Protein AF-A0A317JGI7-F1 (afdb_monomer)

Structure (mmCIF, N/CA/C/O backbone):
data_AF-A0A317JGI7-F1
#
_entry.id   AF-A0A317JGI7-F1
#
loop_
_atom_site.group_PDB
_atom_site.id
_atom_site.type_symbol
_atom_site.label_atom_id
_atom_site.label_alt_id
_atom_site.label_comp_id
_atom_site.label_asym_id
_atom_site.label_entity_id
_atom_site.label_seq_id
_atom_site.pdbx_PDB_ins_code
_atom_site.Cartn_x
_atom_site.Cartn_y
_atom_site.Cartn_z
_atom_site.occupancy
_atom_site.B_iso_or_equiv
_atom_site.auth_seq_id
_atom_site.auth_comp_id
_atom_site.auth_asym_id
_atom_site.auth_atom_id
_atom_site.pdbx_PDB_model_num
ATOM 1 N N . MET A 1 1 ? 64.939 -9.911 -53.250 1.00 55.53 1 MET A N 1
ATOM 2 C CA . MET A 1 1 ? 63.792 -9.264 -52.564 1.00 55.53 1 MET A CA 1
ATOM 3 C C . MET A 1 1 ? 62.612 -8.928 -53.492 1.00 55.53 1 MET A C 1
ATOM 5 O O . MET A 1 1 ? 61.478 -9.144 -53.093 1.00 55.53 1 MET A O 1
ATOM 9 N N . GLY A 1 2 ? 62.820 -8.473 -54.739 1.00 71.94 2 GLY A N 1
ATOM 10 C CA . GLY A 1 2 ? 61.721 -7.973 -55.592 1.00 71.94 2 GLY A CA 1
ATOM 11 C C . GLY A 1 2 ? 60.762 -8.994 -56.237 1.00 71.94 2 GLY A C 1
ATOM 12 O O . GLY A 1 2 ? 59.681 -8.591 -56.654 1.00 71.94 2 GLY A O 1
ATOM 13 N N . LYS A 1 3 ? 61.120 -10.284 -56.336 1.00 74.06 3 LYS A N 1
ATOM 14 C CA . LYS A 1 3 ? 60.282 -11.313 -56.996 1.00 74.06 3 LYS A CA 1
ATOM 15 C C . LYS A 1 3 ? 59.243 -11.918 -56.039 1.00 74.06 3 LYS A C 1
ATOM 17 O O . LYS A 1 3 ? 58.053 -11.833 -56.314 1.00 74.06 3 LYS A O 1
ATOM 22 N N . LYS A 1 4 ? 59.679 -12.329 -54.839 1.00 69.31 4 LYS A N 1
ATOM 23 C CA . LYS A 1 4 ? 58.794 -12.788 -53.750 1.00 69.31 4 LYS A CA 1
ATOM 24 C C . LYS A 1 4 ? 57.768 -11.731 -53.321 1.00 69.31 4 LYS A C 1
ATOM 26 O O . LYS A 1 4 ? 56.624 -12.074 -53.074 1.00 69.31 4 LYS A O 1
ATOM 31 N N . TYR A 1 5 ? 58.134 -10.444 -53.286 1.00 73.50 5 TYR A N 1
ATOM 32 C CA . TYR A 1 5 ? 57.179 -9.371 -52.961 1.00 73.50 5 TYR A CA 1
ATOM 33 C C . TYR A 1 5 ? 56.104 -9.188 -54.048 1.00 73.50 5 TYR A C 1
ATOM 35 O O . TYR A 1 5 ? 54.944 -8.932 -53.733 1.00 73.50 5 TYR A O 1
ATOM 43 N N . ARG A 1 6 ? 56.461 -9.357 -55.330 1.00 80.19 6 ARG A N 1
ATOM 44 C CA . ARG A 1 6 ? 55.491 -9.307 -56.438 1.00 80.19 6 ARG A CA 1
ATOM 45 C C . ARG A 1 6 ? 54.561 -10.515 -56.435 1.00 80.19 6 ARG A C 1
ATOM 47 O O . ARG A 1 6 ? 53.369 -10.331 -56.638 1.00 80.19 6 ARG A O 1
ATOM 54 N N . GLU A 1 7 ? 55.083 -11.702 -56.148 1.00 81.25 7 GLU A N 1
ATOM 55 C CA . GLU A 1 7 ? 54.289 -12.929 -56.004 1.00 81.25 7 GLU A CA 1
ATOM 56 C C . GLU A 1 7 ? 53.331 -12.837 -54.809 1.00 81.25 7 GLU A C 1
ATOM 58 O O . GLU A 1 7 ? 52.151 -13.141 -54.953 1.00 81.25 7 GLU A O 1
ATOM 63 N N . LEU A 1 8 ? 53.778 -12.289 -53.671 1.00 74.44 8 LEU A N 1
ATOM 64 C CA . LEU A 1 8 ? 52.917 -12.061 -52.506 1.00 74.44 8 LEU A CA 1
ATOM 65 C C . LEU A 1 8 ? 51.819 -11.023 -52.794 1.00 74.44 8 LEU A C 1
ATOM 67 O O . LEU A 1 8 ? 50.673 -11.207 -52.400 1.00 74.44 8 LEU A O 1
ATOM 71 N N . LYS A 1 9 ? 52.144 -9.943 -53.520 1.00 75.75 9 LYS A N 1
ATOM 72 C CA . LYS A 1 9 ? 51.186 -8.893 -53.910 1.00 75.75 9 LYS A CA 1
ATOM 73 C C . LYS A 1 9 ? 50.193 -9.378 -54.973 1.00 75.75 9 LYS A C 1
ATOM 75 O O . LYS A 1 9 ? 49.048 -8.932 -54.972 1.00 75.75 9 LYS A O 1
ATOM 80 N N . ALA A 1 10 ? 50.612 -10.286 -55.854 1.00 78.06 10 ALA A N 1
ATOM 81 C CA . ALA A 1 10 ? 49.737 -10.959 -56.808 1.00 78.06 10 ALA A CA 1
ATOM 82 C C . ALA A 1 10 ? 48.808 -11.957 -56.098 1.00 78.06 10 ALA A C 1
ATOM 84 O O . ALA A 1 10 ? 47.608 -11.917 -56.338 1.00 78.06 10 ALA A O 1
ATOM 85 N N . ALA A 1 11 ? 49.318 -12.749 -55.149 1.00 71.44 11 ALA A N 1
ATOM 86 C CA . ALA A 1 11 ? 48.515 -13.659 -54.328 1.00 71.44 11 ALA A CA 1
ATOM 87 C C . ALA A 1 11 ? 47.505 -12.915 -53.430 1.00 71.44 11 ALA A C 1
ATOM 89 O O . ALA A 1 11 ? 46.363 -13.340 -53.302 1.00 71.44 11 ALA A O 1
ATOM 90 N N . LEU A 1 12 ? 47.882 -11.756 -52.875 1.00 66.56 12 LEU A N 1
ATOM 91 C CA . LEU A 1 12 ? 46.979 -10.879 -52.112 1.00 66.56 12 LEU A CA 1
ATOM 92 C C . LEU A 1 12 ? 45.875 -10.239 -52.966 1.00 66.56 12 LEU A C 1
ATOM 94 O O . LEU A 1 12 ? 44.817 -9.919 -52.433 1.00 66.56 12 LEU A O 1
ATOM 98 N N . ARG A 1 13 ? 46.118 -10.025 -54.265 1.00 68.00 13 ARG A N 1
ATOM 99 C CA . ARG A 1 13 ? 45.122 -9.502 -55.218 1.00 68.00 13 ARG A CA 1
ATOM 100 C C . ARG A 1 13 ? 44.259 -10.599 -55.836 1.00 68.00 13 ARG A C 1
ATOM 102 O O . ARG A 1 13 ? 43.129 -10.323 -56.205 1.00 68.00 13 ARG A O 1
ATOM 109 N N . ALA A 1 14 ? 44.792 -11.812 -55.948 1.00 65.69 14 ALA A N 1
ATOM 110 C CA . ALA A 1 14 ? 44.109 -12.975 -56.501 1.00 65.69 14 ALA A CA 1
ATOM 111 C C . ALA A 1 14 ? 43.290 -13.749 -55.458 1.00 65.69 14 ALA A C 1
ATOM 113 O O . ALA A 1 14 ? 42.741 -14.789 -55.794 1.00 65.69 14 ALA A O 1
ATOM 114 N N . ASN A 1 15 ? 43.225 -13.280 -54.207 1.00 55.41 15 ASN A N 1
ATOM 115 C CA . ASN A 1 15 ? 42.416 -13.907 -53.172 1.00 55.41 15 ASN A CA 1
ATOM 116 C C . ASN A 1 15 ? 40.951 -13.428 -53.308 1.00 55.41 15 ASN A C 1
ATOM 118 O O . ASN A 1 15 ? 40.670 -12.283 -52.943 1.00 55.41 15 ASN A O 1
ATOM 122 N N . PRO A 1 16 ? 40.019 -14.260 -53.821 1.00 56.84 16 PRO A N 1
ATOM 123 C CA . PRO A 1 16 ? 38.619 -13.885 -54.066 1.00 56.84 16 PRO A CA 1
ATOM 124 C C . PRO A 1 16 ? 37.812 -13.678 -52.772 1.00 56.84 16 PRO A C 1
ATOM 126 O O . PRO A 1 16 ? 36.649 -13.309 -52.817 1.00 56.84 16 PRO A O 1
ATOM 129 N N . VAL A 1 17 ? 38.428 -13.881 -51.604 1.00 55.03 17 VAL A N 1
ATOM 130 C CA . VAL A 1 17 ? 37.807 -13.732 -50.276 1.00 55.03 17 VAL A CA 1
ATOM 131 C C . VAL A 1 17 ? 37.882 -12.277 -49.763 1.00 55.03 17 VAL A C 1
ATOM 133 O O . VAL A 1 17 ? 37.700 -12.008 -48.581 1.00 55.03 17 VAL A O 1
ATOM 136 N N . ARG A 1 18 ? 38.191 -11.309 -50.637 1.00 50.03 18 ARG A N 1
ATOM 137 C CA . ARG A 1 18 ? 38.213 -9.867 -50.322 1.00 50.03 18 ARG A CA 1
ATOM 138 C C . ARG A 1 18 ? 37.090 -9.074 -50.988 1.00 50.03 18 ARG A C 1
ATOM 140 O O . ARG A 1 18 ? 37.199 -7.853 -51.090 1.00 50.03 18 ARG A O 1
ATOM 147 N N . ASP A 1 19 ? 35.996 -9.731 -51.355 1.00 56.81 19 ASP A N 1
ATOM 148 C CA . ASP A 1 19 ? 34.718 -9.029 -51.354 1.00 56.81 19 ASP A CA 1
ATOM 149 C C . ASP A 1 19 ? 34.456 -8.636 -49.898 1.00 56.81 19 ASP A C 1
ATOM 151 O O . ASP A 1 19 ? 34.095 -9.459 -49.058 1.00 56.81 19 ASP A O 1
ATOM 155 N N . LEU A 1 20 ? 34.783 -7.383 -49.566 1.00 59.72 20 LEU A N 1
ATOM 156 C CA . LEU A 1 20 ? 34.410 -6.766 -48.303 1.00 59.72 20 LEU A CA 1
ATOM 157 C C . LEU A 1 20 ? 32.905 -6.974 -48.164 1.00 59.72 20 LEU A C 1
ATOM 159 O O . LEU A 1 20 ? 32.128 -6.361 -48.892 1.00 59.72 20 LEU A O 1
ATOM 163 N N . LEU A 1 21 ? 32.510 -7.868 -47.258 1.00 60.47 21 LEU A N 1
ATOM 164 C CA . LEU A 1 21 ? 31.136 -7.991 -46.799 1.00 60.47 21 LEU A CA 1
ATOM 165 C C . LEU A 1 21 ? 30.762 -6.636 -46.199 1.00 60.47 21 LEU A C 1
ATOM 167 O O . LEU A 1 21 ? 31.058 -6.350 -45.039 1.00 60.47 21 LEU A O 1
ATOM 171 N N . ILE A 1 22 ? 30.165 -5.772 -47.020 1.00 67.50 22 ILE A N 1
ATOM 172 C CA . ILE A 1 22 ? 29.489 -4.565 -46.563 1.00 67.50 22 ILE A CA 1
ATOM 173 C C . ILE A 1 22 ? 28.231 -5.073 -45.871 1.00 67.50 22 ILE A C 1
ATOM 175 O O . ILE A 1 22 ? 27.186 -5.268 -46.488 1.00 67.50 22 ILE A O 1
ATOM 179 N N . VAL A 1 23 ? 28.375 -5.393 -44.590 1.00 74.81 23 VAL A N 1
ATOM 180 C CA . VAL A 1 23 ? 27.236 -5.676 -43.730 1.00 74.81 23 VAL A CA 1
ATOM 181 C C . VAL A 1 23 ? 26.505 -4.353 -43.548 1.00 74.81 23 VAL A C 1
ATOM 183 O O . VAL A 1 23 ? 27.080 -3.395 -43.029 1.00 74.81 23 VAL A O 1
ATOM 186 N N . ASP A 1 24 ? 25.256 -4.291 -44.007 1.00 81.88 24 ASP A N 1
ATOM 187 C CA . ASP A 1 24 ? 24.372 -3.161 -43.739 1.00 81.88 24 ASP A CA 1
ATOM 188 C C . ASP A 1 24 ? 24.001 -3.155 -42.248 1.00 81.88 24 ASP A C 1
ATOM 190 O O . ASP A 1 24 ? 22.992 -3.709 -41.805 1.00 81.88 24 ASP A O 1
ATOM 194 N N . ASP A 1 25 ? 24.882 -2.546 -41.461 1.00 86.88 25 ASP A N 1
ATOM 195 C CA . ASP A 1 25 ? 24.749 -2.379 -40.019 1.00 86.88 25 ASP A CA 1
ATOM 196 C C . ASP A 1 25 ? 23.454 -1.624 -39.657 1.00 86.88 25 ASP A C 1
ATOM 198 O O . ASP A 1 25 ? 22.836 -1.884 -38.623 1.00 86.88 25 ASP A O 1
ATOM 202 N N . GLN A 1 26 ? 22.964 -0.744 -40.538 1.00 89.62 26 GLN A N 1
ATOM 203 C CA . GLN A 1 26 ? 21.727 -0.001 -40.310 1.00 89.62 26 GLN A CA 1
ATOM 204 C C . GLN A 1 26 ? 20.500 -0.917 -40.356 1.00 89.62 26 GLN A C 1
ATOM 206 O O . GLN A 1 26 ? 19.632 -0.814 -39.484 1.00 89.62 26 GLN A O 1
ATOM 211 N N . ALA A 1 27 ? 20.428 -1.834 -41.323 1.00 90.12 27 ALA A N 1
ATOM 212 C CA . ALA A 1 27 ? 19.338 -2.804 -41.406 1.00 90.12 27 ALA A CA 1
ATOM 213 C C . ALA A 1 27 ? 19.284 -3.711 -40.163 1.00 90.12 27 ALA A C 1
ATOM 215 O O . ALA A 1 27 ? 18.204 -3.961 -39.621 1.00 90.12 27 ALA A O 1
ATOM 216 N N . ILE A 1 28 ? 20.447 -4.141 -39.661 1.00 90.00 28 ILE A N 1
ATOM 217 C CA . ILE A 1 28 ? 20.553 -4.971 -38.451 1.00 90.00 28 ILE A CA 1
ATOM 218 C C . ILE A 1 28 ? 20.087 -4.191 -37.214 1.00 90.00 28 ILE A C 1
ATOM 220 O O . ILE A 1 28 ? 19.277 -4.691 -36.429 1.00 90.00 28 ILE A O 1
ATOM 224 N N . ARG A 1 29 ? 20.529 -2.938 -37.059 1.00 92.75 29 ARG A N 1
ATOM 225 C CA . ARG A 1 29 ? 20.085 -2.060 -35.963 1.00 92.75 29 ARG A CA 1
ATOM 226 C C . ARG A 1 29 ? 18.585 -1.803 -35.997 1.00 92.75 29 ARG A C 1
ATOM 228 O O . ARG A 1 29 ? 17.950 -1.826 -34.949 1.00 92.75 29 ARG A O 1
ATOM 235 N N . LEU A 1 30 ? 18.008 -1.583 -37.180 1.00 93.75 30 LEU A N 1
ATOM 236 C CA . LEU A 1 30 ? 16.564 -1.395 -37.344 1.00 93.75 30 LEU A CA 1
ATOM 237 C C . LEU A 1 30 ? 15.776 -2.652 -36.961 1.00 93.75 30 LEU A C 1
ATOM 239 O O . LEU A 1 30 ? 14.722 -2.539 -36.332 1.00 93.75 30 LEU A O 1
ATOM 243 N N . ALA A 1 31 ? 16.287 -3.838 -37.303 1.00 91.12 31 ALA A N 1
ATOM 244 C CA . ALA A 1 31 ? 15.670 -5.103 -36.921 1.00 91.12 31 ALA A CA 1
ATOM 245 C C . ALA A 1 31 ? 15.635 -5.274 -35.393 1.00 91.12 31 ALA A C 1
ATOM 247 O O . ALA A 1 31 ? 14.572 -5.562 -34.847 1.00 91.12 31 ALA A O 1
ATOM 248 N N . HIS A 1 32 ? 16.749 -5.009 -34.702 1.00 89.00 32 HIS A N 1
ATOM 249 C CA . HIS A 1 32 ? 16.803 -5.043 -33.235 1.00 89.00 32 HIS A CA 1
ATOM 250 C C . HIS A 1 32 ? 15.959 -3.935 -32.585 1.00 89.00 32 HIS A C 1
ATOM 252 O O . HIS A 1 32 ? 15.245 -4.176 -31.615 1.00 89.00 32 HIS A O 1
ATOM 258 N N . PHE A 1 33 ? 15.958 -2.729 -33.155 1.00 94.94 33 PHE A N 1
ATOM 259 C CA . PHE A 1 33 ? 15.148 -1.620 -32.656 1.00 94.94 33 PHE A CA 1
ATOM 260 C C . PHE A 1 33 ? 13.639 -1.896 -32.732 1.00 94.94 33 PHE A C 1
ATOM 262 O O . PHE A 1 33 ? 12.879 -1.398 -31.904 1.00 94.94 33 PHE A O 1
ATOM 269 N N . LYS A 1 34 ? 13.177 -2.694 -33.702 1.00 96.06 34 LYS A N 1
ATOM 270 C CA . LYS A 1 34 ? 11.753 -3.034 -33.844 1.00 96.06 34 LYS A CA 1
ATOM 271 C C . LYS A 1 34 ? 11.181 -3.686 -32.581 1.00 96.06 34 LYS A C 1
ATOM 273 O O . LYS A 1 34 ? 10.029 -3.423 -32.237 1.00 96.06 34 LYS A O 1
ATOM 278 N N . GLU A 1 35 ? 11.977 -4.504 -31.900 1.00 94.12 35 GLU A N 1
ATOM 279 C CA . GLU A 1 35 ? 11.611 -5.109 -30.620 1.00 94.12 35 GLU A CA 1
ATOM 280 C C . GLU A 1 35 ? 11.507 -4.048 -29.519 1.00 94.12 35 GLU A C 1
ATOM 282 O O . GLU A 1 35 ? 10.444 -3.910 -28.910 1.00 94.12 35 GLU A O 1
ATOM 287 N N . ALA A 1 36 ? 12.542 -3.213 -29.360 1.00 94.38 36 ALA A N 1
ATOM 288 C CA . ALA A 1 36 ? 12.543 -2.095 -28.411 1.00 94.38 36 ALA A CA 1
ATOM 289 C C . ALA A 1 36 ? 11.318 -1.187 -28.601 1.00 94.38 36 ALA A C 1
ATOM 291 O O . ALA A 1 36 ? 10.627 -0.840 -27.647 1.00 94.38 36 ALA A O 1
ATOM 292 N N . ALA A 1 37 ? 10.999 -0.842 -29.851 1.00 95.38 37 ALA A N 1
ATOM 293 C CA . ALA A 1 37 ? 9.862 0.001 -30.198 1.00 95.38 37 ALA A CA 1
ATOM 294 C C . ALA A 1 37 ? 8.516 -0.632 -29.807 1.00 95.38 37 ALA A C 1
ATOM 296 O O . ALA A 1 37 ? 7.595 0.075 -29.389 1.00 95.38 37 ALA A O 1
ATOM 297 N N . ALA A 1 38 ? 8.384 -1.957 -29.925 1.00 96.62 38 ALA A N 1
ATOM 298 C CA . ALA A 1 38 ? 7.187 -2.671 -29.492 1.00 96.62 38 ALA A CA 1
ATOM 299 C C . ALA A 1 38 ? 7.046 -2.666 -27.962 1.00 96.62 38 ALA A C 1
ATOM 301 O O . ALA A 1 38 ? 5.936 -2.471 -27.461 1.00 96.62 38 ALA A O 1
ATOM 302 N N . VAL A 1 39 ? 8.155 -2.838 -27.236 1.00 96.38 39 VAL A N 1
ATOM 303 C CA . VAL A 1 39 ? 8.202 -2.787 -25.766 1.00 96.38 39 VAL A CA 1
ATOM 304 C C . VAL A 1 39 ? 7.886 -1.381 -25.255 1.00 96.38 39 VAL A C 1
ATOM 306 O O . VAL A 1 39 ? 6.972 -1.231 -24.450 1.00 96.38 39 VAL A O 1
ATOM 309 N N . ILE A 1 40 ? 8.528 -0.342 -25.801 1.00 94.88 40 ILE A N 1
ATOM 310 C CA . ILE A 1 40 ? 8.254 1.072 -25.482 1.00 94.88 40 ILE A CA 1
ATOM 311 C C . ILE A 1 40 ? 6.761 1.381 -25.638 1.00 94.88 40 ILE A C 1
ATOM 313 O O . ILE A 1 40 ? 6.132 1.908 -24.726 1.00 94.88 40 ILE A O 1
ATOM 317 N N . LYS A 1 41 ? 6.149 0.960 -26.753 1.00 95.56 41 LYS A N 1
ATOM 318 C CA . LYS A 1 41 ? 4.715 1.174 -26.989 1.00 95.56 41 LYS A CA 1
ATOM 319 C C . LYS A 1 41 ? 3.826 0.464 -25.961 1.00 95.56 41 LYS A C 1
ATOM 321 O O . LYS A 1 41 ? 2.729 0.942 -25.673 1.00 95.56 41 LYS A O 1
ATOM 326 N N . LYS A 1 42 ? 4.235 -0.703 -25.452 1.00 97.38 42 LYS A N 1
ATOM 327 C CA . LYS A 1 42 ? 3.509 -1.402 -24.378 1.00 97.38 42 LYS A CA 1
ATOM 328 C C . LYS A 1 42 ? 3.657 -0.669 -23.047 1.00 97.38 42 LYS A C 1
ATOM 330 O O . LYS A 1 42 ? 2.639 -0.475 -22.391 1.00 97.38 42 LYS A O 1
ATOM 335 N N . ILE A 1 43 ? 4.868 -0.222 -22.713 1.00 96.25 43 ILE A N 1
ATOM 336 C CA . ILE A 1 43 ? 5.149 0.597 -21.526 1.00 96.25 43 ILE A CA 1
ATOM 337 C C . ILE A 1 43 ? 4.261 1.840 -21.533 1.00 96.25 43 ILE A C 1
ATOM 339 O O . ILE A 1 43 ? 3.453 1.994 -20.625 1.00 96.25 43 ILE A O 1
ATOM 343 N N . ASP A 1 44 ? 4.279 2.628 -22.612 1.00 94.19 44 ASP A N 1
ATOM 344 C CA . ASP A 1 44 ? 3.489 3.864 -22.707 1.00 94.19 44 ASP A CA 1
ATOM 345 C C . ASP A 1 44 ? 1.982 3.602 -22.516 1.00 94.19 44 ASP A C 1
ATOM 347 O O . ASP A 1 44 ? 1.259 4.400 -21.918 1.00 94.19 44 ASP A O 1
ATOM 351 N N . ARG A 1 45 ? 1.476 2.463 -23.015 1.00 95.88 45 ARG A N 1
ATOM 352 C CA . ARG A 1 45 ? 0.070 2.059 -22.843 1.00 95.88 45 ARG A CA 1
ATOM 353 C C . ARG A 1 45 ? -0.263 1.690 -21.402 1.00 95.88 45 ARG A C 1
ATOM 355 O O . ARG A 1 45 ? -1.375 1.982 -20.973 1.00 95.88 45 ARG A O 1
ATOM 362 N N . ILE A 1 46 ? 0.631 0.997 -20.701 1.00 97.00 46 ILE A N 1
ATOM 363 C CA . ILE A 1 46 ? 0.411 0.605 -19.305 1.00 97.00 46 ILE A CA 1
ATOM 364 C C . ILE A 1 46 ? 0.559 1.824 -18.398 1.00 97.00 46 ILE A C 1
ATOM 366 O O . ILE A 1 46 ? -0.343 2.064 -17.605 1.00 97.00 46 ILE A O 1
ATOM 370 N N . GLU A 1 47 ? 1.599 2.639 -18.587 1.00 95.12 47 GLU A N 1
ATOM 371 C CA . GLU A 1 47 ? 1.777 3.899 -17.856 1.00 95.12 47 GLU A CA 1
ATOM 372 C C . GLU A 1 47 ? 0.564 4.815 -18.030 1.00 95.12 47 GLU A C 1
ATOM 374 O O . GLU A 1 47 ? 0.063 5.336 -17.042 1.00 95.12 47 GLU A O 1
ATOM 379 N N . THR A 1 48 ? 0.022 4.939 -19.253 1.00 94.12 48 THR A N 1
ATOM 380 C CA . THR A 1 48 ? -1.218 5.707 -19.475 1.00 94.12 48 THR A CA 1
ATOM 381 C C . THR A 1 48 ? -2.368 5.150 -18.631 1.00 94.12 48 THR A C 1
ATOM 383 O O . THR A 1 48 ? -3.052 5.914 -17.975 1.00 94.12 48 THR A O 1
ATOM 386 N N . LYS A 1 49 ? -2.572 3.826 -18.597 1.00 96.62 49 LYS A N 1
ATOM 387 C CA . LYS A 1 49 ? -3.662 3.224 -17.808 1.00 96.62 49 LYS A CA 1
ATOM 388 C C . LYS A 1 49 ? -3.484 3.416 -16.303 1.00 96.62 49 LYS A C 1
ATOM 390 O O . LYS A 1 49 ? -4.470 3.613 -15.608 1.00 96.62 49 LYS A O 1
ATOM 395 N N . ILE A 1 50 ? -2.251 3.326 -15.807 1.00 96.31 50 ILE A N 1
ATOM 396 C CA . ILE A 1 50 ? -1.939 3.580 -14.395 1.00 96.31 50 ILE A CA 1
ATOM 397 C C . ILE A 1 50 ? -2.175 5.062 -14.069 1.00 96.31 50 ILE A C 1
ATOM 399 O O . ILE A 1 50 ? -2.768 5.379 -13.044 1.00 96.31 50 ILE A O 1
ATOM 403 N N . ALA A 1 51 ? -1.773 5.973 -14.957 1.00 94.00 51 ALA A N 1
ATOM 404 C CA . ALA A 1 51 ? -2.023 7.401 -14.796 1.00 94.00 51 ALA A CA 1
ATOM 405 C C . ALA A 1 51 ? -3.525 7.736 -14.842 1.00 94.00 51 ALA A C 1
ATOM 407 O O . ALA A 1 51 ? -3.999 8.482 -13.991 1.00 94.00 51 ALA A O 1
ATOM 408 N N . ASP A 1 52 ? -4.281 7.153 -15.778 1.00 95.69 52 ASP A N 1
ATOM 409 C CA . ASP A 1 52 ? -5.740 7.308 -15.872 1.00 95.69 52 ASP A CA 1
ATOM 410 C C . ASP A 1 52 ? -6.431 6.788 -14.598 1.00 95.69 52 ASP A C 1
ATOM 412 O O . ASP A 1 52 ? -7.383 7.403 -14.108 1.00 95.69 52 ASP A O 1
ATOM 416 N N . PHE A 1 53 ? -5.918 5.691 -14.026 1.00 97.44 53 PHE A N 1
ATOM 417 C CA . PHE A 1 53 ? -6.413 5.140 -12.769 1.00 97.44 53 PHE A CA 1
ATOM 418 C C . PHE A 1 53 ? -6.296 6.149 -11.618 1.00 97.44 53 PHE A C 1
ATOM 420 O O . PHE A 1 53 ? -7.305 6.498 -11.006 1.00 97.44 53 PHE A O 1
ATOM 427 N N . HIS A 1 54 ? -5.085 6.658 -11.369 1.00 95.12 54 HIS A N 1
ATOM 428 C CA . HIS A 1 54 ? -4.814 7.607 -10.280 1.00 95.12 54 HIS A CA 1
ATOM 429 C C . HIS A 1 54 ? -5.449 8.982 -10.522 1.00 95.12 54 HIS A C 1
ATOM 431 O O . HIS A 1 54 ? -5.937 9.623 -9.598 1.00 95.12 54 HIS A O 1
ATOM 437 N N . GLY A 1 55 ? -5.460 9.452 -11.772 1.00 93.75 55 GLY A N 1
ATOM 438 C CA . GLY A 1 55 ? -5.921 10.798 -12.112 1.00 93.75 55 GLY A CA 1
ATOM 439 C C . GLY A 1 55 ? -7.438 10.936 -12.242 1.00 93.75 55 GLY A C 1
ATOM 440 O O . GLY A 1 55 ? -7.986 11.994 -11.927 1.00 93.75 55 GLY A O 1
ATOM 441 N N . GLN A 1 56 ? -8.126 9.898 -12.723 1.00 96.56 56 GLN A N 1
ATOM 442 C CA . GLN A 1 56 ? -9.550 9.976 -13.046 1.00 96.56 56 GLN A CA 1
ATOM 443 C C . GLN A 1 56 ? -10.366 8.858 -12.401 1.00 96.56 56 GLN A C 1
ATOM 445 O O . GLN A 1 56 ? -11.384 9.152 -11.772 1.00 96.56 56 GLN A O 1
ATOM 450 N N . ASP A 1 57 ? -9.966 7.595 -12.562 1.00 97.75 57 ASP A N 1
ATOM 451 C CA . ASP A 1 57 ? -10.818 6.484 -12.134 1.00 97.75 57 ASP A CA 1
ATOM 452 C C . ASP A 1 57 ? -11.012 6.446 -10.617 1.00 97.75 57 ASP A C 1
ATOM 454 O O . ASP A 1 57 ? -12.146 6.300 -10.167 1.00 97.75 57 ASP A O 1
ATOM 458 N N . GLN A 1 58 ? -9.940 6.608 -9.835 1.00 97.44 58 GLN A N 1
ATOM 459 C CA . GLN A 1 58 ? -10.005 6.589 -8.374 1.00 97.44 58 GLN A CA 1
ATOM 460 C C . GLN A 1 58 ? -10.907 7.705 -7.850 1.00 97.44 58 GLN A C 1
ATOM 462 O O . GLN A 1 58 ? -11.793 7.452 -7.040 1.00 97.44 58 GLN A O 1
ATOM 467 N N . ARG A 1 59 ? -10.756 8.925 -8.377 1.00 98.00 59 ARG A N 1
ATOM 468 C CA . ARG A 1 59 ? -11.577 10.069 -7.970 1.00 98.00 59 ARG A CA 1
ATOM 469 C C . ARG A 1 59 ? -13.059 9.844 -8.267 1.00 98.00 59 ARG A C 1
ATOM 471 O O . ARG A 1 59 ? -13.898 10.025 -7.389 1.00 98.00 59 ARG A O 1
ATOM 478 N N . LEU A 1 60 ? -13.376 9.424 -9.493 1.00 97.94 60 LEU A N 1
ATOM 479 C CA . LEU A 1 60 ? -14.757 9.146 -9.894 1.00 97.94 60 LEU A CA 1
ATOM 480 C C . LEU A 1 60 ? -15.354 7.979 -9.106 1.00 97.94 60 LEU A C 1
ATOM 482 O O . LEU A 1 60 ? -16.535 8.023 -8.770 1.00 97.94 60 LEU A O 1
ATOM 486 N N . PHE A 1 61 ? -14.553 6.955 -8.806 1.00 98.44 61 PHE A N 1
ATOM 487 C CA . PHE A 1 61 ? -14.973 5.843 -7.965 1.00 98.44 61 PHE A CA 1
ATOM 488 C C . PHE A 1 61 ? -15.303 6.316 -6.550 1.00 98.44 61 PHE A C 1
ATOM 490 O O . PHE A 1 61 ? -16.382 5.991 -6.073 1.00 98.44 61 PHE A O 1
ATOM 497 N N . THR A 1 62 ? -14.445 7.111 -5.907 1.00 98.00 62 THR A N 1
ATOM 498 C CA . THR A 1 62 ? -14.691 7.637 -4.555 1.00 98.00 62 THR A CA 1
ATOM 499 C C . THR A 1 62 ? -15.943 8.513 -4.508 1.00 98.00 62 THR A C 1
ATOM 501 O O . THR A 1 62 ? -16.797 8.327 -3.642 1.00 98.00 62 THR A O 1
ATOM 504 N N . GLU A 1 63 ? -16.107 9.430 -5.470 1.00 98.12 63 GLU A N 1
ATOM 505 C CA . GLU A 1 63 ? -17.316 10.260 -5.585 1.00 98.12 63 GLU A CA 1
ATOM 506 C C . GLU A 1 63 ? -18.575 9.388 -5.742 1.00 98.12 63 GLU A C 1
ATOM 508 O O . GLU A 1 63 ? -19.572 9.579 -5.043 1.00 98.12 63 GLU A O 1
ATOM 513 N N . TRP A 1 64 ? -18.527 8.395 -6.632 1.00 98.31 64 TRP A N 1
ATOM 514 C CA . TRP A 1 64 ? -19.633 7.467 -6.855 1.00 98.31 64 TRP A CA 1
ATOM 515 C C . TRP A 1 64 ? -19.923 6.576 -5.643 1.00 98.31 64 TRP A C 1
ATOM 517 O O . TRP A 1 64 ? -21.092 6.356 -5.329 1.00 98.31 64 TRP A O 1
ATOM 527 N N . PHE A 1 65 ? -18.891 6.070 -4.970 1.00 98.44 65 PHE A N 1
ATOM 528 C CA . PHE A 1 65 ? -18.990 5.200 -3.801 1.00 98.44 65 PHE A CA 1
ATOM 529 C C . PHE A 1 65 ? -19.706 5.929 -2.661 1.00 98.44 65 PHE A C 1
ATOM 531 O O . PHE A 1 65 ? -20.739 5.455 -2.190 1.00 98.44 65 PHE A O 1
ATOM 538 N N . ASN A 1 66 ? -19.259 7.146 -2.338 1.00 97.81 66 ASN A N 1
ATOM 539 C CA . ASN A 1 66 ? -19.874 7.993 -1.314 1.00 97.81 66 ASN A CA 1
ATOM 540 C C . ASN A 1 66 ? -21.328 8.363 -1.640 1.00 97.81 66 ASN A C 1
ATOM 542 O O . ASN A 1 66 ? -22.149 8.536 -0.742 1.00 97.81 66 ASN A O 1
ATOM 546 N N . LEU A 1 67 ? -21.672 8.516 -2.923 1.00 98.25 67 LEU A N 1
ATOM 547 C CA . LEU A 1 67 ? -23.046 8.802 -3.344 1.00 98.25 67 LEU A CA 1
ATOM 548 C C . LEU A 1 67 ? -23.943 7.562 -3.302 1.00 98.25 67 LEU A C 1
ATOM 550 O O . LEU A 1 67 ? -25.096 7.656 -2.885 1.00 98.25 67 LEU A O 1
ATOM 554 N N . THR A 1 68 ? -23.428 6.420 -3.752 1.00 98.06 68 THR A N 1
ATOM 555 C CA . THR A 1 68 ? -24.198 5.179 -3.911 1.00 98.06 68 THR A CA 1
ATOM 556 C C . THR A 1 68 ? -24.446 4.506 -2.569 1.00 98.06 68 THR A C 1
ATOM 558 O O . THR A 1 68 ? -25.572 4.096 -2.299 1.00 98.06 68 THR A O 1
ATOM 561 N N . PHE A 1 69 ? -23.423 4.451 -1.716 1.00 98.12 69 PHE A N 1
ATOM 562 C CA . PHE A 1 69 ? -23.454 3.774 -0.420 1.00 98.12 69 PHE A CA 1
ATOM 563 C C . PHE A 1 69 ? -23.618 4.738 0.755 1.00 98.12 69 PHE A C 1
ATOM 565 O O . PHE A 1 69 ? -23.383 4.355 1.893 1.00 98.12 69 PHE A O 1
ATOM 572 N N . ARG A 1 70 ? -24.052 5.983 0.510 1.00 98.25 70 ARG A N 1
ATOM 573 C CA . ARG A 1 70 ? -24.204 7.011 1.554 1.00 98.25 70 ARG A CA 1
ATOM 574 C C . ARG A 1 70 ? -24.926 6.495 2.799 1.00 98.25 70 ARG A C 1
ATOM 576 O O . ARG A 1 70 ? -24.452 6.702 3.901 1.00 98.25 70 ARG A O 1
ATOM 583 N N . LYS A 1 71 ? -26.060 5.817 2.606 1.00 98.31 71 LYS A N 1
ATOM 584 C CA . LYS A 1 71 ? -26.881 5.308 3.713 1.00 98.31 71 LYS A CA 1
ATOM 585 C C . LYS A 1 71 ? -26.187 4.200 4.499 1.00 98.31 71 LYS A C 1
ATOM 587 O O . LYS A 1 71 ? -26.373 4.111 5.705 1.00 98.31 71 LYS A O 1
ATOM 592 N N . ASP A 1 72 ? -25.426 3.352 3.813 1.00 97.94 72 ASP A N 1
ATOM 593 C CA . ASP A 1 72 ? -24.695 2.260 4.454 1.00 97.94 72 ASP A CA 1
ATOM 594 C C . ASP A 1 72 ? -23.502 2.817 5.237 1.00 97.94 72 ASP A C 1
ATOM 596 O O . ASP A 1 72 ? -23.283 2.415 6.373 1.00 97.94 72 ASP A O 1
ATOM 600 N N . LEU A 1 73 ? -22.798 3.808 4.676 1.00 97.75 73 LEU A N 1
ATOM 601 C CA . LEU A 1 73 ? -21.726 4.540 5.354 1.00 97.75 73 LEU A CA 1
ATOM 602 C C . LEU A 1 73 ? -22.244 5.292 6.588 1.00 97.75 73 LEU A C 1
ATOM 604 O O . LEU A 1 73 ? -21.691 5.115 7.667 1.00 97.75 73 LEU A O 1
ATOM 608 N N . GLU A 1 74 ? -23.343 6.045 6.461 1.00 98.12 74 GLU A N 1
ATOM 609 C CA . GLU A 1 74 ? -24.009 6.718 7.590 1.00 98.12 74 GLU A CA 1
ATOM 610 C C . GLU A 1 74 ? -24.392 5.708 8.684 1.00 98.12 74 GLU A C 1
ATOM 612 O O . GLU A 1 74 ? -24.117 5.930 9.859 1.00 98.12 74 GLU A O 1
ATOM 617 N N . ARG A 1 75 ? -24.954 4.550 8.309 1.00 98.19 75 ARG A N 1
ATOM 618 C CA . ARG A 1 75 ? -25.294 3.486 9.265 1.00 98.19 75 ARG A CA 1
ATOM 619 C C . ARG A 1 75 ? -24.056 2.905 9.957 1.00 98.19 75 ARG A C 1
ATOM 621 O O . ARG A 1 75 ? -24.109 2.637 11.155 1.00 98.19 75 ARG A O 1
ATOM 628 N N . ILE A 1 76 ? -22.964 2.681 9.226 1.00 97.69 76 ILE A N 1
ATOM 629 C CA . ILE A 1 76 ? -21.696 2.211 9.803 1.00 97.69 76 ILE A CA 1
ATOM 630 C C . ILE A 1 76 ? -21.156 3.251 10.789 1.00 97.69 76 ILE A C 1
ATOM 632 O O . ILE A 1 76 ? -20.777 2.883 11.896 1.00 97.69 76 ILE A O 1
ATOM 636 N N . GLU A 1 77 ? -21.160 4.536 10.436 1.00 97.62 77 GLU A N 1
ATOM 637 C CA . GLU A 1 77 ? -20.722 5.623 11.320 1.00 97.62 77 GLU A CA 1
ATOM 638 C C . GLU A 1 77 ? -21.585 5.728 12.586 1.00 97.62 77 GLU A C 1
ATOM 640 O O . GLU A 1 77 ? -21.047 5.833 13.689 1.00 97.62 77 GLU A O 1
ATOM 645 N N . GLU A 1 78 ? -22.912 5.630 12.457 1.00 98.25 78 GLU A N 1
ATOM 646 C CA . GLU A 1 78 ? -23.839 5.603 13.594 1.00 98.25 78 GLU A CA 1
ATOM 647 C C . GLU A 1 78 ? -23.537 4.434 14.542 1.00 98.25 78 GLU A C 1
ATOM 649 O O . GLU A 1 78 ? -23.451 4.630 15.756 1.00 98.25 78 GLU A O 1
ATOM 654 N N . ARG A 1 79 ? -23.311 3.230 13.999 1.00 97.94 79 ARG A N 1
ATOM 655 C CA . ARG A 1 79 ? -22.954 2.050 14.799 1.00 97.94 79 ARG A CA 1
ATOM 656 C C . ARG A 1 79 ? -21.567 2.158 15.418 1.00 97.94 79 ARG A C 1
ATOM 658 O O . ARG A 1 79 ? -21.414 1.818 16.584 1.00 97.94 79 ARG A O 1
ATOM 665 N N . LYS A 1 80 ? -20.567 2.678 14.700 1.00 97.25 80 LYS A N 1
ATOM 666 C CA . LYS A 1 80 ? -19.235 2.944 15.273 1.00 97.25 80 LYS A CA 1
ATOM 667 C C . LYS A 1 80 ? -19.333 3.905 16.450 1.00 97.25 80 LYS A C 1
ATOM 669 O O . LYS A 1 80 ? -18.716 3.670 17.483 1.00 97.25 80 LYS A O 1
ATOM 674 N N . LYS A 1 81 ? -20.135 4.963 16.326 1.00 97.69 81 LYS A N 1
ATOM 675 C CA . LYS A 1 81 ? -20.362 5.909 17.420 1.00 97.69 81 LYS A CA 1
ATOM 676 C C . LYS A 1 81 ? -21.018 5.234 18.628 1.00 97.69 81 LYS A C 1
ATOM 678 O O . LYS A 1 81 ? -20.558 5.439 19.746 1.00 97.69 81 LYS A O 1
ATOM 683 N N . GLU A 1 82 ? -22.043 4.414 18.407 1.00 98.00 82 GLU A N 1
ATOM 684 C CA . GLU A 1 82 ? -22.687 3.630 19.469 1.00 98.00 82 GLU A CA 1
ATOM 685 C C . GLU A 1 82 ? -21.691 2.682 20.156 1.00 98.00 82 GLU A C 1
ATOM 687 O O . 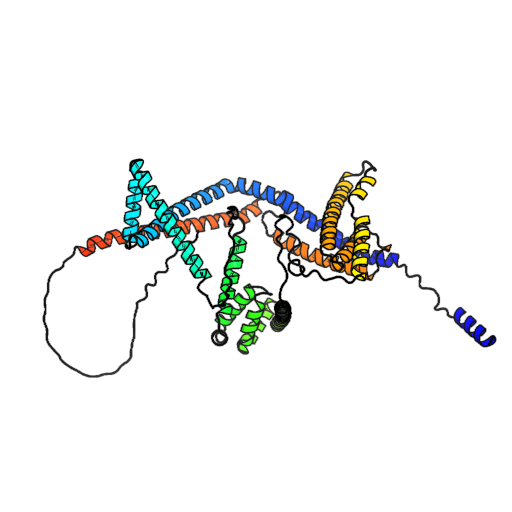GLU A 1 82 ? -21.606 2.661 21.384 1.00 98.00 82 GLU A O 1
ATOM 692 N N . TYR A 1 83 ? -20.887 1.956 19.375 1.00 97.56 83 TYR A N 1
ATOM 693 C CA . TYR A 1 83 ? -19.820 1.102 19.890 1.00 97.56 83 TYR A CA 1
ATOM 694 C C . TYR A 1 83 ? -18.837 1.888 20.765 1.00 97.56 83 TYR A C 1
ATOM 696 O O . TYR A 1 83 ? -18.602 1.505 21.910 1.00 97.56 83 TYR A O 1
ATOM 704 N N . LEU A 1 84 ? -18.325 3.023 20.278 1.00 96.25 84 LEU A N 1
ATOM 705 C CA . LEU A 1 84 ? -17.391 3.872 21.022 1.00 96.25 84 LEU A CA 1
ATOM 706 C C . LEU A 1 84 ? -18.000 4.391 22.332 1.00 96.25 84 LEU A C 1
ATOM 708 O O . LEU A 1 84 ? -17.314 4.429 23.353 1.00 96.25 84 LEU A O 1
ATOM 712 N N . GLU A 1 85 ? -19.283 4.761 22.343 1.00 96.69 85 GLU A N 1
ATOM 713 C CA . GLU A 1 85 ? -19.985 5.190 23.559 1.00 96.69 85 GLU A CA 1
ATOM 714 C C . GLU A 1 85 ? -20.089 4.051 24.593 1.00 96.69 85 GLU A C 1
ATOM 716 O O . GLU A 1 85 ? -19.791 4.257 25.776 1.00 96.69 85 GLU A O 1
ATOM 721 N N . ILE A 1 86 ? -20.445 2.838 24.157 1.00 97.00 86 ILE A N 1
ATOM 722 C CA . ILE A 1 86 ? -20.556 1.653 25.026 1.00 97.00 86 ILE A CA 1
ATOM 723 C C . ILE A 1 86 ? -19.175 1.211 25.530 1.00 97.00 86 ILE A C 1
ATOM 725 O O . ILE A 1 86 ? -19.019 0.919 26.721 1.00 97.00 86 ILE A O 1
ATOM 729 N N . ALA A 1 87 ? -18.165 1.198 24.660 1.00 96.38 87 ALA A N 1
ATOM 730 C CA . ALA A 1 87 ? -16.787 0.857 25.000 1.00 96.38 87 ALA A CA 1
ATOM 731 C C . ALA A 1 87 ? -16.199 1.865 25.996 1.00 96.38 87 ALA A C 1
ATOM 733 O O . ALA A 1 87 ? -15.622 1.477 27.012 1.00 96.38 87 ALA A O 1
ATOM 734 N N . LYS A 1 88 ? -16.431 3.167 25.785 1.00 95.94 88 LYS A N 1
ATOM 735 C CA . LYS A 1 88 ? -16.034 4.218 26.730 1.00 95.94 88 LYS A CA 1
ATOM 736 C C . LYS A 1 88 ? -16.660 4.001 28.107 1.00 95.94 88 LYS A C 1
ATOM 738 O O . LYS A 1 88 ? -15.962 4.076 29.120 1.00 95.94 88 LYS A O 1
ATOM 743 N N . PHE A 1 89 ? -17.953 3.680 28.155 1.00 96.94 89 PHE A N 1
ATOM 744 C CA . PHE A 1 89 ? -18.630 3.349 29.407 1.00 96.94 89 PHE A CA 1
ATOM 745 C C . PHE A 1 89 ? -18.037 2.094 30.068 1.00 96.94 89 PHE A C 1
ATOM 747 O O . PHE A 1 89 ? -17.783 2.098 31.273 1.00 96.94 89 PHE A O 1
ATOM 754 N N . HIS A 1 90 ? -17.736 1.052 29.288 1.00 97.00 90 HIS A N 1
ATOM 755 C CA . HIS A 1 90 ? -17.061 -0.152 29.776 1.00 97.00 90 HIS A CA 1
ATOM 756 C C . HIS A 1 90 ? -15.689 0.161 30.392 1.00 97.00 90 HIS A C 1
ATOM 758 O O . HIS A 1 90 ? -15.393 -0.263 31.510 1.00 97.00 90 HIS A O 1
ATOM 764 N N . ASN A 1 91 ? -14.884 0.982 29.722 1.00 95.56 91 ASN A N 1
ATOM 765 C CA . ASN A 1 91 ? -13.570 1.393 30.210 1.00 95.56 91 ASN A CA 1
ATOM 766 C C . ASN A 1 91 ? -13.667 2.195 31.511 1.00 95.56 91 ASN A C 1
ATOM 768 O O . ASN A 1 91 ? -12.863 1.995 32.424 1.00 95.56 91 ASN A O 1
ATOM 772 N N . TRP A 1 92 ? -14.693 3.037 31.666 1.00 97.00 92 TRP A N 1
ATOM 773 C CA . TRP A 1 92 ? -14.959 3.696 32.946 1.00 97.00 92 TRP A CA 1
ATOM 774 C C . TRP A 1 92 ? -15.297 2.706 34.062 1.00 97.00 92 TRP A C 1
ATOM 776 O O . TRP A 1 92 ? -14.842 2.902 35.186 1.00 97.00 92 TRP A O 1
ATOM 786 N N . ILE A 1 93 ? -16.049 1.640 33.781 1.00 97.31 93 ILE A N 1
ATOM 787 C CA . ILE A 1 93 ? -16.360 0.593 34.768 1.00 97.31 93 ILE A CA 1
ATOM 788 C C . ILE A 1 93 ? -15.076 -0.099 35.235 1.00 97.31 93 ILE A C 1
ATOM 790 O O . ILE A 1 93 ? -14.860 -0.250 36.441 1.00 97.31 93 ILE A O 1
ATOM 794 N N . VAL A 1 94 ? -14.198 -0.464 34.299 1.00 96.56 94 VAL A N 1
ATOM 795 C CA . VAL A 1 94 ? -12.893 -1.066 34.609 1.00 96.56 94 VAL A CA 1
ATOM 796 C C . VAL A 1 94 ? -12.025 -0.097 35.417 1.00 96.56 94 VAL A C 1
ATOM 798 O O . VAL A 1 94 ? -11.468 -0.484 36.446 1.00 96.56 94 VAL A O 1
ATOM 801 N N . ALA A 1 95 ? -11.962 1.178 35.023 1.00 96.88 95 ALA A N 1
ATOM 802 C CA . ALA A 1 95 ? -11.216 2.203 35.749 1.00 96.88 95 ALA A CA 1
ATOM 803 C C . ALA A 1 95 ? -11.753 2.407 37.174 1.00 96.88 95 ALA A C 1
ATOM 805 O O . ALA A 1 95 ? -10.972 2.420 38.119 1.00 96.88 95 ALA A O 1
ATOM 806 N N . ILE A 1 96 ? -13.075 2.490 37.367 1.00 97.25 96 ILE A N 1
ATOM 807 C CA . ILE A 1 96 ? -13.701 2.588 38.698 1.00 97.25 96 ILE A CA 1
ATOM 808 C C . ILE A 1 96 ? -13.346 1.367 39.551 1.00 97.25 96 ILE A C 1
ATOM 810 O O . ILE A 1 96 ? -12.990 1.526 40.720 1.00 97.25 96 ILE A O 1
ATOM 814 N N . SER A 1 97 ? -13.418 0.164 38.972 1.00 97.38 97 SER A N 1
ATOM 815 C CA . SER A 1 97 ? -13.053 -1.082 39.652 1.00 97.38 97 SER A CA 1
ATOM 816 C C . SER A 1 97 ? -11.606 -1.045 40.146 1.00 97.38 97 SER A C 1
ATOM 818 O O . SER A 1 97 ? -11.371 -1.292 41.329 1.00 97.38 97 SER A O 1
ATOM 820 N N . LYS A 1 98 ? -10.658 -0.640 39.289 1.00 96.38 98 LYS A N 1
ATOM 821 C CA . LYS A 1 98 ? -9.235 -0.510 39.638 1.00 96.38 98 LYS A CA 1
ATOM 822 C C . LYS A 1 98 ? -8.977 0.606 40.657 1.00 96.38 98 LYS A C 1
ATOM 824 O O . LYS A 1 98 ? -8.352 0.365 41.685 1.00 96.38 98 LYS A O 1
ATOM 829 N N . MET A 1 99 ? -9.475 1.817 40.403 1.00 95.62 99 MET A N 1
ATOM 830 C CA . MET A 1 99 ? -9.214 3.002 41.231 1.00 95.62 99 MET A CA 1
ATOM 831 C C . MET A 1 99 ? -9.808 2.885 42.639 1.00 95.62 99 MET A C 1
ATOM 833 O O . MET A 1 99 ? -9.196 3.339 43.603 1.00 95.62 99 MET A O 1
ATOM 837 N N . LEU A 1 100 ? -11.005 2.299 42.768 1.00 96.62 100 LEU A N 1
ATOM 838 C CA . LEU A 1 100 ? -11.679 2.122 44.059 1.00 96.62 100 LEU A CA 1
ATOM 839 C C . LEU A 1 100 ? -11.437 0.741 44.679 1.00 96.62 100 LEU A C 1
ATOM 841 O O . LEU A 1 100 ? -11.911 0.497 45.790 1.00 96.62 100 LEU A O 1
ATOM 845 N N . ASN A 1 101 ? -10.724 -0.147 43.979 1.00 96.38 101 ASN A N 1
ATOM 846 C CA . ASN A 1 101 ? -10.505 -1.541 44.360 1.00 96.38 101 ASN A CA 1
ATOM 847 C C . ASN A 1 101 ? -11.821 -2.252 44.736 1.00 96.38 101 ASN A C 1
ATOM 849 O O . ASN A 1 101 ? -11.971 -2.813 45.824 1.00 96.38 101 ASN A O 1
ATOM 853 N N . VAL A 1 102 ? -12.813 -2.149 43.849 1.00 96.81 102 VAL A N 1
ATOM 854 C CA . VAL A 1 102 ? -14.138 -2.769 43.997 1.00 96.81 102 VAL A CA 1
ATOM 855 C C . VAL A 1 102 ? -14.395 -3.757 42.869 1.00 96.81 102 VAL A C 1
ATOM 857 O O . VAL A 1 102 ? -13.920 -3.561 41.753 1.00 96.81 102 VAL A O 1
ATOM 860 N N . ASP A 1 103 ? -15.202 -4.784 43.131 1.00 96.38 103 ASP A N 1
ATOM 861 C CA . ASP A 1 103 ? -15.574 -5.768 42.111 1.00 96.38 103 ASP A CA 1
ATOM 862 C C . ASP A 1 103 ? -16.308 -5.117 40.925 1.00 96.38 103 ASP A C 1
ATOM 864 O O . ASP A 1 103 ? -17.080 -4.165 41.097 1.00 96.38 103 ASP A O 1
ATOM 868 N N . LEU A 1 104 ? -16.124 -5.671 39.722 1.00 96.00 104 LEU A N 1
ATOM 869 C CA . LEU A 1 104 ? -16.718 -5.162 38.478 1.00 96.00 104 LEU A CA 1
ATOM 870 C C . LEU A 1 104 ? -18.248 -4.964 38.544 1.00 96.00 104 LEU A C 1
ATOM 872 O O . LEU A 1 104 ? -18.706 -3.904 38.117 1.00 96.00 104 LEU A O 1
ATOM 876 N N . PRO A 1 105 ? -19.063 -5.875 39.122 1.00 96.88 105 PRO A N 1
ATOM 877 C CA . PRO A 1 105 ? -20.507 -5.648 39.251 1.00 96.88 105 PRO A CA 1
ATOM 878 C C . PRO A 1 105 ? -20.851 -4.420 40.106 1.00 96.88 105 PRO A C 1
ATOM 880 O O . PRO A 1 105 ? -21.812 -3.698 39.835 1.00 96.88 105 PRO A O 1
ATOM 883 N N . LYS A 1 106 ? -20.050 -4.142 41.142 1.00 96.38 106 LYS A N 1
ATOM 884 C CA . LYS A 1 106 ? -20.226 -2.958 41.989 1.00 96.38 106 LYS A CA 1
ATOM 885 C C . LYS A 1 106 ? -19.768 -1.692 41.264 1.00 96.38 106 LYS A C 1
ATOM 887 O O . LYS A 1 106 ? -20.454 -0.676 41.351 1.00 96.38 106 LYS A O 1
ATOM 892 N N . ALA A 1 107 ? -18.659 -1.756 40.527 1.00 97.44 107 ALA A N 1
ATOM 893 C CA . ALA A 1 107 ? -18.204 -0.662 39.670 1.00 97.44 107 ALA A CA 1
ATOM 894 C C . ALA A 1 107 ? -19.244 -0.306 38.594 1.00 97.44 107 ALA A C 1
ATOM 896 O O . ALA A 1 107 ? -19.520 0.873 38.387 1.00 97.44 107 ALA A O 1
ATOM 897 N N . PHE A 1 108 ? -19.883 -1.313 37.986 1.00 97.19 108 PHE A N 1
ATOM 898 C CA . PHE A 1 108 ? -20.962 -1.139 37.011 1.00 97.19 108 PHE A CA 1
ATOM 899 C C . PHE A 1 108 ? -22.132 -0.335 37.585 1.00 97.19 108 PHE A C 1
ATOM 901 O O . PHE A 1 108 ? -22.561 0.654 36.993 1.00 97.19 108 PHE A O 1
ATOM 908 N N . ARG A 1 109 ? -22.607 -0.697 38.784 1.00 96.12 109 ARG A N 1
ATOM 909 C CA . ARG A 1 109 ? -23.671 0.047 39.478 1.00 96.12 109 ARG A CA 1
ATOM 910 C C . ARG A 1 109 ? -23.277 1.492 39.765 1.00 96.12 109 ARG A C 1
ATOM 912 O O . ARG A 1 109 ? -24.064 2.392 39.498 1.00 96.12 109 ARG A O 1
ATOM 919 N N . LEU A 1 110 ? -22.053 1.721 40.247 1.00 96.88 110 LEU A N 1
ATOM 920 C CA . LEU A 1 110 ? -21.549 3.074 40.504 1.00 96.88 110 LEU A CA 1
ATOM 921 C C . LEU A 1 110 ? -21.499 3.915 39.223 1.00 96.88 110 LEU A C 1
ATOM 923 O O . LEU A 1 110 ? -21.925 5.069 39.241 1.00 96.88 110 LEU A O 1
ATOM 927 N N . ALA A 1 111 ? -21.030 3.334 38.115 1.00 96.81 111 ALA A N 1
ATOM 928 C CA . ALA A 1 111 ? -20.999 3.993 36.813 1.00 96.81 111 ALA A CA 1
ATOM 929 C C . ALA A 1 111 ? -22.416 4.312 36.304 1.00 96.81 111 ALA A C 1
ATOM 931 O O . ALA A 1 111 ? -22.671 5.414 35.821 1.00 96.81 111 ALA A O 1
ATOM 932 N N . ARG A 1 112 ? -23.363 3.380 36.469 1.00 97.00 112 ARG A N 1
ATOM 933 C CA . ARG A 1 112 ? -24.771 3.558 36.085 1.00 97.00 112 ARG A CA 1
ATOM 934 C C . ARG A 1 112 ? -25.471 4.626 36.931 1.00 97.00 112 ARG A C 1
ATOM 936 O O . ARG A 1 112 ? -26.188 5.465 36.392 1.00 97.00 112 ARG A O 1
ATOM 943 N N . ASP A 1 113 ? -25.235 4.646 38.240 1.00 96.75 113 ASP A N 1
ATOM 944 C CA . ASP A 1 113 ? -25.766 5.668 39.150 1.00 96.75 113 ASP A CA 1
ATOM 945 C C . ASP A 1 113 ? -25.165 7.047 38.871 1.00 96.75 113 ASP A C 1
ATOM 947 O O . ASP A 1 113 ? -25.853 8.064 38.956 1.00 96.75 113 ASP A O 1
ATOM 951 N N . GLU A 1 114 ? -23.881 7.108 38.517 1.00 96.62 114 GLU A N 1
ATOM 952 C CA . GLU A 1 114 ? -23.254 8.332 38.028 1.00 96.62 114 GLU A CA 1
ATOM 953 C C . GLU A 1 114 ? -23.877 8.811 36.715 1.00 96.62 114 GLU A C 1
ATOM 955 O O . GLU A 1 114 ? -24.205 9.989 36.617 1.00 96.62 114 GLU A O 1
ATOM 960 N N . GLN A 1 115 ? -24.099 7.929 35.737 1.00 95.69 115 GLN A N 1
ATOM 961 C CA . GLN A 1 115 ? -24.756 8.284 34.476 1.00 95.69 115 GLN A CA 1
ATOM 962 C C . GLN A 1 115 ? -26.170 8.839 34.721 1.00 95.69 115 GLN A C 1
ATOM 964 O O . GLN A 1 115 ? -26.515 9.909 34.222 1.00 95.69 115 GLN A O 1
ATOM 969 N N . ASN A 1 116 ? -26.949 8.184 35.587 1.00 95.94 116 ASN A N 1
ATOM 970 C CA . ASN A 1 116 ? -28.273 8.656 35.998 1.00 95.94 116 ASN A CA 1
ATOM 971 C C . ASN A 1 116 ? -28.227 10.043 36.667 1.00 95.94 116 ASN A C 1
ATOM 973 O O . ASN A 1 116 ? -29.118 10.869 36.446 1.00 95.94 116 ASN A O 1
ATOM 977 N N . ARG A 1 117 ? -27.208 10.303 37.500 1.00 96.38 117 ARG A N 1
ATOM 978 C CA . ARG A 1 117 ? -26.981 11.612 38.133 1.00 96.38 117 ARG A CA 1
ATOM 979 C C . ARG A 1 117 ? -26.529 12.665 37.131 1.00 96.38 117 ARG A C 1
ATOM 981 O O . ARG A 1 117 ? -26.985 13.794 37.213 1.00 96.38 117 ARG A O 1
ATOM 988 N N . PHE A 1 118 ? -25.707 12.311 36.152 1.00 95.75 118 PHE A N 1
ATOM 989 C CA . PHE A 1 118 ? -25.299 13.228 35.092 1.00 95.75 118 PHE A CA 1
ATOM 990 C C . PHE A 1 118 ? -26.500 13.686 34.252 1.00 95.75 118 PHE A C 1
ATOM 992 O O . PHE A 1 118 ? -26.669 14.876 33.982 1.00 95.75 118 PHE A O 1
ATOM 999 N N . GLU A 1 119 ? -27.388 12.759 33.893 1.00 95.06 119 GLU A N 1
ATOM 1000 C CA . GLU A 1 119 ? -28.583 13.061 33.102 1.00 95.06 119 GLU A CA 1
ATOM 1001 C C . GLU A 1 119 ? -29.584 13.939 33.867 1.00 95.06 119 GLU A C 1
ATOM 1003 O O . GLU A 1 119 ? -30.087 14.921 33.314 1.00 95.06 119 GLU A O 1
ATOM 1008 N N . LYS A 1 120 ? -29.841 13.629 35.146 1.00 96.12 120 LYS A N 1
ATOM 1009 C CA . LYS A 1 120 ? -30.860 14.304 35.975 1.00 96.12 120 LYS A CA 1
ATOM 1010 C C . LYS A 1 120 ? -30.339 15.485 36.803 1.00 96.12 120 LYS A C 1
ATOM 1012 O O . LYS A 1 120 ? -31.150 16.242 37.333 1.00 96.12 120 LYS A O 1
ATOM 1017 N N . GLY A 1 121 ? -29.026 15.601 36.960 1.00 94.38 121 GLY A N 1
ATOM 1018 C CA . GLY A 1 121 ? -28.372 16.532 37.875 1.00 94.38 121 GLY A CA 1
ATOM 1019 C C . GLY A 1 121 ? -28.349 17.977 37.387 1.00 94.38 121 GLY A C 1
ATOM 1020 O O . GLY A 1 121 ? -28.628 18.280 36.223 1.00 94.38 121 GLY A O 1
ATOM 1021 N N . SER A 1 122 ? -27.997 18.878 38.304 1.00 96.06 122 SER A N 1
ATOM 1022 C CA . SER A 1 122 ? -27.758 20.295 38.008 1.00 96.06 122 SER A CA 1
ATOM 1023 C C . SER A 1 122 ? -26.478 20.492 37.184 1.00 96.06 122 SER A C 1
ATOM 1025 O O . SER A 1 122 ? -25.642 19.594 37.085 1.00 96.06 122 SER A O 1
ATOM 1027 N N . GLU A 1 123 ? -26.283 21.682 36.606 1.00 95.25 123 GLU A N 1
ATOM 1028 C CA . GLU A 1 123 ? -25.043 22.014 35.880 1.00 95.25 123 GLU A CA 1
ATOM 1029 C C . GLU A 1 123 ? -23.786 21.836 36.747 1.00 95.25 123 GLU A C 1
ATOM 1031 O O . GLU A 1 123 ? -22.769 21.346 36.261 1.00 95.25 123 GLU A O 1
ATOM 1036 N N . GLU A 1 124 ? -23.870 22.149 38.044 1.00 95.62 124 GLU A N 1
ATOM 1037 C CA . GLU A 1 124 ? -22.774 21.942 38.999 1.00 95.62 124 GLU A CA 1
ATOM 1038 C C . GLU A 1 124 ? -22.456 20.453 39.203 1.00 95.62 124 GLU A C 1
ATOM 1040 O O . GLU A 1 124 ? -21.288 20.058 39.231 1.00 95.62 124 GLU A O 1
ATOM 1045 N N . GLU A 1 125 ? -23.485 19.607 39.312 1.00 94.19 125 GLU A N 1
ATOM 1046 C CA . GLU A 1 125 ? -23.312 18.158 39.447 1.00 94.19 125 GLU A CA 1
ATOM 1047 C C . GLU A 1 125 ? -22.727 17.550 38.167 1.00 94.19 125 GLU A C 1
ATOM 1049 O O . GLU A 1 125 ? -21.806 16.734 38.239 1.00 94.19 125 GLU A O 1
ATOM 1054 N N . ARG A 1 126 ? -23.181 18.013 36.996 1.00 95.19 126 ARG A N 1
ATOM 1055 C CA . ARG A 1 126 ? -22.613 17.627 35.698 1.00 95.19 126 ARG A CA 1
ATOM 1056 C C . ARG A 1 126 ? -21.143 18.010 35.591 1.00 95.19 126 ARG A C 1
ATOM 1058 O O . ARG A 1 126 ? -20.337 17.157 35.238 1.00 95.19 126 ARG A O 1
ATOM 1065 N N . ALA A 1 127 ? -20.778 19.242 35.951 1.00 95.44 127 ALA A N 1
ATOM 1066 C CA . ALA A 1 127 ? -19.389 19.700 35.915 1.00 95.44 127 ALA A CA 1
ATOM 1067 C C . ALA A 1 127 ? -18.483 18.863 36.830 1.00 95.44 127 ALA A C 1
ATOM 1069 O O . ALA A 1 127 ? -17.378 18.484 36.437 1.00 95.44 127 ALA A O 1
ATOM 1070 N N . ARG A 1 128 ? -18.964 18.512 38.030 1.00 96.44 128 ARG A N 1
ATOM 1071 C CA . ARG A 1 128 ? -18.227 17.636 38.946 1.00 96.44 128 ARG A CA 1
ATOM 1072 C C . ARG A 1 128 ? -18.028 16.233 38.365 1.00 96.44 128 ARG A C 1
ATOM 1074 O O . ARG A 1 128 ? -16.922 15.704 38.439 1.00 96.44 128 ARG A O 1
ATOM 1081 N N . ILE A 1 129 ? -19.074 15.636 37.794 1.00 95.25 129 ILE A N 1
ATOM 1082 C CA . ILE A 1 129 ? -18.988 14.307 37.172 1.00 95.25 129 ILE A CA 1
ATOM 1083 C C . ILE A 1 129 ? -18.031 14.331 35.973 1.00 95.25 129 ILE A C 1
ATOM 1085 O O . ILE A 1 129 ? -17.235 13.408 35.822 1.00 95.25 129 ILE A O 1
ATOM 1089 N N . THR A 1 130 ? -18.035 15.392 35.160 1.00 94.88 130 THR A N 1
ATOM 1090 C CA . THR A 1 130 ? -17.077 15.552 34.054 1.00 94.88 130 THR A CA 1
ATOM 1091 C C . THR A 1 130 ? -15.632 15.545 34.554 1.00 94.88 130 THR A C 1
ATOM 1093 O O . THR A 1 130 ? -14.826 14.783 34.033 1.00 94.88 130 THR A O 1
ATOM 1096 N N . GLN A 1 131 ? -15.314 16.281 35.626 1.00 95.94 131 GLN A N 1
ATOM 1097 C CA . GLN A 1 131 ? -13.970 16.255 36.226 1.00 95.94 131 GLN A CA 1
ATOM 1098 C C . GLN A 1 131 ? -13.584 14.867 36.763 1.00 95.94 131 GLN A C 1
ATOM 1100 O O . GLN A 1 131 ? -12.419 14.472 36.718 1.00 95.94 131 GLN A O 1
ATOM 1105 N N . GLU A 1 132 ? -14.542 14.115 37.316 1.00 95.06 132 GLU A N 1
ATOM 1106 C CA . GLU A 1 132 ? -14.300 12.736 37.758 1.00 95.06 132 GLU A CA 1
ATOM 1107 C C . GLU A 1 132 ? -14.053 11.794 36.563 1.00 95.06 132 GLU A C 1
ATOM 1109 O O . GLU A 1 132 ? -13.196 10.915 36.658 1.00 95.06 132 GLU A O 1
ATOM 1114 N N . ARG A 1 133 ? -14.732 12.004 35.428 1.00 95.44 133 ARG A N 1
ATOM 1115 C CA . ARG A 1 133 ? -14.513 11.254 34.178 1.00 95.44 133 ARG A CA 1
ATOM 1116 C C . ARG A 1 133 ? -13.170 11.571 33.532 1.00 95.44 133 ARG A C 1
ATOM 1118 O O . ARG A 1 133 ? -12.466 10.635 33.175 1.00 95.44 133 ARG A O 1
ATOM 1125 N N . GLU A 1 134 ? -12.771 12.838 33.472 1.00 95.19 134 GLU A N 1
ATOM 1126 C CA . GLU A 1 134 ? -11.451 13.253 32.968 1.00 95.19 134 GLU A CA 1
ATOM 1127 C C . GLU A 1 134 ? -10.315 12.576 33.748 1.00 95.19 134 GLU A C 1
ATOM 1129 O O . GLU A 1 134 ? -9.378 12.043 33.160 1.00 95.19 134 GLU A O 1
ATOM 1134 N N . LYS A 1 135 ? -10.429 12.491 35.081 1.00 95.94 135 LYS A N 1
ATOM 1135 C CA . LYS A 1 135 ? -9.455 11.759 35.913 1.00 95.94 135 LYS A CA 1
ATOM 1136 C C . LYS A 1 135 ? -9.389 10.267 35.583 1.00 95.94 135 LYS A C 1
ATOM 1138 O O . LYS A 1 135 ? -8.322 9.672 35.700 1.00 95.94 135 LYS A O 1
ATOM 1143 N N . ARG A 1 136 ? -10.515 9.650 35.213 1.00 95.19 136 ARG A N 1
ATOM 1144 C CA . ARG A 1 136 ? -10.545 8.241 34.785 1.00 95.19 136 ARG A CA 1
ATOM 1145 C C . ARG A 1 136 ? -9.937 8.071 33.404 1.00 95.19 136 ARG A C 1
ATOM 1147 O O . ARG A 1 136 ? -9.227 7.101 33.200 1.00 95.19 136 ARG A O 1
ATOM 1154 N N . GLU A 1 137 ? -10.198 8.991 32.482 1.00 94.69 137 GLU A N 1
ATOM 1155 C CA . GLU A 1 137 ? -9.591 8.980 31.146 1.00 94.69 137 GLU A CA 1
ATOM 1156 C C . GLU A 1 137 ? -8.069 9.134 31.229 1.00 94.69 137 GLU A C 1
ATOM 1158 O O . GLU A 1 137 ? -7.350 8.382 30.581 1.00 94.69 137 GLU A O 1
ATOM 1163 N N . GLU A 1 138 ? -7.575 10.014 32.101 1.00 95.19 138 GLU A N 1
ATOM 1164 C CA . GLU A 1 138 ? -6.145 10.139 32.399 1.00 95.19 138 GLU A CA 1
ATOM 1165 C C . GLU A 1 138 ? -5.567 8.842 32.986 1.00 95.19 138 GLU A C 1
ATOM 1167 O O . GLU A 1 138 ? -4.518 8.370 32.556 1.00 95.19 138 GLU A O 1
ATOM 1172 N N . PHE A 1 139 ? -6.278 8.223 33.933 1.00 96.00 139 PHE A N 1
ATOM 1173 C CA . PHE A 1 139 ? -5.875 6.935 34.499 1.00 96.00 139 PHE A CA 1
ATOM 1174 C C . PHE A 1 139 ? -5.822 5.828 33.436 1.00 96.00 139 PHE A C 1
ATOM 1176 O O . PHE A 1 139 ? -4.884 5.037 33.433 1.00 96.00 139 PHE A O 1
ATOM 1183 N N . ILE A 1 140 ? -6.803 5.779 32.529 1.00 92.88 140 ILE A N 1
ATOM 1184 C CA . ILE A 1 140 ? -6.832 4.823 31.415 1.00 92.88 140 ILE A CA 1
ATOM 1185 C C . ILE A 1 140 ? -5.650 5.075 30.475 1.00 92.88 140 ILE A C 1
ATOM 1187 O O . ILE A 1 140 ? -4.961 4.124 30.126 1.00 92.88 140 ILE A O 1
ATOM 1191 N N . ARG A 1 141 ? -5.368 6.336 30.117 1.00 93.31 141 ARG A N 1
ATOM 1192 C CA . ARG A 1 141 ? -4.221 6.690 29.265 1.00 93.31 141 ARG A CA 1
ATOM 1193 C C . ARG A 1 141 ? -2.901 6.227 29.879 1.00 93.31 141 ARG A C 1
ATOM 1195 O O . ARG A 1 141 ? -2.121 5.572 29.203 1.00 93.31 141 ARG A O 1
ATOM 1202 N N . GLN A 1 142 ? -2.699 6.470 31.173 1.00 93.44 142 GLN A N 1
ATOM 1203 C CA . GLN A 1 142 ? -1.502 6.018 31.887 1.00 93.44 142 GLN A CA 1
ATOM 1204 C C . GLN A 1 142 ? -1.414 4.487 32.014 1.00 93.44 142 GLN A C 1
ATOM 1206 O O . GLN A 1 142 ? -0.312 3.947 31.984 1.00 93.44 142 GLN A O 1
ATOM 1211 N N . ASP A 1 143 ? -2.537 3.774 32.176 1.00 90.50 143 ASP A N 1
ATOM 1212 C CA . ASP A 1 143 ? -2.566 2.298 32.177 1.00 90.50 143 ASP A CA 1
ATOM 1213 C C . ASP A 1 143 ? -2.165 1.755 30.795 1.00 90.50 143 ASP A C 1
ATOM 1215 O O . ASP A 1 143 ? -1.344 0.849 30.725 1.00 90.50 143 ASP A O 1
ATOM 1219 N N . MET A 1 144 ? -2.657 2.363 29.707 1.00 85.31 144 MET A N 1
ATOM 1220 C CA . MET A 1 144 ? -2.281 1.996 28.333 1.00 85.31 144 MET A CA 1
ATOM 1221 C C . MET A 1 144 ? -0.814 2.308 28.021 1.00 85.31 144 MET A C 1
ATOM 1223 O O . MET A 1 144 ? -0.127 1.486 27.427 1.00 85.31 144 MET A O 1
ATOM 1227 N N . GLU A 1 145 ? -0.301 3.465 28.447 1.00 89.00 145 GLU A N 1
ATOM 1228 C CA . GLU A 1 145 ? 1.117 3.809 28.283 1.00 89.00 145 GLU A CA 1
ATOM 1229 C C . GLU A 1 145 ? 2.029 2.850 29.051 1.00 89.00 145 GLU A C 1
ATOM 1231 O O . GLU A 1 145 ? 3.102 2.508 28.564 1.00 89.00 145 GLU A O 1
ATOM 1236 N N . ARG A 1 146 ? 1.606 2.391 30.236 1.00 86.19 146 ARG A N 1
ATOM 1237 C CA . ARG A 1 146 ? 2.342 1.381 31.008 1.00 86.19 146 ARG A CA 1
ATOM 1238 C C . ARG A 1 146 ? 2.328 0.024 30.333 1.00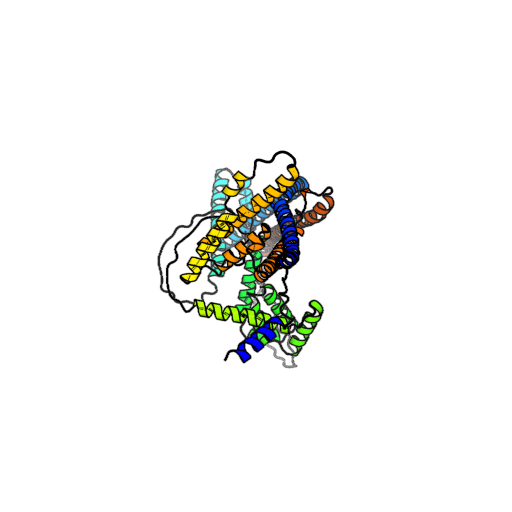 86.19 146 ARG A C 1
ATOM 1240 O O . ARG A 1 146 ? 3.383 -0.582 30.257 1.00 86.19 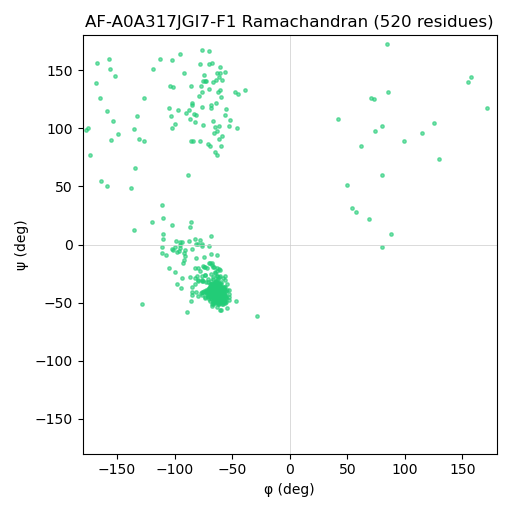146 ARG A O 1
ATOM 1247 N N . ASP A 1 147 ? 1.182 -0.422 29.828 1.00 78.94 147 ASP A N 1
ATOM 1248 C CA . ASP A 1 147 ? 1.098 -1.686 29.091 1.00 78.94 147 ASP A CA 1
ATOM 1249 C C . ASP A 1 147 ? 1.954 -1.623 27.809 1.00 78.94 147 ASP A C 1
ATOM 1251 O O . ASP A 1 147 ? 2.731 -2.531 27.529 1.00 78.94 147 ASP A O 1
ATOM 1255 N N . SER A 1 148 ? 1.899 -0.503 27.078 1.00 80.00 148 SER A N 1
ATOM 1256 C CA . SER A 1 148 ? 2.735 -0.253 25.896 1.00 80.00 148 SER A CA 1
ATOM 1257 C C . SER A 1 148 ? 4.230 -0.190 26.238 1.00 80.00 148 SER A C 1
ATOM 1259 O O . SER A 1 148 ? 5.071 -0.684 25.484 1.00 80.00 148 SER A O 1
ATOM 1261 N N . ALA A 1 149 ? 4.578 0.390 27.391 1.00 76.88 149 ALA A N 1
ATOM 1262 C CA . ALA A 1 149 ? 5.942 0.413 27.899 1.00 76.88 149 ALA A CA 1
ATOM 1263 C C . ALA A 1 149 ? 6.405 -0.978 28.349 1.00 76.88 149 ALA A C 1
ATOM 1265 O O . ALA A 1 149 ? 7.519 -1.357 28.014 1.00 76.88 149 ALA A O 1
ATOM 1266 N N . ASP A 1 150 ? 5.580 -1.767 29.032 1.00 68.31 150 ASP A N 1
ATOM 1267 C CA . ASP A 1 150 ? 5.921 -3.139 29.429 1.00 68.31 150 ASP A CA 1
ATOM 1268 C C . ASP A 1 150 ? 6.105 -4.047 28.197 1.00 68.31 150 ASP A C 1
ATOM 1270 O O . ASP A 1 150 ? 7.001 -4.890 28.186 1.00 68.31 150 ASP A O 1
ATOM 1274 N N . ASP A 1 151 ? 5.370 -3.809 27.106 1.00 64.56 151 ASP A N 1
ATOM 1275 C CA . ASP A 1 151 ? 5.582 -4.490 25.819 1.00 64.56 151 ASP A CA 1
ATOM 1276 C C . ASP A 1 151 ? 6.831 -3.999 25.049 1.00 64.56 151 ASP A C 1
ATOM 1278 O O . ASP A 1 151 ? 7.345 -4.709 24.171 1.00 64.56 151 ASP A O 1
ATOM 1282 N N . MET A 1 152 ? 7.349 -2.808 25.382 1.00 55.06 152 MET A N 1
ATOM 1283 C CA . MET A 1 152 ? 8.607 -2.261 24.850 1.00 55.06 152 MET A CA 1
ATOM 1284 C C . MET A 1 152 ? 9.841 -2.560 25.717 1.00 55.06 152 MET A C 1
ATOM 1286 O O . MET A 1 152 ? 10.934 -2.670 25.165 1.00 55.06 152 MET A O 1
ATOM 1290 N N . TRP A 1 153 ? 9.689 -2.716 27.033 1.00 54.88 153 TRP A N 1
ATOM 1291 C CA . TRP A 1 153 ? 10.780 -2.899 28.002 1.00 54.88 153 TRP A CA 1
ATOM 1292 C C . TRP A 1 153 ? 10.827 -4.309 28.617 1.00 54.88 153 TRP A C 1
ATOM 1294 O O . TRP A 1 153 ? 11.804 -4.662 29.272 1.00 54.88 153 TRP A O 1
ATOM 1304 N N . GLY A 1 154 ? 9.832 -5.162 28.356 1.00 50.06 154 GLY A N 1
ATOM 1305 C CA . GLY A 1 154 ? 9.756 -6.545 28.843 1.00 50.06 154 GLY A CA 1
ATOM 1306 C C . GLY A 1 154 ? 10.781 -7.531 28.262 1.00 50.06 154 GLY A C 1
ATOM 1307 O O . GLY A 1 154 ? 10.691 -8.721 28.554 1.00 50.06 154 GLY A O 1
ATOM 1308 N N . ASP A 1 155 ? 11.754 -7.064 27.476 1.00 46.59 155 ASP A N 1
ATOM 1309 C CA . ASP A 1 155 ? 12.925 -7.853 27.068 1.00 46.59 155 ASP A CA 1
ATOM 1310 C C . ASP A 1 155 ? 14.212 -7.003 27.127 1.00 46.59 155 ASP A C 1
ATOM 1312 O O . ASP A 1 155 ? 15.021 -6.946 26.201 1.00 46.59 155 ASP A O 1
ATOM 1316 N N . GLU A 1 156 ? 14.388 -6.312 28.259 1.00 45.12 156 GLU A N 1
ATOM 1317 C CA . GLU A 1 156 ? 15.651 -5.722 28.709 1.00 45.12 156 GLU A CA 1
ATOM 1318 C C . GLU A 1 156 ? 16.694 -6.831 28.970 1.00 45.12 156 GLU A C 1
ATOM 1320 O O . GLU A 1 156 ? 16.988 -7.220 30.102 1.00 45.12 156 GLU A O 1
ATOM 1325 N N . TRP A 1 157 ? 17.274 -7.365 27.893 1.00 47.84 157 TRP A N 1
ATOM 1326 C CA . TRP A 1 157 ? 18.631 -7.899 27.938 1.00 47.84 157 TRP A CA 1
ATOM 1327 C C . TRP A 1 157 ? 19.598 -6.728 27.796 1.00 47.84 157 TRP A C 1
ATOM 1329 O O . TRP A 1 157 ? 19.680 -6.090 26.748 1.00 47.84 157 TRP A O 1
ATOM 1339 N N . GLY A 1 158 ? 20.299 -6.454 28.897 1.00 45.69 158 GLY A N 1
ATOM 1340 C CA . GLY A 1 158 ? 21.187 -5.317 29.074 1.00 45.69 158 GLY A CA 1
ATOM 1341 C C . GLY A 1 158 ? 22.290 -5.232 28.027 1.00 45.69 158 GLY A C 1
ATOM 1342 O O . GLY A 1 158 ? 23.244 -6.012 28.031 1.00 45.69 158 GLY A O 1
ATOM 1343 N N . TYR A 1 159 ? 22.185 -4.211 27.190 1.00 47.72 159 TYR A N 1
ATOM 1344 C CA . TYR A 1 159 ? 23.370 -3.502 26.754 1.00 47.72 159 TYR A CA 1
ATOM 1345 C C . TYR A 1 159 ? 23.635 -2.425 27.801 1.00 47.72 159 TYR A C 1
ATOM 1347 O O . TYR A 1 159 ? 22.868 -1.474 27.930 1.00 47.72 159 TYR A O 1
ATOM 1355 N N . ASP A 1 160 ? 24.690 -2.640 28.590 1.00 49.72 160 ASP A N 1
ATOM 1356 C CA . ASP A 1 160 ? 25.390 -1.564 29.281 1.00 49.72 160 ASP A CA 1
ATOM 1357 C C . ASP A 1 160 ? 25.753 -0.522 28.215 1.00 49.72 160 ASP A C 1
ATOM 1359 O O . ASP A 1 160 ? 26.676 -0.746 27.430 1.00 49.72 160 ASP A O 1
ATOM 1363 N N . ASP A 1 161 ? 25.004 0.573 28.140 1.00 44.16 161 ASP A N 1
ATOM 1364 C CA . ASP A 1 161 ? 25.427 1.740 27.376 1.00 44.16 161 ASP A CA 1
ATOM 1365 C C . ASP A 1 161 ? 25.274 2.981 28.252 1.00 44.16 161 ASP A C 1
ATOM 1367 O O . ASP A 1 161 ? 24.217 3.606 28.379 1.00 44.16 161 ASP A O 1
ATOM 1371 N N . ASP A 1 162 ? 26.381 3.259 28.935 1.00 48.31 162 ASP A N 1
ATOM 1372 C CA . ASP A 1 162 ? 26.710 4.540 29.528 1.00 48.31 162 ASP A CA 1
ATOM 1373 C C . ASP A 1 162 ? 26.762 5.603 28.419 1.00 48.31 162 ASP A C 1
ATOM 1375 O O . ASP A 1 162 ? 27.841 5.922 27.939 1.00 48.31 162 ASP A O 1
ATOM 1379 N N . GLU A 1 163 ? 25.636 6.196 28.026 1.00 48.03 163 GLU A N 1
ATOM 1380 C CA . GLU A 1 163 ? 25.651 7.517 27.383 1.00 48.03 163 GLU A CA 1
ATOM 1381 C C . GLU A 1 163 ? 24.311 8.242 27.582 1.00 48.03 163 GLU A C 1
ATOM 1383 O O . GLU A 1 163 ? 23.340 8.115 26.837 1.00 48.03 163 GLU A O 1
ATOM 1388 N N . ALA A 1 164 ? 24.267 8.997 28.681 1.00 48.09 164 ALA A N 1
ATOM 1389 C CA . ALA A 1 164 ? 23.223 9.955 29.001 1.00 48.09 164 ALA A CA 1
ATOM 1390 C C . ALA A 1 164 ? 23.392 11.273 28.216 1.00 48.09 164 ALA A C 1
ATOM 1392 O O . ALA A 1 164 ? 24.516 11.673 27.925 1.00 48.09 164 ALA A O 1
ATOM 1393 N N . GLU A 1 165 ? 22.258 11.971 28.038 1.00 48.25 165 GLU A N 1
ATOM 1394 C CA . GLU A 1 165 ? 22.086 13.379 27.604 1.00 48.25 165 GLU A CA 1
ATOM 1395 C C . GLU A 1 165 ? 22.365 13.653 26.106 1.00 48.25 165 GLU A C 1
ATOM 1397 O O . GLU A 1 165 ? 23.409 13.321 25.570 1.00 48.25 165 GLU A O 1
ATOM 1402 N N . ASP A 1 166 ? 21.471 14.240 25.300 1.00 41.84 166 ASP A N 1
ATOM 1403 C CA . ASP A 1 166 ? 20.594 15.390 25.544 1.00 41.84 166 ASP A CA 1
ATOM 1404 C C . ASP A 1 166 ? 19.515 15.529 24.443 1.00 41.84 166 ASP A C 1
ATOM 1406 O O . ASP A 1 166 ? 19.751 15.202 23.278 1.00 41.84 166 ASP A O 1
ATOM 1410 N N . GLY A 1 167 ? 18.398 16.191 24.778 1.00 40.56 167 GLY A N 1
ATOM 1411 C CA . GLY A 1 167 ? 17.774 17.154 23.853 1.00 40.56 167 GLY A CA 1
ATOM 1412 C C . GLY A 1 167 ? 16.387 16.829 23.295 1.00 40.56 167 GLY A C 1
ATOM 1413 O O . GLY A 1 167 ? 16.243 16.191 22.258 1.00 40.56 167 GLY A O 1
ATOM 1414 N N . ALA A 1 168 ? 15.371 17.378 23.957 1.00 48.41 168 ALA A N 1
ATOM 1415 C CA . ALA A 1 168 ? 13.965 17.408 23.573 1.00 48.41 168 ALA A CA 1
ATOM 1416 C C . ALA A 1 168 ? 13.667 18.190 22.273 1.00 48.41 168 ALA A C 1
ATOM 1418 O O . ALA A 1 168 ? 14.321 19.187 21.991 1.00 48.41 168 ALA A O 1
ATOM 1419 N N . ASP A 1 169 ? 12.642 17.743 21.533 1.00 42.88 169 ASP A N 1
ATOM 1420 C CA . ASP A 1 169 ? 11.501 18.562 21.070 1.00 42.88 169 ASP A CA 1
ATOM 1421 C C . ASP A 1 169 ? 10.502 17.664 20.308 1.00 42.88 169 ASP A C 1
ATOM 1423 O O . ASP A 1 169 ? 10.679 17.337 19.131 1.00 42.88 169 ASP A O 1
ATOM 1427 N N . LYS A 1 170 ? 9.443 17.230 21.009 1.00 42.00 170 LYS A N 1
ATOM 1428 C CA . LYS A 1 170 ? 8.280 16.545 20.426 1.00 42.00 170 LYS A CA 1
ATOM 1429 C C . LYS A 1 170 ? 7.319 17.603 19.883 1.00 42.00 170 LYS A C 1
ATOM 1431 O O . LYS A 1 170 ? 6.732 18.352 20.657 1.00 42.00 170 LYS A O 1
ATOM 1436 N N . ALA A 1 171 ? 7.166 17.648 18.563 1.00 40.94 171 ALA A N 1
ATOM 1437 C CA . ALA A 1 171 ? 6.027 18.285 17.917 1.00 40.94 171 ALA A CA 1
ATOM 1438 C C . ALA A 1 171 ? 5.006 17.188 17.598 1.00 40.94 171 ALA A C 1
ATOM 1440 O O . ALA A 1 171 ? 5.312 16.264 16.845 1.00 40.94 171 ALA A O 1
ATOM 1441 N N . GLU A 1 172 ? 3.845 17.287 18.237 1.00 42.91 172 GLU A N 1
ATOM 1442 C CA . GLU A 1 172 ? 2.641 16.501 17.976 1.00 42.91 172 GLU A CA 1
ATOM 1443 C C . GLU A 1 172 ? 2.085 16.919 16.604 1.00 42.91 172 GLU A C 1
ATOM 1445 O O . GLU A 1 172 ? 1.810 18.100 16.383 1.00 42.91 172 GLU A O 1
ATOM 1450 N N . ASP A 1 173 ? 1.989 15.971 15.671 1.00 40.91 173 ASP A N 1
ATOM 1451 C CA . ASP A 1 173 ? 1.323 16.147 14.377 1.00 40.91 173 ASP A CA 1
ATOM 1452 C C . ASP A 1 173 ? 0.307 15.004 14.243 1.00 40.91 173 ASP A C 1
ATOM 1454 O O . ASP A 1 173 ? 0.629 13.896 13.816 1.00 40.91 173 ASP A O 1
ATOM 1458 N N . ASP A 1 174 ? -0.902 15.266 14.738 1.00 45.00 174 ASP A N 1
ATOM 1459 C CA . ASP A 1 174 ? -2.052 14.365 14.710 1.00 45.00 174 ASP A CA 1
ATOM 1460 C C . ASP A 1 174 ? -2.684 14.390 13.314 1.00 45.00 174 ASP A C 1
ATOM 1462 O O . ASP A 1 174 ? -3.580 15.205 13.065 1.00 45.00 174 ASP A O 1
ATOM 1466 N N . ASN A 1 175 ? -2.234 13.537 12.383 1.00 48.06 175 ASN A N 1
ATOM 1467 C CA . ASN A 1 175 ? -3.026 13.263 11.177 1.00 48.06 175 ASN A CA 1
ATOM 1468 C C . ASN A 1 175 ? -2.638 12.005 10.368 1.00 48.06 175 ASN A C 1
ATOM 1470 O O . ASN A 1 175 ? -2.440 12.116 9.164 1.00 48.06 175 ASN A O 1
ATOM 1474 N N . ASP A 1 176 ? -2.586 10.811 10.971 1.00 42.88 176 ASP A N 1
ATOM 1475 C CA . ASP A 1 176 ? -2.304 9.561 10.231 1.00 42.88 176 ASP A CA 1
ATOM 1476 C C . ASP A 1 176 ? -3.264 8.409 10.617 1.00 42.88 176 ASP A C 1
ATOM 1478 O O . ASP A 1 176 ? -2.857 7.393 11.167 1.00 42.88 176 ASP A O 1
ATOM 1482 N N . GLU A 1 177 ? -4.565 8.526 10.315 1.00 46.94 177 GLU A N 1
ATOM 1483 C CA . GLU A 1 177 ? -5.528 7.406 10.468 1.00 46.94 177 GLU A CA 1
ATOM 1484 C C . GLU A 1 177 ? -5.760 6.599 9.169 1.00 46.94 177 GLU A C 1
ATOM 1486 O O . GLU A 1 177 ? -6.547 5.653 9.149 1.00 46.94 177 GLU A O 1
ATOM 1491 N N . ALA A 1 178 ? -5.080 6.930 8.065 1.00 46.22 178 ALA A N 1
ATOM 1492 C CA . ALA A 1 178 ? -5.345 6.317 6.755 1.00 46.22 178 ALA A CA 1
ATOM 1493 C C . ALA A 1 178 ? -4.404 5.155 6.354 1.00 46.22 178 ALA A C 1
ATOM 1495 O O . ALA A 1 178 ? -4.685 4.496 5.354 1.00 46.22 178 ALA A O 1
ATOM 1496 N N . ASP A 1 179 ? -3.351 4.856 7.129 1.00 45.97 179 ASP A N 1
ATOM 1497 C CA . ASP A 1 179 ? -2.309 3.867 6.768 1.00 45.97 179 ASP A CA 1
ATOM 1498 C C . ASP A 1 179 ? -2.326 2.563 7.608 1.00 45.97 179 ASP A C 1
ATOM 1500 O O . ASP A 1 179 ? -1.493 1.671 7.416 1.00 45.97 179 ASP A O 1
ATOM 1504 N N . ASN A 1 180 ? -3.312 2.383 8.497 1.00 45.16 180 ASN A N 1
ATOM 1505 C CA . ASN A 1 180 ? -3.311 1.303 9.499 1.00 45.16 180 ASN A CA 1
ATOM 1506 C C . ASN A 1 180 ? -3.453 -0.135 8.955 1.00 45.16 180 ASN A C 1
ATOM 1508 O O . ASN A 1 180 ? -3.128 -1.092 9.658 1.00 45.16 180 ASN A O 1
ATOM 1512 N N . GLU A 1 181 ? -3.887 -0.338 7.707 1.00 41.66 181 GLU A N 1
ATOM 1513 C CA . GLU A 1 181 ? -4.003 -1.696 7.146 1.00 41.66 181 GLU A CA 1
ATOM 1514 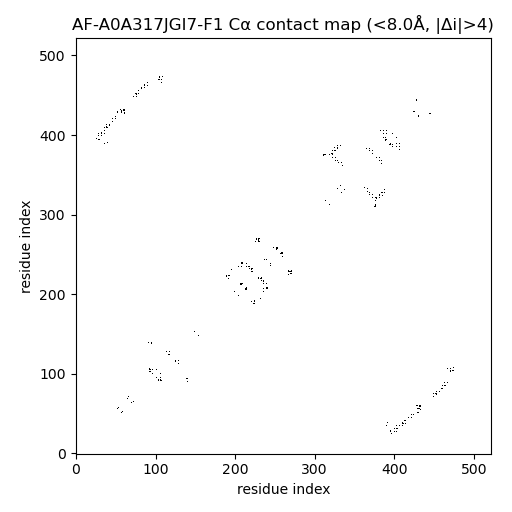C C . GLU A 1 181 ? -2.626 -2.309 6.813 1.00 41.66 181 GLU A C 1
ATOM 1516 O O . GLU A 1 181 ? -2.449 -3.526 6.879 1.00 41.66 181 GLU A O 1
ATOM 1521 N N . PHE A 1 182 ? -1.613 -1.479 6.529 1.00 40.69 182 PHE A N 1
ATOM 1522 C CA . PHE A 1 182 ? -0.242 -1.953 6.301 1.00 40.69 182 PHE A CA 1
ATOM 1523 C C . PHE A 1 182 ? 0.521 -2.179 7.618 1.00 40.69 182 PHE A C 1
ATOM 1525 O O . PHE A 1 182 ? 1.386 -3.056 7.699 1.00 40.69 182 PHE A O 1
ATOM 1532 N N . ASP A 1 183 ? 0.173 -1.432 8.668 1.00 48.03 183 ASP A N 1
ATOM 1533 C CA . ASP A 1 183 ? 0.866 -1.477 9.959 1.00 48.03 183 ASP A CA 1
ATOM 1534 C C . ASP A 1 183 ? 0.494 -2.721 10.788 1.00 48.03 183 ASP A C 1
ATOM 1536 O O . ASP A 1 183 ? 1.340 -3.307 11.475 1.00 48.03 183 ASP A O 1
ATOM 1540 N N . LEU A 1 184 ? -0.734 -3.230 10.622 1.00 42.81 184 LEU A N 1
ATOM 1541 C CA . LEU A 1 184 ? -1.155 -4.520 11.182 1.00 42.81 184 LEU A CA 1
ATOM 1542 C C . LEU A 1 184 ? -0.297 -5.684 10.651 1.00 42.81 184 LEU A C 1
ATOM 1544 O O . LEU A 1 184 ? 0.127 -6.537 11.433 1.00 42.81 184 LEU A O 1
ATOM 1548 N N . SER A 1 185 ? 0.056 -5.679 9.357 1.00 70.50 185 SER A N 1
ATOM 1549 C CA . SER A 1 185 ? 0.929 -6.703 8.761 1.00 70.50 185 SER A CA 1
ATOM 1550 C C . SER A 1 185 ? 2.362 -6.634 9.295 1.00 70.50 185 SER A C 1
ATOM 1552 O O . SER A 1 185 ? 2.994 -7.675 9.481 1.00 70.50 185 SER A O 1
ATOM 1554 N N . LEU A 1 186 ? 2.891 -5.434 9.552 1.00 71.25 186 LEU A N 1
ATOM 1555 C CA . LEU A 1 186 ? 4.235 -5.266 10.108 1.00 71.25 186 LEU A CA 1
ATOM 1556 C C . LEU A 1 186 ? 4.300 -5.702 11.572 1.00 71.25 186 LEU A C 1
ATOM 1558 O O . LEU A 1 186 ? 5.264 -6.356 11.974 1.00 71.25 186 LEU A O 1
ATOM 1562 N N . ASN A 1 187 ? 3.280 -5.383 12.368 1.00 71.94 187 ASN A N 1
ATOM 1563 C CA . ASN A 1 187 ? 3.200 -5.829 13.757 1.00 71.94 187 ASN A CA 1
ATOM 1564 C C . ASN A 1 187 ? 3.038 -7.348 13.859 1.00 71.94 187 ASN A C 1
ATOM 1566 O O . ASN A 1 187 ? 3.694 -7.974 14.694 1.00 71.94 187 ASN A O 1
ATOM 1570 N N . GLU A 1 188 ? 2.253 -7.962 12.974 1.00 76.88 188 GLU A N 1
ATOM 1571 C CA . GLU A 1 188 ? 2.155 -9.418 12.887 1.00 76.88 188 GLU A CA 1
ATOM 1572 C C . GLU A 1 188 ? 3.494 -10.052 12.478 1.00 76.88 188 GLU A C 1
ATOM 1574 O O . GLU A 1 188 ? 3.970 -10.965 13.154 1.00 76.88 188 GLU A O 1
ATOM 1579 N N . MET A 1 189 ? 4.184 -9.502 11.471 1.00 79.88 189 MET A N 1
ATOM 1580 C CA . MET A 1 189 ? 5.534 -9.943 11.093 1.00 79.88 189 MET A CA 1
ATOM 1581 C C . MET A 1 189 ? 6.536 -9.822 12.250 1.00 79.88 189 MET A C 1
ATOM 1583 O O . MET A 1 189 ? 7.316 -10.744 12.490 1.00 79.88 189 MET A O 1
ATOM 1587 N N . ARG A 1 190 ? 6.500 -8.727 13.023 1.00 80.19 190 ARG A N 1
ATOM 1588 C CA . ARG A 1 190 ? 7.342 -8.559 14.222 1.00 80.19 190 ARG A CA 1
ATOM 1589 C C . ARG A 1 190 ? 7.016 -9.595 15.294 1.00 80.19 190 ARG A C 1
ATOM 1591 O O . ARG A 1 190 ? 7.939 -10.155 15.879 1.00 80.19 190 ARG A O 1
ATOM 1598 N N . ARG A 1 191 ? 5.732 -9.873 15.547 1.00 82.06 191 ARG A N 1
ATOM 1599 C CA . ARG A 1 191 ? 5.299 -10.905 16.506 1.00 82.06 191 ARG A CA 1
ATOM 1600 C C . ARG A 1 191 ? 5.803 -12.284 16.084 1.00 82.06 191 ARG A C 1
ATOM 1602 O O . ARG A 1 191 ? 6.405 -12.982 16.894 1.00 82.06 191 ARG A O 1
ATOM 1609 N N . VAL A 1 192 ? 5.638 -12.645 14.811 1.00 82.38 192 VAL A N 1
ATOM 1610 C CA . VAL A 1 192 ? 6.131 -13.917 14.262 1.00 82.38 192 VAL A CA 1
ATOM 1611 C C . VAL A 1 192 ? 7.658 -14.003 14.352 1.00 82.38 192 VAL A C 1
ATOM 1613 O O . VAL A 1 192 ? 8.187 -15.038 14.756 1.00 82.38 192 VAL A O 1
ATOM 1616 N N . ARG A 1 193 ? 8.379 -12.910 14.070 1.00 87.00 193 ARG A N 1
ATOM 1617 C CA . ARG A 1 193 ? 9.837 -12.837 14.241 1.00 87.00 193 ARG A CA 1
ATOM 1618 C C . ARG A 1 193 ? 10.262 -13.092 15.690 1.00 87.00 193 ARG A C 1
ATOM 1620 O O . ARG A 1 193 ? 11.088 -13.968 15.931 1.00 87.00 193 ARG A O 1
ATOM 1627 N N . LYS A 1 194 ? 9.634 -12.401 16.650 1.00 84.62 194 LYS A N 1
ATOM 1628 C CA . LYS A 1 194 ? 9.891 -12.579 18.091 1.00 84.62 194 LYS A CA 1
ATOM 1629 C C . LYS A 1 194 ? 9.706 -14.035 18.527 1.00 84.62 194 LYS A C 1
ATOM 1631 O O . LYS A 1 194 ? 10.518 -14.548 19.293 1.00 84.62 194 LYS A O 1
ATOM 1636 N N . ILE A 1 195 ? 8.684 -14.725 18.007 1.00 88.19 195 ILE A N 1
ATOM 1637 C CA . ILE A 1 195 ? 8.473 -16.156 18.284 1.00 88.19 195 ILE A CA 1
ATOM 1638 C C . ILE A 1 195 ? 9.686 -16.979 17.827 1.00 88.19 195 ILE A C 1
ATOM 1640 O O . ILE A 1 195 ? 10.174 -17.817 18.583 1.00 88.19 195 ILE A O 1
ATOM 1644 N N . PHE A 1 196 ? 10.201 -16.748 16.617 1.00 91.75 196 PHE A N 1
ATOM 1645 C CA . PHE A 1 196 ? 11.351 -17.503 16.115 1.00 91.75 196 PHE A CA 1
ATOM 1646 C C . PHE A 1 196 ? 12.665 -17.191 16.833 1.00 91.75 196 PHE A C 1
ATOM 1648 O O . PHE A 1 196 ? 13.465 -18.109 17.047 1.00 91.75 196 PHE A O 1
ATOM 1655 N N . ASP A 1 197 ? 12.881 -15.932 17.206 1.00 88.75 197 ASP A N 1
ATOM 1656 C CA . ASP A 1 197 ? 14.078 -15.505 17.934 1.00 88.75 197 ASP A CA 1
ATOM 1657 C C . ASP A 1 197 ? 14.089 -16.069 19.366 1.00 88.75 197 ASP A C 1
ATOM 1659 O O . ASP A 1 197 ? 15.134 -16.507 19.849 1.00 88.75 197 ASP A O 1
ATOM 1663 N N . GLY A 1 198 ? 12.917 -16.171 20.007 1.00 87.94 198 GLY A N 1
ATOM 1664 C CA . GLY A 1 198 ? 12.760 -16.767 21.338 1.00 87.94 198 GLY A CA 1
ATOM 1665 C C . GLY A 1 198 ? 12.871 -18.297 21.378 1.00 87.94 198 GLY A C 1
ATOM 1666 O O . GLY A 1 198 ? 13.129 -18.871 22.436 1.00 87.94 198 GLY A O 1
ATOM 1667 N N . LEU A 1 199 ? 12.706 -18.987 20.244 1.00 92.44 199 LEU A N 1
ATOM 1668 C CA . LEU A 1 199 ? 12.817 -20.446 20.189 1.00 92.44 199 LEU A CA 1
ATOM 1669 C C . LEU A 1 199 ? 14.281 -20.887 20.233 1.00 92.44 199 LEU A C 1
ATOM 1671 O O . LEU A 1 199 ? 15.062 -20.638 19.310 1.00 92.44 199 LEU A O 1
ATOM 1675 N N . SER A 1 200 ? 14.656 -21.649 21.261 1.00 95.50 200 SER A N 1
ATOM 1676 C CA . SER A 1 200 ? 15.968 -22.299 21.308 1.00 95.50 200 SER A CA 1
ATOM 1677 C C . SER A 1 200 ? 16.073 -23.442 20.285 1.00 95.50 200 SER A C 1
ATOM 1679 O O . SER A 1 200 ? 15.085 -24.087 19.932 1.00 95.50 200 SER A O 1
ATOM 1681 N N . ASP A 1 201 ? 17.293 -23.788 19.854 1.00 95.81 201 ASP A N 1
ATOM 1682 C CA . ASP A 1 201 ? 17.521 -24.919 18.931 1.00 95.81 201 ASP A CA 1
ATOM 1683 C C . ASP A 1 201 ? 16.954 -26.250 19.465 1.00 95.81 201 ASP A C 1
ATOM 1685 O O . ASP A 1 201 ? 16.527 -27.111 18.694 1.00 95.81 201 ASP A O 1
ATOM 1689 N N . ARG A 1 202 ? 16.920 -26.429 20.795 1.00 95.62 202 ARG A N 1
ATOM 1690 C CA . ARG A 1 202 ? 16.358 -27.627 21.442 1.00 95.62 202 ARG A CA 1
ATOM 1691 C C . ARG A 1 202 ? 14.836 -27.666 21.362 1.00 95.62 202 ARG A C 1
ATOM 1693 O O . ARG A 1 202 ? 14.274 -28.739 21.146 1.00 95.62 202 ARG A O 1
ATOM 1700 N N . GLU A 1 203 ? 14.177 -26.527 21.549 1.00 95.56 203 GLU A N 1
ATOM 1701 C CA . GLU A 1 203 ? 12.723 -26.412 21.408 1.00 95.56 203 GLU A CA 1
ATOM 1702 C C . GLU A 1 203 ? 12.318 -26.588 19.958 1.00 95.56 203 GLU A C 1
ATOM 1704 O O . GLU A 1 203 ? 11.432 -27.392 19.678 1.00 95.56 203 GLU A O 1
ATOM 1709 N N . LEU A 1 204 ? 13.041 -25.950 19.039 1.00 96.06 204 LEU A N 1
ATOM 1710 C CA . LEU A 1 204 ? 12.804 -26.094 17.613 1.00 96.06 204 LEU A CA 1
ATOM 1711 C C . LEU A 1 204 ? 12.973 -27.551 17.165 1.00 96.06 204 LEU A C 1
ATOM 1713 O O . LEU A 1 204 ? 12.117 -28.089 16.467 1.00 96.06 204 LEU A O 1
ATOM 1717 N N . GLN A 1 205 ? 14.017 -28.242 17.638 1.00 97.12 205 GLN A N 1
ATOM 1718 C CA . GLN A 1 205 ? 14.197 -29.672 17.387 1.00 97.12 205 GLN A CA 1
ATOM 1719 C C . GLN A 1 205 ? 13.071 -30.526 17.986 1.00 97.12 205 GLN A C 1
ATOM 1721 O O . GLN A 1 205 ? 12.742 -31.567 17.417 1.00 97.12 205 GLN A O 1
ATOM 1726 N N . ARG A 1 206 ? 12.499 -30.135 19.134 1.00 97.00 206 ARG A N 1
ATOM 1727 C CA . ARG A 1 206 ? 11.362 -30.832 19.753 1.00 97.00 206 ARG A CA 1
ATOM 1728 C C . ARG A 1 206 ? 10.091 -30.645 18.924 1.00 97.00 206 ARG A C 1
ATOM 1730 O O . ARG A 1 206 ? 9.460 -31.654 18.631 1.00 97.00 206 ARG A O 1
ATOM 1737 N N . ILE A 1 207 ? 9.777 -29.410 18.531 1.00 95.38 207 ILE A N 1
ATOM 1738 C CA . ILE A 1 207 ? 8.606 -29.058 17.712 1.00 95.38 207 ILE A CA 1
ATOM 1739 C C . ILE A 1 207 ? 8.692 -29.751 16.347 1.00 95.38 207 ILE A C 1
ATOM 1741 O O . ILE A 1 207 ? 7.761 -30.419 15.922 1.00 95.38 207 ILE A O 1
ATOM 1745 N N . CYS A 1 208 ? 9.871 -29.744 15.712 1.00 97.44 208 CYS A N 1
ATOM 1746 C CA . CYS A 1 208 ? 10.084 -30.390 14.411 1.00 97.44 208 CYS A CA 1
ATOM 1747 C C . CYS A 1 208 ? 9.893 -31.924 14.407 1.00 97.44 208 CYS A C 1
ATOM 1749 O O . CYS A 1 208 ? 9.934 -32.540 13.335 1.00 97.44 208 CYS A O 1
ATOM 1751 N N . ARG A 1 209 ? 9.745 -32.571 15.577 1.00 97.06 209 ARG A N 1
ATOM 1752 C CA . ARG A 1 209 ? 9.399 -34.003 15.667 1.00 97.06 209 ARG A CA 1
ATOM 1753 C C . ARG A 1 209 ? 7.931 -34.262 15.384 1.00 97.06 209 ARG A C 1
ATOM 1755 O O . ARG A 1 209 ? 7.629 -35.371 14.948 1.00 97.06 209 ARG A O 1
ATOM 1762 N N . ASP A 1 210 ? 7.063 -33.292 15.643 1.00 97.56 210 ASP A N 1
ATOM 1763 C CA . ASP A 1 210 ? 5.690 -33.323 15.171 1.00 97.56 210 ASP A CA 1
ATOM 1764 C C . ASP A 1 210 ? 5.651 -32.748 13.751 1.00 97.56 210 ASP A C 1
ATOM 1766 O O . ASP A 1 210 ? 6.352 -31.790 13.423 1.00 97.56 210 ASP A O 1
ATOM 1770 N N . ARG A 1 211 ? 4.914 -33.402 12.856 1.00 96.69 211 ARG A N 1
ATOM 1771 C CA . ARG A 1 211 ? 4.859 -32.983 11.454 1.00 96.69 211 ARG A CA 1
ATOM 1772 C C . ARG A 1 211 ? 3.987 -31.743 11.293 1.00 96.69 211 ARG A C 1
ATOM 1774 O O . ARG A 1 211 ? 4.338 -30.871 10.502 1.00 96.69 211 ARG A O 1
ATOM 1781 N N . ASP A 1 212 ? 2.866 -31.695 11.999 1.00 93.88 212 ASP A N 1
ATOM 1782 C CA . ASP A 1 212 ? 1.851 -30.673 11.791 1.00 93.88 212 ASP A CA 1
ATOM 1783 C C . ASP A 1 212 ? 2.336 -29.352 12.418 1.00 93.88 212 ASP A C 1
ATOM 1785 O O . ASP A 1 212 ? 2.312 -28.320 11.748 1.00 93.88 212 ASP A O 1
ATOM 1789 N N . GLU A 1 213 ? 2.964 -29.404 13.602 1.00 95.31 213 GLU A N 1
ATOM 1790 C CA . GLU A 1 213 ? 3.619 -28.227 14.204 1.00 95.31 213 GLU A CA 1
ATOM 1791 C C . GLU A 1 213 ? 4.795 -27.710 13.346 1.00 95.31 213 GLU A C 1
ATOM 1793 O O . GLU A 1 213 ? 4.993 -26.504 13.190 1.00 95.31 213 GLU A O 1
ATOM 1798 N N . ALA A 1 214 ? 5.580 -28.610 12.736 1.00 96.06 214 ALA A N 1
ATOM 1799 C CA . ALA A 1 214 ? 6.662 -28.210 11.833 1.00 96.06 214 ALA A CA 1
ATOM 1800 C C . ALA A 1 214 ? 6.142 -27.537 10.552 1.00 96.06 214 ALA A C 1
ATOM 1802 O O . ALA A 1 214 ? 6.798 -26.641 10.020 1.00 96.06 214 ALA A O 1
ATOM 1803 N N . SER A 1 215 ? 4.980 -27.974 10.057 1.00 93.50 215 SER A N 1
ATOM 1804 C CA . SER A 1 215 ? 4.311 -27.377 8.899 1.00 93.50 215 SER A CA 1
ATOM 1805 C C . SER A 1 215 ? 3.838 -25.960 9.203 1.00 93.50 215 SER A C 1
ATOM 1807 O O . SER A 1 215 ? 4.014 -25.057 8.384 1.00 93.50 215 SER A O 1
ATOM 1809 N N . GLU A 1 216 ? 3.260 -25.757 10.386 1.00 93.44 216 GLU A N 1
ATOM 1810 C CA . GLU A 1 216 ? 2.799 -24.449 10.848 1.00 93.44 216 GLU A CA 1
ATOM 1811 C C . GLU A 1 216 ? 3.975 -23.480 11.013 1.00 93.44 216 GLU A C 1
ATOM 1813 O O . GLU A 1 216 ? 3.951 -22.387 10.448 1.00 93.44 216 GLU A O 1
ATOM 1818 N N . LEU A 1 217 ? 5.068 -23.918 11.652 1.00 95.50 217 LEU A N 1
ATOM 1819 C CA . LEU A 1 217 ? 6.288 -23.113 11.751 1.00 95.50 217 LEU A CA 1
ATOM 1820 C C . LEU A 1 217 ? 6.887 -22.777 10.380 1.00 95.50 217 LEU A C 1
ATOM 1822 O O . LEU A 1 217 ? 7.289 -21.639 10.154 1.00 95.50 217 LEU A O 1
ATOM 1826 N N . LEU A 1 218 ? 6.953 -23.730 9.444 1.00 94.94 218 LEU A N 1
ATOM 1827 C CA . LEU A 1 218 ? 7.432 -23.433 8.089 1.00 94.94 218 LEU A CA 1
ATOM 1828 C C . LEU A 1 218 ? 6.538 -22.406 7.387 1.00 94.94 218 LEU A C 1
ATOM 1830 O O . LEU A 1 218 ? 7.054 -21.517 6.715 1.00 94.94 218 LEU A O 1
ATOM 1834 N N . SER A 1 219 ? 5.220 -22.503 7.560 1.00 91.69 219 SER A N 1
ATOM 1835 C CA . SER A 1 219 ? 4.258 -21.581 6.949 1.00 91.69 219 SER A CA 1
ATOM 1836 C C . SER A 1 219 ? 4.401 -20.167 7.511 1.00 91.69 219 SER A C 1
ATOM 1838 O O . SER A 1 219 ? 4.467 -19.211 6.740 1.00 91.69 219 SER A O 1
ATOM 1840 N N . LEU A 1 220 ? 4.543 -20.038 8.834 1.00 92.38 220 LEU A N 1
ATOM 1841 C CA . LEU A 1 220 ? 4.813 -18.762 9.502 1.00 92.38 220 LEU A CA 1
ATOM 1842 C C . LEU A 1 220 ? 6.139 -18.148 9.034 1.00 92.38 220 LEU A C 1
ATOM 1844 O O . LEU A 1 220 ? 6.187 -16.967 8.698 1.00 92.38 220 LEU A O 1
ATOM 1848 N N . ALA A 1 221 ? 7.203 -18.952 8.943 1.00 94.00 221 ALA A N 1
ATOM 1849 C CA . ALA A 1 221 ? 8.506 -18.486 8.473 1.00 94.00 221 ALA A CA 1
ATOM 1850 C C . ALA A 1 221 ? 8.466 -18.027 7.006 1.00 94.00 221 ALA A C 1
ATOM 1852 O O . ALA A 1 221 ? 9.071 -17.017 6.664 1.00 94.00 221 ALA A O 1
ATOM 1853 N N . VAL A 1 222 ? 7.731 -18.726 6.134 1.00 90.06 222 VAL A N 1
ATOM 1854 C CA . VAL A 1 222 ? 7.532 -18.306 4.736 1.00 90.06 222 VAL A CA 1
ATOM 1855 C C . VAL A 1 222 ? 6.680 -17.034 4.648 1.00 90.06 222 VAL A C 1
ATOM 1857 O O . VAL A 1 222 ? 6.944 -16.190 3.791 1.00 90.06 222 VAL A O 1
ATOM 1860 N N . GLY A 1 223 ? 5.706 -16.859 5.548 1.00 86.81 223 GLY A N 1
ATOM 1861 C CA . GLY A 1 223 ? 4.865 -15.661 5.645 1.00 86.81 223 GLY A CA 1
ATOM 1862 C C . GLY A 1 223 ? 5.643 -14.368 5.919 1.00 86.81 223 GLY A C 1
ATOM 1863 O O . GLY A 1 223 ? 5.237 -13.307 5.453 1.00 86.81 223 GLY A O 1
ATOM 1864 N N . LEU A 1 224 ? 6.811 -14.457 6.567 1.00 86.12 224 LEU A N 1
ATOM 1865 C CA . LEU A 1 224 ? 7.739 -13.329 6.751 1.00 86.12 224 LEU A CA 1
ATOM 1866 C C . LEU A 1 224 ? 8.401 -12.852 5.441 1.00 86.12 224 LEU A C 1
ATOM 1868 O O . LEU A 1 224 ? 9.086 -11.832 5.407 1.00 86.12 224 LEU A O 1
ATOM 1872 N N . GLY A 1 225 ? 8.213 -13.581 4.341 1.00 86.44 225 GLY A N 1
ATOM 1873 C CA . GLY A 1 225 ? 8.793 -13.268 3.043 1.00 86.44 225 GLY A CA 1
ATOM 1874 C C . GLY A 1 225 ? 10.222 -13.800 2.863 1.00 86.44 225 GLY A C 1
ATOM 1875 O O . GLY A 1 225 ? 10.844 -14.321 3.786 1.00 86.44 225 GLY A O 1
ATOM 1876 N N . PRO A 1 226 ? 10.778 -13.687 1.644 1.00 84.75 226 PRO A N 1
ATOM 1877 C CA . PRO A 1 226 ? 12.015 -14.371 1.261 1.00 84.75 226 PRO A CA 1
ATOM 1878 C C . PRO A 1 226 ? 13.272 -13.799 1.921 1.00 84.75 226 PRO A C 1
ATOM 1880 O O . PRO A 1 226 ? 14.295 -14.467 1.949 1.00 84.75 226 PRO A O 1
ATOM 1883 N N . VAL A 1 227 ? 13.217 -12.560 2.410 1.00 84.75 227 VAL A N 1
ATOM 1884 C CA . VAL A 1 227 ? 14.358 -11.894 3.046 1.00 84.75 227 VAL A CA 1
ATOM 1885 C C . VAL A 1 227 ? 14.377 -12.190 4.540 1.00 84.75 227 VAL A C 1
ATOM 1887 O O . VAL A 1 227 ? 15.337 -12.764 5.039 1.00 84.75 227 VAL A O 1
ATOM 1890 N N . GLU A 1 228 ? 13.302 -11.840 5.245 1.00 88.12 228 GLU A N 1
ATOM 1891 C CA . GLU A 1 228 ? 13.240 -11.970 6.703 1.00 88.12 228 GLU A CA 1
ATOM 1892 C C . GLU A 1 228 ? 12.951 -13.408 7.144 1.00 88.12 228 GLU A C 1
ATOM 1894 O O . GLU A 1 228 ? 13.426 -13.847 8.184 1.00 88.12 228 GLU A O 1
ATOM 1899 N N . GLY A 1 229 ? 12.212 -14.168 6.334 1.00 92.50 229 GLY A N 1
ATOM 1900 C CA . GLY A 1 229 ? 11.875 -15.564 6.597 1.00 92.50 229 GLY A CA 1
ATOM 1901 C C . GLY A 1 229 ? 12.998 -16.559 6.311 1.00 92.50 229 GLY A C 1
ATOM 1902 O O . GLY A 1 229 ? 13.004 -17.651 6.882 1.00 92.50 229 GLY A O 1
ATOM 1903 N N . ALA A 1 230 ? 13.963 -16.211 5.447 1.00 94.56 230 ALA A N 1
ATOM 1904 C CA . ALA A 1 230 ? 15.006 -17.138 4.997 1.00 94.56 230 ALA A CA 1
ATOM 1905 C C . ALA A 1 230 ? 15.797 -17.784 6.150 1.00 94.56 230 ALA A C 1
ATOM 1907 O O . ALA A 1 230 ? 15.880 -19.017 6.169 1.00 94.56 230 ALA A O 1
ATOM 1908 N N . PRO A 1 231 ? 16.323 -17.034 7.140 1.00 94.62 231 PRO A N 1
ATOM 1909 C CA . PRO A 1 231 ? 17.075 -17.628 8.245 1.00 94.62 231 PRO A CA 1
ATOM 1910 C C . PRO A 1 231 ? 16.242 -18.647 9.031 1.00 94.62 231 PRO A C 1
ATOM 1912 O O . PRO A 1 231 ? 16.727 -19.730 9.366 1.00 94.62 231 PRO A O 1
ATOM 1915 N N . TYR A 1 232 ? 14.962 -18.343 9.262 1.00 95.88 232 TYR A N 1
ATOM 1916 C CA . TYR A 1 232 ? 14.046 -19.198 10.011 1.00 95.88 232 TYR A CA 1
ATOM 1917 C C . TYR A 1 232 ? 13.675 -20.460 9.235 1.00 95.88 232 TYR A C 1
ATOM 1919 O O . TYR A 1 232 ? 13.776 -21.559 9.785 1.00 95.88 232 TYR A O 1
ATOM 1927 N N . VAL A 1 233 ? 13.351 -20.344 7.941 1.00 96.75 233 VAL A N 1
ATOM 1928 C CA . VAL A 1 233 ? 13.090 -21.505 7.071 1.00 96.75 233 VAL A CA 1
ATOM 1929 C C . VAL A 1 233 ? 14.302 -22.435 7.046 1.00 96.75 233 VAL A C 1
ATOM 1931 O O . VAL A 1 233 ? 14.154 -23.643 7.237 1.00 96.75 233 VAL A O 1
ATOM 1934 N N . LEU A 1 234 ? 15.513 -21.895 6.882 1.00 97.06 234 LEU A N 1
ATOM 1935 C CA . LEU A 1 234 ? 16.746 -22.686 6.872 1.00 97.06 234 LEU A CA 1
ATOM 1936 C C . LEU A 1 234 ? 17.008 -23.368 8.222 1.00 97.06 234 LEU A C 1
ATOM 1938 O O . LEU A 1 234 ? 17.401 -24.541 8.260 1.00 97.06 234 LEU A O 1
ATOM 1942 N N . ARG A 1 235 ? 16.751 -22.668 9.333 1.00 96.75 235 ARG A N 1
ATOM 1943 C CA . ARG A 1 235 ? 16.897 -23.199 10.695 1.00 96.75 235 ARG A CA 1
ATOM 1944 C C . ARG A 1 235 ? 15.904 -24.333 10.966 1.00 96.75 235 ARG A C 1
ATOM 1946 O O . ARG A 1 235 ? 16.323 -25.396 11.423 1.00 96.75 235 ARG A O 1
ATOM 1953 N N . ILE A 1 236 ? 14.627 -24.172 10.611 1.00 97.50 236 ILE A N 1
ATOM 1954 C CA . ILE A 1 236 ? 13.601 -25.225 10.719 1.00 97.50 236 ILE A CA 1
ATOM 1955 C C . ILE A 1 236 ? 13.972 -26.419 9.826 1.00 97.50 236 ILE A C 1
ATOM 1957 O O . ILE A 1 236 ? 14.003 -27.567 10.282 1.00 97.50 236 ILE A O 1
ATOM 1961 N N . TRP A 1 237 ? 14.351 -26.158 8.568 1.00 97.44 237 TRP A N 1
ATOM 1962 C CA . TRP A 1 237 ? 14.755 -27.186 7.604 1.00 97.44 237 TRP A CA 1
ATOM 1963 C C . TRP A 1 237 ? 15.926 -28.030 8.105 1.00 97.44 237 TRP A C 1
ATOM 1965 O O . TRP A 1 237 ? 15.936 -29.251 7.928 1.00 97.44 237 TRP A O 1
ATOM 1975 N N . LYS A 1 238 ? 16.891 -27.414 8.797 1.00 97.19 238 LYS A N 1
ATOM 1976 C CA . LYS A 1 238 ? 18.027 -28.104 9.421 1.00 97.19 238 LYS A CA 1
ATOM 1977 C C . LYS A 1 238 ? 17.590 -29.131 10.471 1.00 97.19 238 LYS A C 1
ATOM 1979 O O . LYS A 1 238 ? 18.189 -30.208 10.518 1.00 97.19 238 LYS A O 1
ATOM 1984 N N . PHE A 1 239 ? 16.557 -28.848 11.266 1.00 97.56 239 PHE A N 1
ATOM 1985 C CA . PHE A 1 239 ? 16.090 -29.734 12.344 1.00 97.56 239 PHE A CA 1
ATOM 1986 C C . PHE A 1 239 ? 14.999 -30.726 11.931 1.00 97.56 239 PHE A C 1
ATOM 1988 O O . PHE A 1 239 ? 14.772 -31.710 12.638 1.00 97.56 239 PHE A O 1
ATOM 1995 N N . LEU A 1 240 ? 14.382 -30.531 10.766 1.00 97.44 240 LEU A N 1
ATOM 1996 C CA . LEU A 1 240 ? 13.357 -31.423 10.233 1.00 97.44 240 LEU A CA 1
ATOM 1997 C C . LEU A 1 240 ? 13.871 -32.862 10.015 1.00 97.44 240 LEU A C 1
ATOM 1999 O O . LEU A 1 240 ? 14.869 -33.054 9.302 1.00 97.44 240 LEU A O 1
ATOM 2003 N N . PRO A 1 241 ? 13.184 -33.888 10.559 1.00 97.62 241 PRO A N 1
ATOM 2004 C CA . PRO A 1 241 ? 13.443 -35.295 10.265 1.00 97.62 241 PRO A CA 1
ATOM 2005 C C . PRO A 1 241 ? 13.356 -35.614 8.766 1.00 97.62 241 PRO A C 1
ATOM 2007 O O . PRO A 1 241 ? 12.562 -35.026 8.032 1.00 97.62 241 PRO A O 1
ATOM 2010 N N . LYS A 1 242 ? 14.141 -36.593 8.290 1.00 97.38 242 LYS A N 1
ATOM 2011 C CA . LYS A 1 242 ? 14.199 -36.949 6.855 1.00 97.38 242 LYS A CA 1
ATOM 2012 C C . LYS A 1 242 ? 12.831 -37.311 6.265 1.00 97.38 242 LYS A C 1
ATOM 2014 O O . LYS A 1 242 ? 12.533 -36.906 5.150 1.00 97.38 242 LYS A O 1
ATOM 2019 N N . ASN A 1 243 ? 12.004 -38.042 7.013 1.00 97.00 243 ASN A N 1
ATOM 2020 C CA . ASN A 1 243 ? 10.643 -38.400 6.607 1.00 97.00 243 ASN A CA 1
ATOM 2021 C C . ASN A 1 243 ? 9.747 -37.163 6.428 1.00 97.00 243 ASN A C 1
ATOM 2023 O O . ASN A 1 243 ? 8.958 -37.134 5.489 1.00 97.00 243 ASN A O 1
ATOM 2027 N N . HIS A 1 244 ? 9.898 -36.137 7.271 1.00 97.38 244 HIS A N 1
ATOM 2028 C CA . HIS A 1 244 ? 9.142 -34.887 7.143 1.00 97.38 244 HIS A CA 1
ATOM 2029 C C . HIS A 1 244 ? 9.647 -34.061 5.956 1.00 97.38 244 HIS A C 1
ATOM 2031 O O . HIS A 1 244 ? 8.840 -33.584 5.170 1.00 97.38 244 HIS A O 1
ATOM 2037 N N . ARG A 1 245 ? 10.970 -33.978 5.737 1.00 97.44 245 ARG A N 1
ATOM 2038 C CA . ARG A 1 245 ? 11.527 -33.302 4.547 1.00 97.44 245 ARG A CA 1
ATOM 2039 C C . ARG A 1 245 ? 11.023 -33.913 3.243 1.00 97.44 245 ARG A C 1
ATOM 2041 O O . ARG A 1 245 ? 10.664 -33.177 2.336 1.00 97.44 245 ARG A O 1
ATOM 2048 N N . SER A 1 246 ? 10.974 -35.244 3.148 1.00 96.50 246 SER A N 1
ATOM 2049 C CA . SER A 1 246 ? 10.428 -35.926 1.965 1.00 96.50 246 SER A CA 1
ATOM 2050 C C . SER A 1 246 ? 8.932 -35.673 1.773 1.00 96.50 246 SER A C 1
ATOM 2052 O O . SER A 1 246 ? 8.474 -35.627 0.636 1.00 96.50 246 SER A O 1
ATOM 2054 N N . TYR A 1 247 ? 8.179 -35.521 2.864 1.00 96.44 247 TYR A N 1
ATOM 2055 C CA . TYR A 1 247 ? 6.766 -35.158 2.813 1.00 96.44 247 TYR A CA 1
ATOM 2056 C C . TYR A 1 247 ? 6.583 -33.726 2.286 1.00 96.44 247 TYR A C 1
ATOM 2058 O O . TYR A 1 247 ? 5.900 -33.546 1.282 1.00 96.44 247 TYR A O 1
ATOM 2066 N N . PHE A 1 248 ? 7.268 -32.744 2.881 1.00 95.56 248 PHE A N 1
ATOM 2067 C CA . PHE A 1 248 ? 7.188 -31.344 2.453 1.00 95.56 248 PHE A CA 1
ATOM 2068 C C . PHE A 1 248 ? 7.705 -31.132 1.029 1.00 95.56 248 PHE A C 1
ATOM 2070 O O . PHE A 1 248 ? 7.072 -30.426 0.258 1.00 95.56 248 PHE A O 1
ATOM 2077 N N . ASP A 1 249 ? 8.795 -31.793 0.630 1.00 95.94 249 ASP A N 1
ATOM 2078 C CA . ASP A 1 249 ? 9.290 -31.735 -0.752 1.00 95.94 249 ASP A CA 1
ATOM 2079 C C . ASP A 1 249 ? 8.271 -32.288 -1.756 1.00 95.94 249 ASP A C 1
ATOM 2081 O O . ASP A 1 249 ? 8.107 -31.738 -2.843 1.00 95.94 249 ASP A O 1
ATOM 2085 N N . LYS A 1 250 ? 7.549 -33.354 -1.392 1.00 96.94 250 LYS A N 1
ATOM 2086 C CA . LYS A 1 250 ? 6.486 -33.903 -2.234 1.00 96.94 250 LYS A CA 1
ATOM 2087 C C . LYS A 1 250 ? 5.316 -32.923 -2.362 1.00 96.94 250 LYS A C 1
ATOM 2089 O O . LYS A 1 250 ? 4.892 -32.657 -3.480 1.00 96.94 250 LYS A O 1
ATOM 2094 N N . GLU A 1 251 ? 4.827 -32.381 -1.251 1.00 94.62 251 GLU A N 1
ATOM 2095 C CA . GLU A 1 251 ? 3.706 -31.429 -1.226 1.00 94.62 251 GLU A CA 1
ATOM 2096 C C . GLU A 1 251 ? 4.049 -30.111 -1.944 1.00 94.62 251 GLU A C 1
ATOM 2098 O O . GLU A 1 251 ? 3.271 -29.591 -2.749 1.00 94.62 251 GLU A O 1
ATOM 2103 N N . PHE A 1 252 ? 5.269 -29.612 -1.743 1.00 92.94 252 PHE A N 1
ATOM 2104 C CA . PHE A 1 252 ? 5.790 -28.444 -2.445 1.00 92.94 252 PHE A CA 1
ATOM 2105 C C . PHE A 1 252 ? 5.913 -28.700 -3.952 1.00 92.94 252 PHE A C 1
ATOM 2107 O O . PHE A 1 252 ? 5.534 -27.854 -4.760 1.00 92.94 252 PHE A O 1
ATOM 2114 N N . ARG A 1 253 ? 6.372 -29.890 -4.358 1.00 96.12 253 ARG A N 1
ATOM 2115 C CA . ARG A 1 253 ? 6.471 -30.261 -5.776 1.00 96.12 253 ARG A CA 1
ATOM 2116 C C . ARG A 1 253 ? 5.114 -30.445 -6.436 1.00 96.12 253 ARG A C 1
ATOM 2118 O O . ARG A 1 253 ? 4.960 -30.087 -7.598 1.00 96.12 253 ARG A O 1
ATOM 2125 N N . GLU A 1 254 ? 4.137 -30.986 -5.718 1.00 95.69 254 GLU A N 1
ATOM 2126 C CA . GLU A 1 254 ? 2.761 -31.114 -6.208 1.00 95.69 254 GLU A CA 1
ATOM 2127 C C . GLU A 1 254 ? 2.088 -29.747 -6.406 1.00 95.69 254 GLU A C 1
ATOM 2129 O O . GLU A 1 254 ? 1.323 -29.586 -7.355 1.00 95.69 254 GLU A O 1
ATOM 2134 N N . SER A 1 255 ? 2.403 -28.753 -5.569 1.00 91.31 255 SER A N 1
ATOM 2135 C CA . SER A 1 255 ? 1.824 -27.404 -5.660 1.00 91.31 255 SER A CA 1
ATOM 2136 C C . SER A 1 255 ? 2.549 -26.477 -6.642 1.00 91.31 255 SER A C 1
ATOM 2138 O O . SER A 1 255 ? 1.896 -25.746 -7.386 1.00 91.31 255 SER A O 1
ATOM 2140 N N . THR A 1 256 ? 3.882 -26.502 -6.675 1.00 91.12 256 THR A N 1
ATOM 2141 C CA . THR A 1 256 ? 4.696 -25.548 -7.457 1.00 91.12 256 THR A CA 1
ATOM 2142 C C . THR A 1 256 ? 5.288 -26.137 -8.736 1.00 91.12 256 THR A C 1
ATOM 2144 O O . THR A 1 256 ? 5.647 -25.396 -9.648 1.00 91.12 256 THR A O 1
ATOM 2147 N N . GLY A 1 257 ? 5.396 -27.465 -8.826 1.00 94.06 257 GLY A N 1
ATOM 2148 C CA . GLY A 1 257 ? 6.146 -28.151 -9.879 1.00 94.06 257 GLY A CA 1
ATOM 2149 C C . GLY A 1 257 ? 7.662 -28.195 -9.650 1.00 94.06 257 GLY A C 1
ATOM 2150 O O . GLY A 1 257 ? 8.369 -28.819 -10.443 1.00 94.06 257 GLY A O 1
ATOM 2151 N N . GLU A 1 258 ? 8.175 -27.595 -8.573 1.00 93.75 258 GLU A N 1
ATOM 2152 C CA . GLU A 1 258 ? 9.606 -27.526 -8.269 1.00 93.75 258 GLU A CA 1
ATOM 2153 C C . GLU A 1 258 ? 9.984 -28.338 -7.022 1.00 93.75 258 GLU A C 1
ATOM 2155 O O . GLU A 1 258 ? 9.155 -28.698 -6.193 1.00 93.75 258 GLU A O 1
ATOM 2160 N N . SER A 1 259 ? 11.264 -28.690 -6.899 1.00 95.44 259 SER A N 1
ATOM 2161 C CA . SER A 1 259 ? 11.789 -29.342 -5.696 1.00 95.44 259 SER A CA 1
ATOM 2162 C C . SER A 1 259 ? 11.967 -28.309 -4.587 1.00 95.44 259 SER A C 1
ATOM 2164 O O . SER A 1 259 ? 12.561 -27.257 -4.830 1.00 95.44 259 SER A O 1
ATOM 2166 N N . MET A 1 260 ? 11.564 -28.633 -3.356 1.00 94.00 260 MET A N 1
ATOM 2167 C CA . MET A 1 260 ? 11.796 -27.754 -2.202 1.00 94.00 260 MET A CA 1
ATOM 2168 C C . MET A 1 260 ? 13.296 -27.539 -1.959 1.00 94.00 260 MET A C 1
ATOM 2170 O O . MET A 1 260 ? 13.705 -26.535 -1.387 1.00 94.00 260 MET A O 1
ATOM 2174 N N . HIS A 1 261 ? 14.140 -28.445 -2.461 1.00 93.69 261 HIS A N 1
ATOM 2175 C CA . HIS A 1 261 ? 15.588 -28.284 -2.436 1.00 93.69 261 HIS A CA 1
ATOM 2176 C C . HIS A 1 261 ? 16.072 -27.008 -3.143 1.00 93.69 261 HIS A C 1
ATOM 2178 O O . HIS A 1 261 ? 16.925 -26.328 -2.582 1.00 93.69 261 HIS A O 1
ATOM 2184 N N . HIS A 1 262 ? 15.503 -26.652 -4.303 1.00 91.00 262 HIS A N 1
ATOM 2185 C CA . HIS A 1 262 ? 15.903 -25.445 -5.038 1.00 91.00 262 HIS A CA 1
ATOM 2186 C C . HIS A 1 262 ? 15.522 -24.171 -4.279 1.00 91.00 262 HIS A C 1
ATOM 2188 O O . HIS A 1 262 ? 16.294 -23.217 -4.248 1.00 91.00 262 HIS A O 1
ATOM 2194 N N . LEU A 1 263 ? 14.361 -24.170 -3.612 1.00 91.75 263 LEU A N 1
ATOM 2195 C CA . LEU A 1 263 ? 13.966 -23.070 -2.733 1.00 91.75 263 LEU A CA 1
ATOM 2196 C C . LEU A 1 263 ? 14.968 -22.911 -1.583 1.00 91.75 263 LEU A C 1
ATOM 2198 O O . LEU A 1 263 ? 15.403 -21.803 -1.297 1.00 91.75 263 LEU A O 1
ATOM 2202 N N . ILE A 1 264 ? 15.362 -24.014 -0.942 1.00 96.25 264 ILE A N 1
ATOM 2203 C CA . ILE A 1 264 ? 16.342 -23.988 0.152 1.00 96.25 264 ILE A CA 1
ATOM 2204 C C . ILE A 1 264 ? 17.708 -23.480 -0.328 1.00 96.25 264 ILE A C 1
ATOM 2206 O O . ILE A 1 264 ? 18.321 -22.690 0.381 1.00 96.25 264 ILE A O 1
ATOM 2210 N N . GLU A 1 265 ? 18.172 -23.877 -1.516 1.00 94.19 265 GLU A N 1
ATOM 2211 C CA . GLU A 1 265 ? 19.409 -23.345 -2.112 1.00 94.19 265 GLU A CA 1
ATOM 2212 C C . GLU A 1 265 ? 19.307 -21.835 -2.374 1.00 94.19 265 GLU A C 1
ATOM 2214 O O . GLU A 1 265 ? 20.180 -21.080 -1.952 1.00 94.19 265 GLU A O 1
ATOM 2219 N N . ALA A 1 266 ? 18.205 -21.367 -2.966 1.00 91.44 266 ALA A N 1
ATOM 2220 C CA . ALA A 1 266 ? 17.983 -19.940 -3.197 1.00 91.44 266 ALA A CA 1
ATOM 2221 C C . ALA A 1 266 ? 17.940 -19.133 -1.884 1.00 91.44 266 ALA A C 1
ATOM 2223 O O . ALA A 1 266 ? 18.510 -18.046 -1.795 1.00 91.44 266 ALA A O 1
ATOM 2224 N N . LEU A 1 267 ? 17.307 -19.669 -0.834 1.00 91.94 267 LEU A N 1
ATOM 2225 C CA . LEU A 1 267 ? 17.281 -19.032 0.486 1.00 91.94 267 LEU A CA 1
ATOM 2226 C C . LEU A 1 267 ? 18.670 -19.013 1.144 1.00 91.94 267 LEU A C 1
ATOM 2228 O O . LEU A 1 267 ? 18.989 -18.051 1.837 1.00 91.94 267 LEU A O 1
ATOM 2232 N N . GLN A 1 268 ? 19.509 -20.033 0.920 1.00 94.19 268 GLN A N 1
ATOM 2233 C CA . GLN A 1 268 ? 20.904 -20.036 1.381 1.00 94.19 268 GLN A CA 1
ATOM 2234 C C . GLN A 1 268 ? 21.731 -18.947 0.697 1.00 94.19 268 GLN A C 1
ATOM 2236 O O . GLN A 1 268 ? 22.512 -18.279 1.368 1.00 94.19 268 GLN A O 1
ATOM 2241 N N . GLU A 1 269 ? 21.545 -18.737 -0.608 1.00 90.31 269 GLU A N 1
ATOM 2242 C CA . GLU A 1 269 ? 22.202 -17.644 -1.335 1.00 90.31 269 GLU A CA 1
ATOM 2243 C C . GLU A 1 269 ? 21.765 -16.271 -0.810 1.00 90.31 269 GLU A C 1
ATOM 2245 O O . GLU A 1 269 ? 22.604 -15.387 -0.622 1.00 90.31 269 GLU A O 1
ATOM 2250 N N . ILE A 1 270 ? 20.469 -16.104 -0.518 1.00 85.50 270 ILE A N 1
ATOM 2251 C CA . ILE A 1 270 ? 19.941 -14.879 0.092 1.00 85.50 270 ILE A CA 1
ATOM 2252 C C . ILE A 1 270 ? 20.570 -14.657 1.471 1.00 85.50 270 ILE A C 1
ATOM 2254 O O . ILE A 1 270 ? 21.105 -13.579 1.714 1.00 85.50 270 ILE A O 1
ATOM 2258 N N . ALA A 1 271 ? 20.555 -15.664 2.350 1.00 85.25 271 ALA A N 1
ATOM 2259 C CA . ALA A 1 271 ? 21.122 -15.559 3.695 1.00 85.25 271 ALA A CA 1
ATOM 2260 C C . ALA A 1 271 ? 22.628 -15.240 3.663 1.00 85.25 271 ALA A C 1
ATOM 2262 O O . ALA A 1 271 ? 23.076 -14.321 4.341 1.00 85.25 271 ALA A O 1
ATOM 2263 N N . ALA A 1 272 ? 23.396 -15.905 2.793 1.00 86.94 272 ALA A N 1
ATOM 2264 C CA . ALA A 1 272 ? 24.825 -15.636 2.629 1.00 86.94 272 ALA A CA 1
ATOM 2265 C C . ALA A 1 272 ? 25.109 -14.204 2.138 1.00 86.94 272 ALA A C 1
ATOM 2267 O O . ALA A 1 272 ? 26.109 -13.598 2.523 1.00 86.94 272 ALA A O 1
ATOM 2268 N N . ALA A 1 273 ? 24.235 -13.639 1.301 1.00 81.19 273 ALA A N 1
ATOM 2269 C CA . ALA A 1 273 ? 24.352 -12.249 0.874 1.00 81.19 273 ALA A CA 1
ATOM 2270 C C . ALA A 1 273 ? 24.087 -11.247 2.015 1.00 81.19 273 ALA A C 1
ATOM 2272 O O . ALA A 1 273 ? 24.595 -10.126 1.947 1.00 81.19 273 ALA A O 1
ATOM 2273 N N . PHE A 1 274 ? 23.313 -11.632 3.037 1.00 80.31 274 PHE A N 1
ATOM 2274 C CA . PHE A 1 274 ? 23.066 -10.819 4.232 1.00 80.31 274 PHE A CA 1
ATOM 2275 C C . PHE A 1 274 ? 24.217 -10.883 5.233 1.00 80.31 274 PHE A C 1
ATOM 2277 O O . PHE A 1 274 ? 24.667 -9.827 5.668 1.00 80.31 274 PHE A O 1
ATOM 2284 N N . ASP A 1 275 ? 24.766 -12.067 5.510 1.00 76.06 275 ASP A N 1
ATOM 2285 C CA . ASP A 1 275 ? 25.921 -12.205 6.412 1.00 76.06 275 ASP A CA 1
ATOM 2286 C C . ASP A 1 275 ? 27.120 -11.371 5.914 1.00 76.06 275 ASP A C 1
ATOM 2288 O O . ASP A 1 275 ? 27.763 -10.649 6.674 1.00 76.06 275 ASP A O 1
ATOM 2292 N N . LEU A 1 276 ? 27.362 -11.368 4.595 1.00 74.62 276 LEU A N 1
ATOM 2293 C CA . LEU A 1 276 ? 28.389 -10.525 3.967 1.00 74.62 276 LEU A CA 1
ATOM 2294 C C . LEU A 1 276 ? 28.102 -9.018 4.074 1.00 74.62 276 LEU A C 1
ATOM 2296 O O . LEU A 1 276 ? 29.024 -8.209 3.949 1.00 74.62 276 LEU A O 1
ATOM 2300 N N . ALA A 1 277 ? 26.838 -8.630 4.241 1.00 69.06 277 ALA A N 1
ATOM 2301 C CA . ALA A 1 277 ? 26.445 -7.238 4.409 1.00 69.06 277 ALA A CA 1
ATOM 2302 C C . ALA A 1 277 ? 26.639 -6.776 5.860 1.00 69.06 277 ALA A C 1
ATOM 2304 O O . ALA A 1 277 ? 27.158 -5.678 6.056 1.00 69.06 277 ALA A O 1
ATOM 2305 N N . ASP A 1 278 ? 26.300 -7.609 6.846 1.00 60.12 278 ASP A N 1
ATOM 2306 C CA . ASP A 1 278 ? 26.451 -7.291 8.273 1.00 60.12 278 ASP A CA 1
ATOM 2307 C C . ASP A 1 278 ? 27.927 -7.235 8.700 1.00 60.12 278 ASP A C 1
ATOM 2309 O O . ASP A 1 278 ? 28.344 -6.289 9.378 1.00 60.12 278 ASP A O 1
ATOM 2313 N N . ASP A 1 279 ? 28.767 -8.146 8.197 1.00 60.19 279 ASP A N 1
ATOM 2314 C CA . ASP A 1 279 ? 30.222 -8.091 8.407 1.00 60.19 279 ASP A CA 1
ATOM 2315 C C . ASP A 1 279 ? 30.852 -6.819 7.801 1.00 60.19 279 ASP A C 1
ATOM 2317 O O . ASP A 1 279 ? 31.841 -6.289 8.312 1.00 60.19 279 ASP A O 1
ATOM 2321 N N . ALA A 1 280 ? 30.266 -6.279 6.726 1.00 57.06 280 ALA A N 1
ATOM 2322 C CA . ALA A 1 280 ? 30.714 -5.036 6.092 1.00 57.06 280 ALA A CA 1
ATOM 2323 C C . ALA A 1 280 ? 30.206 -3.758 6.793 1.00 57.06 280 ALA A C 1
ATOM 2325 O O . ALA A 1 280 ? 30.667 -2.659 6.453 1.00 57.06 280 ALA A O 1
ATOM 2326 N N . VAL A 1 281 ? 29.248 -3.890 7.719 1.00 52.62 281 VAL A N 1
ATOM 2327 C CA . VAL A 1 281 ? 28.667 -2.801 8.524 1.00 52.62 281 VAL A CA 1
ATOM 2328 C C . VAL A 1 281 ? 29.379 -2.678 9.874 1.00 52.62 281 VAL A C 1
ATOM 2330 O O . VAL A 1 281 ? 29.669 -1.562 10.293 1.00 52.62 281 VAL A O 1
ATOM 2333 N N . ASN A 1 282 ? 29.767 -3.792 10.501 1.00 48.12 282 ASN A N 1
ATOM 2334 C CA . ASN A 1 282 ? 30.459 -3.790 11.800 1.00 48.12 282 ASN A CA 1
ATOM 2335 C C . ASN A 1 282 ? 31.971 -3.471 11.723 1.00 48.12 282 ASN A C 1
ATOM 2337 O O . ASN A 1 282 ? 32.652 -3.457 12.746 1.00 48.12 282 ASN A O 1
ATOM 2341 N N . GLY A 1 283 ? 32.513 -3.217 10.526 1.00 46.31 283 GLY A N 1
ATOM 2342 C CA . GLY A 1 283 ? 33.942 -2.961 10.294 1.00 46.31 283 GLY A CA 1
ATOM 2343 C C . GLY A 1 283 ? 34.368 -1.493 10.137 1.00 46.31 283 GLY A C 1
ATOM 2344 O O . GLY A 1 283 ? 35.558 -1.249 9.952 1.00 46.31 283 GLY A O 1
ATOM 2345 N N . GLU A 1 284 ? 33.456 -0.514 10.172 1.00 41.94 284 GLU A N 1
ATOM 2346 C CA . GLU A 1 284 ? 33.802 0.905 9.958 1.00 41.94 284 GLU A CA 1
ATOM 2347 C C . GLU A 1 284 ? 33.117 1.827 10.978 1.00 41.94 284 GLU A C 1
ATOM 2349 O O . GLU A 1 284 ? 31.955 2.207 10.848 1.00 41.94 284 GLU A O 1
ATOM 2354 N N . GLU A 1 285 ? 33.887 2.198 11.998 1.00 39.84 285 GLU A N 1
ATOM 2355 C CA . GLU A 1 285 ? 33.544 3.152 13.046 1.00 39.84 285 GLU A CA 1
ATOM 2356 C C . GLU A 1 285 ? 33.635 4.610 12.542 1.00 39.84 285 GLU A C 1
ATOM 2358 O O . GLU A 1 285 ? 34.655 5.045 12.005 1.00 39.84 285 GLU A O 1
ATOM 2363 N N . SER A 1 286 ? 32.573 5.375 12.822 1.00 46.59 286 SER A N 1
ATOM 2364 C CA . SER A 1 286 ? 32.432 6.844 12.773 1.00 46.59 286 SER A CA 1
ATOM 2365 C C . SER A 1 286 ? 32.412 7.560 11.402 1.00 46.59 286 SER A C 1
ATOM 2367 O O . SER A 1 286 ? 33.321 7.429 10.589 1.00 46.59 286 SER A O 1
ATOM 2369 N N . VAL A 1 287 ? 31.362 8.374 11.174 1.00 37.31 287 VAL A N 1
ATOM 2370 C CA . VAL A 1 287 ? 31.394 9.796 10.731 1.00 37.31 287 VAL A CA 1
ATOM 2371 C C . VAL A 1 287 ? 29.966 10.292 10.387 1.00 37.31 287 VAL A C 1
ATOM 2373 O O . VAL A 1 287 ? 29.307 9.795 9.477 1.00 37.31 287 VAL A O 1
ATOM 2376 N N . ASP A 1 288 ? 29.533 11.302 11.150 1.00 36.19 288 ASP A N 1
ATOM 2377 C CA . ASP A 1 288 ? 28.547 12.378 10.931 1.00 36.19 288 ASP A CA 1
ATOM 2378 C C . ASP A 1 288 ? 27.188 12.120 10.242 1.00 36.19 288 ASP A C 1
ATOM 2380 O O . ASP A 1 288 ? 27.048 12.082 9.016 1.00 36.19 288 ASP A O 1
ATOM 2384 N N . LYS A 1 289 ? 26.119 12.167 11.054 1.00 33.38 289 LYS A N 1
ATOM 2385 C CA . LYS A 1 289 ? 24.726 12.344 10.611 1.00 33.38 289 LYS A CA 1
ATOM 2386 C C . LYS A 1 289 ? 24.368 13.837 10.554 1.00 33.38 289 LYS A C 1
ATOM 2388 O O . LYS A 1 289 ? 24.234 14.491 11.583 1.00 33.38 289 LYS A O 1
ATOM 2393 N N . ARG A 1 290 ? 24.137 14.368 9.346 1.00 35.12 290 ARG A N 1
ATOM 2394 C CA . ARG A 1 290 ? 23.380 15.616 9.129 1.00 35.12 290 ARG A CA 1
ATOM 2395 C C . ARG A 1 290 ? 21.976 15.316 8.612 1.00 35.12 290 ARG A C 1
ATOM 2397 O O . ARG A 1 290 ? 21.780 14.484 7.727 1.00 35.12 290 ARG A O 1
ATOM 2404 N N . THR A 1 291 ? 21.029 16.032 9.198 1.00 44.59 291 THR A N 1
ATOM 2405 C CA . THR A 1 291 ? 19.586 16.032 8.966 1.00 44.59 291 THR A CA 1
ATOM 2406 C C . THR A 1 291 ? 19.214 16.503 7.556 1.00 44.59 291 THR A C 1
ATOM 2408 O O . THR A 1 291 ? 19.802 17.436 7.016 1.00 44.59 291 THR A O 1
ATOM 2411 N N . SER A 1 292 ? 18.199 15.874 6.958 1.00 35.47 292 SER A N 1
ATOM 2412 C CA . SER A 1 292 ? 17.481 16.409 5.795 1.00 35.47 292 SER A CA 1
ATOM 2413 C C . SER A 1 292 ? 16.031 15.927 5.854 1.00 35.47 292 SER A C 1
ATOM 2415 O O . SER A 1 292 ? 15.715 14.805 5.459 1.00 35.47 292 SER A O 1
ATOM 2417 N N . LYS A 1 293 ? 15.183 16.789 6.423 1.00 38.09 293 LYS A N 1
ATOM 2418 C CA . LYS A 1 293 ? 13.736 16.858 6.191 1.00 38.09 293 LYS A CA 1
ATOM 2419 C C . LYS A 1 293 ? 13.550 17.590 4.856 1.00 38.09 293 LYS A C 1
ATOM 2421 O O . LYS A 1 293 ? 14.208 18.609 4.665 1.00 38.09 293 LYS A O 1
ATOM 2426 N N . ASP A 1 294 ? 12.785 16.997 3.939 1.00 36.28 294 ASP A N 1
ATOM 2427 C CA . ASP A 1 294 ? 11.881 17.644 2.967 1.00 36.28 294 ASP A CA 1
ATOM 2428 C C . ASP A 1 294 ? 11.649 16.765 1.718 1.00 36.28 294 ASP A C 1
ATOM 2430 O O . ASP A 1 294 ? 12.579 16.182 1.158 1.00 36.28 294 ASP A O 1
ATOM 2434 N N . TYR A 1 295 ? 10.387 16.774 1.267 1.00 39.06 295 TYR A N 1
ATOM 2435 C CA . TYR A 1 295 ? 9.786 16.255 0.023 1.00 39.06 295 TYR A CA 1
ATOM 2436 C C . TYR A 1 295 ? 9.077 14.888 0.056 1.00 39.06 295 TYR A C 1
ATOM 2438 O O . TYR A 1 295 ? 9.632 13.830 -0.258 1.00 39.06 295 TYR A O 1
ATOM 2446 N N . GLN A 1 296 ? 7.778 14.999 0.362 1.00 35.28 296 GLN A N 1
ATOM 2447 C CA . GLN A 1 296 ? 6.675 14.100 0.016 1.00 35.28 296 GLN A CA 1
ATOM 2448 C C . GLN A 1 296 ? 6.389 14.108 -1.507 1.00 35.28 296 GLN A C 1
ATOM 2450 O O . GLN A 1 296 ? 6.651 15.101 -2.189 1.00 35.28 296 GLN A O 1
ATOM 2455 N N . ASN A 1 297 ? 5.790 13.008 -1.986 1.00 38.09 297 ASN A N 1
ATOM 2456 C CA . ASN A 1 297 ? 5.249 12.726 -3.331 1.00 38.09 297 ASN A CA 1
ATOM 2457 C C . ASN A 1 297 ? 6.213 12.313 -4.459 1.00 38.09 297 ASN A C 1
ATOM 2459 O O . ASN A 1 297 ? 6.223 12.936 -5.517 1.00 38.09 297 ASN A O 1
ATOM 2463 N N . ASP A 1 298 ? 6.941 11.199 -4.286 1.00 37.88 298 ASP A N 1
ATOM 2464 C CA . ASP A 1 298 ? 7.499 10.440 -5.428 1.00 37.88 298 ASP A CA 1
ATOM 2465 C C . ASP A 1 298 ? 7.844 8.968 -5.069 1.00 37.88 298 ASP A C 1
ATOM 2467 O O . ASP A 1 298 ? 8.950 8.472 -5.305 1.00 37.88 298 ASP A O 1
ATOM 2471 N N . ASP A 1 299 ? 6.904 8.237 -4.455 1.00 39.62 299 ASP A N 1
ATOM 2472 C CA . ASP A 1 299 ? 7.158 6.875 -3.939 1.00 39.62 299 ASP A CA 1
ATOM 2473 C C . ASP A 1 299 ? 7.091 5.742 -4.980 1.00 39.62 299 ASP A C 1
ATOM 2475 O O . ASP A 1 299 ? 7.412 4.595 -4.673 1.00 39.62 299 ASP A O 1
ATOM 2479 N N . TYR A 1 300 ? 6.820 6.036 -6.254 1.00 45.84 300 TYR A N 1
ATOM 2480 C CA . TYR A 1 300 ? 6.683 4.997 -7.288 1.00 45.84 300 TYR A CA 1
ATOM 2481 C C . TYR A 1 300 ? 8.005 4.396 -7.824 1.00 45.84 300 TYR A C 1
ATOM 2483 O O . TYR A 1 300 ? 7.969 3.570 -8.730 1.00 45.84 300 TYR A O 1
ATOM 2491 N N . PHE A 1 301 ? 9.180 4.761 -7.288 1.00 46.47 301 PHE A N 1
ATOM 2492 C CA . PHE A 1 301 ? 10.486 4.222 -7.737 1.00 46.47 301 PHE A CA 1
ATOM 2493 C C . PHE A 1 301 ? 11.456 3.807 -6.609 1.00 46.47 301 PHE A C 1
ATOM 2495 O O . PHE A 1 301 ? 12.640 3.586 -6.864 1.00 46.47 301 PHE A O 1
ATOM 2502 N N . ARG A 1 302 ? 11.011 3.702 -5.348 1.00 45.62 302 ARG A N 1
ATOM 2503 C CA . ARG A 1 302 ? 11.930 3.659 -4.187 1.00 45.62 302 ARG A CA 1
ATOM 2504 C C . ARG A 1 302 ? 12.331 2.287 -3.627 1.00 45.62 302 ARG A C 1
ATOM 2506 O O . ARG A 1 302 ? 13.158 2.258 -2.716 1.00 45.62 302 ARG A O 1
ATOM 2513 N N . ILE A 1 303 ? 11.863 1.157 -4.162 1.00 43.66 303 ILE A N 1
ATOM 2514 C CA . ILE A 1 303 ? 12.143 -0.159 -3.538 1.00 43.66 303 ILE A CA 1
ATOM 2515 C C . ILE A 1 303 ? 13.625 -0.597 -3.671 1.00 43.66 303 ILE A C 1
ATOM 2517 O O . ILE A 1 303 ? 14.100 -1.403 -2.877 1.00 43.66 303 ILE A O 1
ATOM 2521 N N . SER A 1 304 ? 14.426 0.007 -4.559 1.00 44.81 304 SER A N 1
ATOM 2522 C CA . SER A 1 304 ? 15.873 -0.277 -4.665 1.00 44.81 304 SER A CA 1
ATOM 2523 C C . SER A 1 304 ? 16.810 0.772 -4.034 1.00 44.81 304 SER A C 1
ATOM 2525 O O . SER A 1 304 ? 18.020 0.556 -3.996 1.00 44.81 304 SER A O 1
ATOM 2527 N N . ASP A 1 305 ? 16.300 1.896 -3.514 1.00 46.75 305 ASP A N 1
ATOM 2528 C CA . ASP A 1 305 ? 17.130 3.085 -3.221 1.00 46.75 305 ASP A CA 1
ATOM 2529 C C . ASP A 1 305 ? 17.730 3.137 -1.796 1.00 46.75 305 ASP A C 1
ATOM 2531 O O . ASP A 1 305 ? 18.609 3.961 -1.526 1.00 46.75 305 ASP A O 1
ATOM 2535 N N . ARG A 1 306 ? 17.333 2.253 -0.864 1.00 46.25 306 ARG A N 1
ATOM 2536 C CA . ARG A 1 306 ? 17.861 2.284 0.522 1.00 46.25 306 ARG A CA 1
ATOM 2537 C C . ARG A 1 306 ? 19.299 1.753 0.673 1.00 46.25 306 ARG A C 1
ATOM 2539 O O . ARG A 1 306 ? 19.913 1.999 1.704 1.00 46.25 306 ARG A O 1
ATOM 2546 N N . ARG A 1 307 ? 19.890 1.114 -0.349 1.00 50.09 307 ARG A N 1
ATOM 2547 C CA . ARG A 1 307 ? 21.267 0.562 -0.298 1.00 50.09 307 ARG A CA 1
ATOM 2548 C C . ARG A 1 307 ? 22.373 1.489 -0.831 1.00 50.09 307 ARG A C 1
ATOM 2550 O O . ARG A 1 307 ? 23.519 1.056 -0.903 1.00 50.09 307 ARG A O 1
ATOM 2557 N N . HIS A 1 308 ? 22.094 2.722 -1.270 1.00 49.25 308 HIS A N 1
ATOM 2558 C CA . HIS A 1 308 ? 23.062 3.502 -2.080 1.00 49.25 308 HIS A CA 1
ATOM 2559 C C . HIS A 1 308 ? 23.526 4.844 -1.482 1.00 49.25 308 HIS A C 1
ATOM 2561 O O . HIS A 1 308 ? 24.096 5.670 -2.189 1.00 49.25 308 HIS A O 1
ATOM 2567 N N . LYS A 1 309 ? 23.376 5.063 -0.166 1.00 49.00 309 LYS A N 1
ATOM 2568 C CA . LYS A 1 309 ? 23.961 6.241 0.514 1.00 49.00 309 LYS A CA 1
ATOM 2569 C C . LYS A 1 309 ? 25.442 6.098 0.910 1.00 49.00 309 LYS A C 1
ATOM 2571 O O . LYS A 1 309 ? 25.988 7.032 1.484 1.00 49.00 309 LYS A O 1
ATOM 2576 N N . ARG A 1 310 ? 26.136 5.007 0.558 1.00 52.66 310 ARG A N 1
ATOM 2577 C CA . ARG A 1 310 ? 27.610 5.034 0.483 1.00 52.66 310 ARG A CA 1
ATOM 2578 C C . ARG A 1 310 ? 27.959 5.784 -0.799 1.00 52.66 310 ARG A C 1
ATOM 2580 O O . ARG A 1 310 ? 27.818 5.232 -1.887 1.00 52.66 310 ARG A O 1
ATOM 2587 N N . SER A 1 311 ? 28.370 7.048 -0.688 1.00 58.34 311 SER A N 1
ATOM 2588 C CA . SER A 1 311 ? 28.916 7.798 -1.819 1.00 58.34 311 SER A CA 1
ATOM 2589 C C . SER A 1 311 ? 30.172 7.078 -2.307 1.00 58.34 311 SER A C 1
ATOM 2591 O O . SER A 1 311 ? 31.265 7.315 -1.792 1.00 58.34 311 SER A O 1
ATOM 2593 N N . GLN A 1 312 ? 30.023 6.154 -3.258 1.00 69.44 312 GLN A N 1
ATOM 2594 C CA . GLN A 1 312 ? 31.162 5.529 -3.911 1.00 69.44 312 GLN A CA 1
ATOM 2595 C C . GLN A 1 312 ? 32.009 6.661 -4.490 1.00 69.44 312 GLN A C 1
ATOM 2597 O O . GLN A 1 312 ? 31.542 7.444 -5.323 1.00 69.44 312 GLN A O 1
ATOM 2602 N N . GLN A 1 313 ? 33.238 6.800 -3.994 1.00 83.69 313 GLN A N 1
ATOM 2603 C CA . GLN A 1 313 ? 34.192 7.725 -4.581 1.00 83.69 313 GLN A CA 1
ATOM 2604 C C . GLN A 1 313 ? 34.502 7.208 -5.988 1.00 83.69 313 GLN A C 1
ATOM 2606 O O . GLN A 1 313 ? 35.223 6.229 -6.163 1.00 83.69 313 GLN A O 1
ATOM 2611 N N . LEU A 1 314 ? 33.882 7.826 -6.994 1.00 87.56 314 LEU A N 1
ATOM 2612 C CA . LEU A 1 314 ? 34.149 7.524 -8.394 1.00 87.56 314 LEU A CA 1
ATOM 2613 C C . LEU A 1 314 ? 35.615 7.826 -8.712 1.00 87.56 314 LEU A C 1
ATOM 2615 O O . LEU A 1 314 ? 36.176 8.819 -8.243 1.00 87.56 314 LEU A O 1
ATOM 2619 N N . SER A 1 315 ? 36.222 7.006 -9.569 1.00 94.31 315 SER A N 1
ATOM 2620 C CA . SER A 1 315 ? 37.534 7.334 -10.120 1.00 94.31 315 SER A CA 1
ATOM 2621 C C . SER A 1 315 ? 37.459 8.647 -10.915 1.00 94.31 315 SER A C 1
ATOM 2623 O O . SER A 1 315 ? 36.420 8.973 -11.490 1.00 94.31 315 SER A O 1
ATOM 2625 N N . ALA A 1 316 ? 38.566 9.393 -11.021 1.00 95.25 316 ALA A N 1
ATOM 2626 C CA . ALA A 1 316 ? 38.599 10.639 -11.802 1.00 95.25 316 ALA A CA 1
ATOM 2627 C C . ALA A 1 316 ? 38.127 10.437 -13.259 1.00 95.25 316 ALA A C 1
ATOM 2629 O O . ALA A 1 316 ? 37.466 11.300 -13.838 1.00 95.25 316 ALA A O 1
ATOM 2630 N N . ARG A 1 317 ? 38.416 9.259 -13.831 1.00 95.62 317 ARG A N 1
ATOM 2631 C CA . ARG A 1 317 ? 37.939 8.854 -15.158 1.00 95.62 317 ARG A CA 1
ATOM 2632 C C . ARG A 1 317 ? 36.420 8.683 -15.183 1.00 95.62 317 ARG A C 1
ATOM 2634 O O . ARG A 1 317 ? 35.771 9.146 -16.118 1.00 95.62 317 ARG A O 1
ATOM 2641 N N . ASP A 1 318 ? 35.850 8.033 -14.176 1.00 94.94 318 ASP A N 1
ATOM 2642 C CA . ASP A 1 318 ? 34.405 7.818 -14.096 1.00 94.94 318 ASP A CA 1
ATOM 2643 C C . ASP A 1 318 ? 33.650 9.119 -13.829 1.00 94.94 318 ASP A C 1
ATOM 2645 O O . ASP A 1 318 ? 32.578 9.318 -14.395 1.00 94.94 318 ASP A O 1
ATOM 2649 N N . GLU A 1 319 ? 34.226 10.053 -13.069 1.00 95.44 319 GLU A N 1
ATOM 2650 C CA . GLU A 1 319 ? 33.666 11.399 -12.908 1.00 95.44 319 GLU A CA 1
ATOM 2651 C C . GLU A 1 319 ? 33.634 12.187 -14.226 1.00 95.44 319 GLU A C 1
ATOM 2653 O O . GLU A 1 319 ? 32.680 12.925 -14.498 1.00 95.44 319 GLU A O 1
ATOM 2658 N N . GLU A 1 320 ? 34.655 12.043 -15.072 1.00 96.62 320 GLU A N 1
ATOM 2659 C CA . GLU A 1 320 ? 34.655 12.654 -16.401 1.00 96.62 320 GLU A CA 1
ATOM 2660 C C . GLU A 1 320 ? 33.586 12.019 -17.301 1.00 96.62 320 GLU A C 1
ATOM 2662 O O . GLU A 1 320 ? 32.796 12.730 -17.932 1.00 96.62 320 GLU A O 1
ATOM 2667 N N . LEU A 1 321 ? 33.490 10.686 -17.301 1.00 96.44 321 LEU A N 1
ATOM 2668 C CA . LEU A 1 321 ? 32.465 9.955 -18.050 1.00 96.44 321 LEU A CA 1
ATOM 2669 C C . LEU A 1 321 ? 31.050 10.296 -17.565 1.00 96.44 321 LEU A C 1
ATOM 2671 O O . LEU A 1 321 ? 30.147 10.443 -18.392 1.00 96.44 321 LEU A O 1
ATOM 2675 N N . LEU A 1 322 ? 30.860 10.496 -16.260 1.00 96.50 322 LEU A N 1
ATOM 2676 C CA . LEU A 1 322 ? 29.612 10.956 -15.648 1.00 96.50 322 LEU A CA 1
ATOM 2677 C C . LEU A 1 322 ? 29.195 12.309 -16.229 1.00 96.50 322 LEU A C 1
ATOM 2679 O O . LEU A 1 322 ? 28.079 12.457 -16.728 1.00 96.50 322 LEU A O 1
ATOM 2683 N N . LYS A 1 323 ? 30.117 13.280 -16.245 1.00 97.62 323 LYS A N 1
ATOM 2684 C CA . LYS A 1 323 ? 29.883 14.623 -16.799 1.00 97.62 323 LYS A CA 1
ATOM 2685 C C . LYS A 1 323 ? 29.579 14.583 -18.297 1.00 97.62 323 LYS A C 1
ATOM 2687 O O . LYS A 1 323 ? 28.694 15.307 -18.753 1.00 97.62 323 LYS A O 1
ATOM 2692 N N . ILE A 1 324 ? 30.293 13.762 -19.071 1.00 97.62 324 ILE A N 1
ATOM 2693 C CA . ILE A 1 324 ? 30.065 13.616 -20.518 1.00 97.62 324 ILE A CA 1
ATOM 2694 C C . ILE A 1 324 ? 28.675 13.027 -20.784 1.00 97.62 324 ILE A C 1
ATOM 2696 O O . ILE A 1 324 ? 27.911 13.609 -21.557 1.00 97.62 324 ILE A O 1
ATOM 2700 N N . THR A 1 325 ? 28.333 11.930 -20.105 1.00 97.25 325 THR A N 1
ATOM 2701 C CA . THR A 1 325 ? 27.043 11.232 -20.251 1.00 97.25 325 THR A CA 1
ATOM 2702 C C . THR A 1 325 ? 25.885 12.153 -19.863 1.00 97.25 325 THR A C 1
ATOM 2704 O O . THR A 1 325 ? 24.926 12.307 -20.618 1.00 97.25 325 THR A O 1
ATOM 2707 N N . TYR A 1 326 ? 26.012 12.863 -18.737 1.00 97.81 326 TYR A N 1
ATOM 2708 C CA . TYR A 1 326 ? 25.030 13.855 -18.305 1.00 97.81 326 TYR A CA 1
ATOM 2709 C C . TYR A 1 326 ? 24.843 14.968 -19.345 1.00 97.81 326 TYR A C 1
ATOM 2711 O O . TYR A 1 326 ? 23.720 15.263 -19.742 1.00 97.81 326 TYR A O 1
ATOM 2719 N N . ARG A 1 327 ? 25.927 15.555 -19.872 1.00 97.38 327 ARG A N 1
ATOM 2720 C CA . ARG A 1 327 ? 25.837 16.599 -20.914 1.00 97.38 327 ARG A CA 1
ATOM 2721 C C . ARG A 1 327 ? 25.155 16.102 -22.189 1.00 97.38 327 ARG A C 1
ATOM 2723 O O . ARG A 1 327 ? 24.460 16.883 -22.836 1.00 97.38 327 ARG A O 1
ATOM 2730 N N . GLN A 1 328 ? 25.360 14.842 -22.572 1.00 96.69 328 GLN A N 1
ATOM 2731 C CA . GLN A 1 328 ? 24.652 14.240 -23.704 1.00 96.69 328 GLN A CA 1
ATOM 2732 C C . GLN A 1 328 ? 23.153 14.152 -23.413 1.00 96.69 328 GLN A C 1
ATOM 2734 O O . GLN A 1 328 ? 22.363 14.678 -24.191 1.00 96.69 328 GLN A O 1
ATOM 2739 N N . LEU A 1 329 ? 22.767 13.602 -22.261 1.00 96.81 329 LEU A N 1
ATOM 2740 C CA . LEU A 1 329 ? 21.371 13.539 -21.821 1.00 96.81 329 LEU A CA 1
ATOM 2741 C C . LEU A 1 329 ? 20.697 14.914 -21.779 1.00 96.81 329 LEU A C 1
ATOM 2743 O O . LEU A 1 329 ? 19.608 15.072 -22.325 1.00 96.81 329 LEU A O 1
ATOM 2747 N N . VAL A 1 330 ? 21.370 15.931 -21.233 1.00 95.94 330 VAL A N 1
ATOM 2748 C CA . VAL A 1 330 ? 20.889 17.324 -21.226 1.00 95.94 330 VAL A CA 1
ATOM 2749 C C . VAL A 1 330 ? 20.583 17.790 -22.649 1.00 95.94 330 VAL A C 1
ATOM 2751 O O . VAL A 1 330 ? 19.516 18.331 -22.916 1.00 95.94 330 VAL A O 1
ATOM 2754 N N . ARG A 1 331 ? 21.467 17.526 -23.618 1.00 95.06 331 ARG A N 1
ATOM 2755 C CA . ARG A 1 331 ? 21.203 17.897 -25.016 1.00 95.06 331 ARG A CA 1
ATOM 2756 C C . ARG A 1 331 ? 19.995 17.173 -25.607 1.00 95.06 331 ARG A C 1
ATOM 2758 O O . ARG A 1 331 ? 19.493 17.655 -26.611 1.00 95.06 331 ARG A O 1
ATOM 2765 N N . HIS A 1 332 ? 19.533 16.055 -25.074 1.00 93.88 332 HIS A N 1
ATOM 2766 C CA . HIS A 1 332 ? 18.372 15.352 -25.626 1.00 93.88 332 HIS A CA 1
ATOM 2767 C C . HIS A 1 332 ? 17.076 15.670 -24.878 1.00 93.88 332 HIS A C 1
ATOM 2769 O O . HIS A 1 332 ? 16.031 15.766 -25.511 1.00 93.88 332 HIS A O 1
ATOM 2775 N N . LEU A 1 333 ? 17.155 15.880 -23.563 1.00 93.62 333 LEU A N 1
ATOM 2776 C CA . LEU A 1 333 ? 15.993 15.961 -22.676 1.00 93.62 333 LEU A CA 1
ATOM 2777 C C . LEU A 1 333 ? 15.684 17.376 -22.163 1.00 93.62 333 LEU A C 1
ATOM 2779 O O . LEU A 1 333 ? 14.637 17.566 -21.551 1.00 93.62 333 LEU A O 1
ATOM 2783 N N . HIS A 1 334 ? 16.558 18.369 -22.385 1.00 90.44 334 HIS A N 1
ATOM 2784 C CA . HIS A 1 334 ? 16.354 19.706 -21.817 1.00 90.44 334 HIS A CA 1
ATOM 2785 C C . HIS A 1 334 ? 15.041 20.359 -22.308 1.00 90.44 334 HIS A C 1
ATOM 2787 O O . HIS A 1 334 ? 14.815 20.406 -23.526 1.00 90.44 334 HIS A O 1
ATOM 2793 N N . PRO A 1 335 ? 14.218 20.936 -21.405 1.00 85.94 335 PRO A N 1
ATOM 2794 C CA . PRO A 1 335 ? 12.921 21.534 -21.743 1.00 85.94 335 PRO A CA 1
ATOM 2795 C C . PRO A 1 335 ? 12.968 22.573 -22.876 1.00 85.94 335 PRO A C 1
ATOM 2797 O O . PRO A 1 335 ? 12.109 22.559 -23.757 1.00 85.94 335 PRO A O 1
ATOM 2800 N N . ASP A 1 336 ? 14.006 23.417 -22.918 1.00 85.88 336 ASP A N 1
ATOM 2801 C CA . ASP A 1 336 ? 14.161 24.487 -23.922 1.00 85.88 336 ASP A CA 1
ATOM 2802 C C . ASP A 1 336 ? 14.129 24.003 -25.377 1.00 85.88 336 ASP A C 1
ATOM 2804 O O . ASP A 1 336 ? 13.723 24.744 -26.275 1.00 85.88 336 ASP A O 1
ATOM 2808 N N . LYS A 1 337 ? 14.512 22.747 -25.640 1.00 79.94 337 LYS A N 1
ATOM 2809 C CA . LYS A 1 337 ? 14.497 22.198 -27.003 1.00 79.94 337 LYS A CA 1
ATOM 2810 C C . LYS A 1 337 ? 13.091 22.026 -27.571 1.00 79.94 337 LYS A C 1
ATOM 2812 O O . LYS A 1 337 ? 12.934 21.934 -28.786 1.00 79.94 337 LYS A O 1
ATOM 2817 N N . ARG A 1 338 ? 12.061 22.023 -26.723 1.00 69.56 338 ARG A N 1
ATOM 2818 C CA . ARG A 1 338 ? 10.661 21.860 -27.142 1.00 69.56 338 ARG A CA 1
ATOM 2819 C C . ARG A 1 338 ? 10.064 23.109 -27.761 1.00 69.56 338 ARG A C 1
ATOM 2821 O O . ARG A 1 338 ? 9.233 23.002 -28.658 1.00 69.56 338 ARG A O 1
ATOM 2828 N N . VAL A 1 339 ? 10.517 24.282 -27.325 1.00 68.62 339 VAL A N 1
ATOM 2829 C CA . VAL A 1 339 ? 9.961 25.575 -27.752 1.00 68.62 339 VAL A CA 1
ATOM 2830 C C . VAL A 1 339 ? 10.187 25.815 -29.253 1.00 68.62 339 VAL A C 1
ATOM 2832 O O . VAL A 1 339 ? 9.412 26.517 -29.899 1.00 68.62 339 VAL A O 1
ATOM 2835 N N . GLN A 1 340 ? 11.209 25.190 -29.847 1.00 62.66 340 GLN A N 1
ATOM 2836 C CA . GLN A 1 340 ? 11.608 25.446 -31.235 1.00 62.66 340 GLN A CA 1
ATOM 2837 C C . GLN A 1 340 ? 10.783 24.690 -32.294 1.00 62.66 340 GLN A C 1
ATOM 2839 O O . GLN A 1 340 ? 10.715 25.152 -33.430 1.00 62.66 340 GLN A O 1
ATOM 2844 N N . ASN A 1 341 ? 10.093 23.598 -31.941 1.00 59.09 341 ASN A N 1
ATOM 2845 C CA . ASN A 1 341 ? 9.389 22.741 -32.914 1.00 59.09 341 ASN A CA 1
ATOM 2846 C C . ASN A 1 341 ? 7.871 23.016 -33.034 1.00 59.09 341 ASN A C 1
ATOM 2848 O O . ASN A 1 341 ? 7.170 22.324 -33.768 1.00 59.09 341 ASN A O 1
ATOM 2852 N N . GLY A 1 342 ? 7.336 24.016 -32.327 1.00 56.84 342 GLY A N 1
ATOM 2853 C CA . GLY A 1 342 ? 5.889 24.237 -32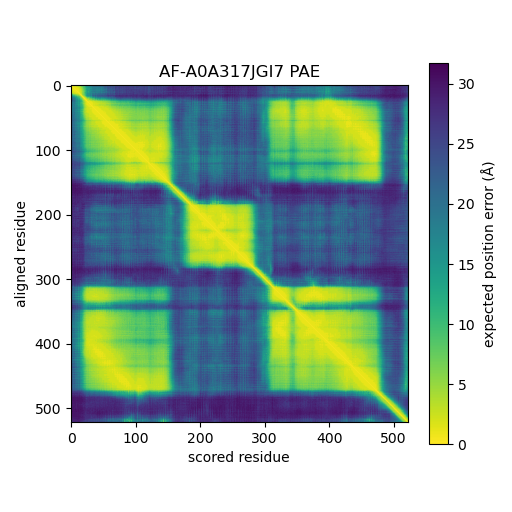.164 1.00 56.84 342 GLY A CA 1
ATOM 2854 C C . GLY A 1 342 ? 5.166 25.051 -33.249 1.00 56.84 342 GLY A C 1
ATOM 2855 O O . GLY A 1 342 ? 4.113 25.605 -32.954 1.00 56.84 342 GLY A O 1
ATOM 2856 N N . LYS A 1 343 ? 5.706 25.205 -34.470 1.00 55.84 343 LYS A N 1
ATOM 2857 C CA . LYS A 1 343 ? 5.140 26.131 -35.486 1.00 55.84 343 LYS A CA 1
ATOM 2858 C C . LYS A 1 343 ? 4.473 25.494 -36.717 1.00 55.84 343 LYS A C 1
ATOM 2860 O O . LYS A 1 343 ? 4.090 26.232 -37.622 1.00 55.84 343 LYS A O 1
ATOM 2865 N N . GLU A 1 344 ? 4.258 24.181 -36.763 1.00 60.84 344 GLU A N 1
ATOM 2866 C CA . GLU A 1 344 ? 3.534 23.539 -37.878 1.00 60.84 344 GLU A CA 1
ATOM 2867 C C . GLU A 1 344 ? 2.068 23.256 -37.526 1.00 60.84 344 GLU A C 1
ATOM 2869 O O . GLU A 1 344 ? 1.769 22.314 -36.804 1.00 60.84 344 GLU A O 1
ATOM 2874 N N . LYS A 1 345 ? 1.154 24.075 -38.061 1.00 60.69 345 LYS A N 1
ATOM 2875 C CA . LYS A 1 345 ? -0.285 24.056 -37.760 1.00 60.69 345 LYS A CA 1
ATOM 2876 C C . LYS A 1 345 ? -1.067 22.884 -38.390 1.00 60.69 345 LYS A C 1
ATOM 2878 O O . LYS A 1 345 ? -0.877 22.531 -39.552 1.00 60.69 345 LYS A O 1
ATOM 2883 N N . GLU A 1 346 ? -2.075 22.432 -37.633 1.00 55.44 346 GLU A N 1
ATOM 2884 C CA . GLU A 1 346 ? -3.438 22.042 -38.074 1.00 55.44 346 GLU A CA 1
ATOM 2885 C C . GLU A 1 346 ? -3.759 20.606 -38.540 1.00 55.44 346 GLU A C 1
ATOM 2887 O O . GLU A 1 346 ? -4.902 20.324 -38.895 1.00 55.44 346 GLU A O 1
ATOM 2892 N N . LYS A 1 347 ? -2.861 19.625 -38.394 1.00 54.78 347 LYS A N 1
ATOM 2893 C CA . LYS A 1 347 ? -3.246 18.186 -38.453 1.00 54.78 347 LYS A CA 1
ATOM 2894 C C . LYS A 1 347 ? -3.130 17.485 -37.095 1.00 54.78 347 LYS A C 1
ATOM 2896 O O . LYS A 1 347 ? -2.736 16.325 -37.013 1.00 54.78 347 LYS A O 1
ATOM 2901 N N . GLU A 1 348 ? -3.401 18.224 -36.021 1.00 62.94 348 GLU A N 1
ATOM 2902 C CA . GLU A 1 348 ? -2.627 18.075 -34.787 1.00 62.94 348 GLU A CA 1
ATOM 2903 C C . GLU A 1 348 ? -3.312 17.457 -33.568 1.00 62.94 348 GLU A C 1
ATOM 2905 O O . GLU A 1 348 ? -2.598 17.234 -32.617 1.00 62.94 348 GLU A O 1
ATOM 2910 N N . LYS A 1 349 ? -4.595 17.078 -33.528 1.00 70.62 349 LYS A N 1
ATOM 2911 C CA . LYS A 1 349 ? -5.166 16.593 -32.242 1.00 70.62 349 LYS A CA 1
ATOM 2912 C C . LYS A 1 349 ? -4.604 15.249 -31.748 1.00 70.62 349 LYS A C 1
ATOM 2914 O O . LYS A 1 349 ? -4.333 15.088 -30.563 1.00 70.62 349 LYS A O 1
ATOM 2919 N N . GLU A 1 350 ? -4.418 14.266 -32.633 1.00 71.19 350 GLU A N 1
ATOM 2920 C CA . GLU A 1 350 ? -3.796 12.986 -32.238 1.00 71.19 350 GLU A CA 1
ATOM 2921 C C . GLU A 1 350 ? -2.292 13.141 -32.002 1.00 71.19 350 GLU A C 1
ATOM 2923 O O . GLU A 1 350 ? -1.758 12.617 -31.026 1.00 71.19 350 GLU A O 1
ATOM 2928 N N . LYS A 1 351 ? -1.626 13.937 -32.846 1.00 81.38 351 LYS A N 1
ATOM 2929 C CA . LYS A 1 351 ? -0.209 14.266 -32.672 1.00 81.38 351 LYS A CA 1
ATOM 2930 C C . LYS A 1 351 ? 0.041 15.065 -31.396 1.00 81.38 351 LYS A C 1
ATOM 2932 O O . LYS A 1 351 ? 1.101 14.921 -30.814 1.00 81.38 351 LYS A O 1
ATOM 2937 N N . GLU A 1 352 ? -0.904 15.887 -30.958 1.00 83.12 352 GLU A N 1
ATOM 2938 C CA . GLU A 1 352 ? -0.827 16.675 -29.728 1.00 83.12 352 GLU A CA 1
ATOM 2939 C C . GLU A 1 352 ? -0.849 15.770 -28.498 1.00 83.12 352 GLU A C 1
ATOM 2941 O O . GLU A 1 352 ? 0.021 15.914 -27.649 1.00 83.12 352 GLU A O 1
ATOM 2946 N N . LYS A 1 353 ? -1.724 14.755 -28.455 1.00 82.81 353 LYS A N 1
ATOM 2947 C CA . LYS A 1 353 ? -1.705 13.753 -27.374 1.00 82.81 353 LYS A CA 1
ATOM 2948 C C . LYS A 1 353 ? -0.404 12.952 -27.342 1.00 82.81 353 LYS A C 1
ATOM 2950 O O . LYS A 1 353 ? 0.126 12.688 -26.269 1.00 82.81 353 LYS A O 1
ATOM 2955 N N . GLU A 1 354 ? 0.123 12.544 -28.498 1.00 84.19 354 GLU A N 1
ATOM 2956 C CA . GLU A 1 354 ? 1.423 11.856 -28.552 1.00 84.19 354 GLU A CA 1
ATOM 2957 C C . GLU A 1 354 ? 2.572 12.780 -28.123 1.00 84.19 354 GLU A C 1
ATOM 2959 O O . GLU A 1 354 ? 3.414 12.368 -27.325 1.00 84.19 354 GLU A O 1
ATOM 2964 N N . LYS A 1 355 ? 2.564 14.042 -28.574 1.00 86.31 355 LYS A N 1
ATOM 2965 C CA . LYS A 1 355 ? 3.518 15.078 -28.157 1.00 86.31 355 LYS A CA 1
ATOM 2966 C C . LYS A 1 355 ? 3.436 15.344 -26.659 1.00 86.31 355 LYS A C 1
ATOM 2968 O O . LYS A 1 355 ? 4.473 15.541 -26.048 1.00 86.31 355 LYS A O 1
ATOM 2973 N N . GLU A 1 356 ? 2.246 15.343 -26.064 1.00 87.38 356 GLU A N 1
ATOM 2974 C CA . GLU A 1 356 ? 2.045 15.527 -24.625 1.00 87.38 356 GLU A CA 1
ATOM 2975 C C . GLU A 1 356 ? 2.569 14.331 -23.820 1.00 87.38 356 GLU A C 1
ATOM 2977 O O . GLU A 1 356 ? 3.237 14.510 -22.806 1.00 87.38 356 GLU A O 1
ATOM 2982 N N . LYS A 1 357 ? 2.360 13.100 -24.298 1.00 86.56 357 LYS A N 1
ATOM 2983 C CA . LYS A 1 357 ? 2.935 11.903 -23.660 1.00 86.56 357 LYS A CA 1
ATOM 2984 C C . LYS A 1 357 ? 4.453 11.901 -23.723 1.00 86.56 357 LYS A C 1
ATOM 2986 O O . LYS A 1 357 ? 5.124 11.684 -22.717 1.00 86.56 357 LYS A O 1
ATOM 2991 N N . GLU A 1 358 ? 5.001 12.202 -24.896 1.00 89.25 358 GLU A N 1
ATOM 2992 C CA . GLU A 1 358 ? 6.433 12.439 -25.049 1.00 89.25 358 GLU A CA 1
ATOM 2993 C C . GLU A 1 358 ? 6.875 13.612 -24.156 1.00 89.25 358 GLU A C 1
ATOM 2995 O O . GLU A 1 358 ? 7.961 13.579 -23.565 1.00 89.25 358 GLU A O 1
ATOM 3000 N N . ALA A 1 359 ? 5.995 14.609 -23.977 1.00 89.50 359 ALA A N 1
ATOM 3001 C CA . ALA A 1 359 ? 6.238 15.766 -23.142 1.00 89.50 359 ALA A CA 1
ATOM 3002 C C . ALA A 1 359 ? 6.490 15.360 -21.678 1.00 89.50 359 ALA A C 1
ATOM 3004 O O . ALA A 1 359 ? 7.538 15.652 -21.089 1.00 89.50 359 ALA A O 1
ATOM 3005 N N . GLN A 1 360 ? 5.533 14.641 -21.116 1.00 89.56 360 GLN A N 1
ATOM 3006 C CA . GLN A 1 360 ? 5.565 14.146 -19.748 1.00 89.56 360 GLN A CA 1
ATOM 3007 C C . GLN A 1 360 ? 6.731 13.171 -19.539 1.00 89.56 360 GLN A C 1
ATOM 3009 O O . GLN A 1 360 ? 7.483 13.300 -18.571 1.00 89.56 360 GLN A O 1
ATOM 3014 N N . TRP A 1 361 ? 6.965 12.261 -20.492 1.00 92.19 361 TRP A N 1
ATOM 3015 C CA . TRP A 1 361 ? 8.055 11.291 -20.409 1.00 92.19 361 TRP A CA 1
ATOM 3016 C C . TRP A 1 361 ? 9.441 11.948 -20.331 1.00 92.19 361 TRP A C 1
ATOM 3018 O O . TRP A 1 361 ? 10.222 11.585 -19.446 1.00 92.19 361 TRP A O 1
ATOM 3028 N N . MET A 1 362 ? 9.780 12.920 -21.197 1.00 93.00 362 MET A N 1
ATOM 3029 C CA . MET A 1 362 ? 11.117 13.536 -21.082 1.00 93.00 362 MET A CA 1
ATOM 3030 C C . MET A 1 362 ? 11.247 14.361 -19.805 1.00 93.00 362 MET A C 1
ATOM 3032 O O . MET A 1 362 ? 12.346 14.420 -19.273 1.00 93.00 362 MET A O 1
ATOM 3036 N N . GLN A 1 363 ? 10.172 14.982 -19.302 1.00 92.56 363 GLN A N 1
ATOM 3037 C CA . GLN A 1 363 ? 10.229 15.731 -18.043 1.00 92.56 363 GLN A CA 1
ATOM 3038 C C . GLN A 1 363 ? 10.515 14.796 -16.863 1.00 92.56 363 GLN A C 1
ATOM 3040 O O . GLN A 1 363 ? 11.442 15.046 -16.095 1.00 92.56 363 GLN A O 1
ATOM 3045 N N . LYS A 1 364 ? 9.792 13.674 -16.768 1.00 91.75 364 LYS A N 1
ATOM 3046 C CA . LYS A 1 364 ? 10.047 12.624 -15.769 1.00 91.75 364 LYS A CA 1
ATOM 3047 C C . LYS A 1 364 ? 11.479 12.098 -15.886 1.00 91.75 364 LYS A C 1
ATOM 3049 O O . LYS A 1 364 ? 12.217 12.063 -14.907 1.00 91.75 364 LYS A O 1
ATOM 3054 N N . THR A 1 365 ? 11.908 11.768 -17.104 1.00 93.62 365 THR A N 1
ATOM 3055 C CA . THR A 1 365 ? 13.265 11.262 -17.372 1.00 93.62 365 THR A CA 1
ATOM 3056 C C . THR A 1 365 ? 14.326 12.301 -17.013 1.00 93.62 365 THR A C 1
ATOM 3058 O O . THR A 1 365 ? 15.352 11.955 -16.440 1.00 93.62 365 THR A O 1
ATOM 3061 N N . TRP A 1 366 ? 14.081 13.582 -17.290 1.00 95.62 366 TRP A N 1
ATOM 3062 C CA . TRP A 1 366 ? 14.971 14.685 -16.935 1.00 95.62 366 TRP A CA 1
ATOM 3063 C C . TRP A 1 366 ? 15.181 14.793 -15.422 1.00 95.62 366 TRP A C 1
ATOM 3065 O O . TRP A 1 366 ? 16.326 14.888 -14.981 1.00 95.62 366 TRP A O 1
ATOM 3075 N N . HIS A 1 367 ? 14.116 14.696 -14.622 1.00 94.31 367 HIS A N 1
ATOM 3076 C CA . HIS A 1 367 ? 14.233 14.686 -13.162 1.00 94.31 367 HIS A CA 1
ATOM 3077 C C . HIS A 1 367 ? 15.047 13.488 -12.656 1.00 94.31 367 HIS A C 1
ATOM 3079 O O . HIS A 1 367 ? 15.938 13.661 -11.821 1.00 94.31 367 HIS A O 1
ATOM 3085 N N . ILE A 1 368 ? 14.825 12.296 -13.221 1.00 93.88 368 ILE A N 1
ATOM 3086 C CA . ILE A 1 368 ? 15.614 11.100 -12.887 1.00 93.88 368 ILE A CA 1
ATOM 3087 C C . ILE A 1 368 ? 17.090 11.327 -13.237 1.00 93.88 368 ILE A C 1
ATOM 3089 O O . ILE A 1 368 ? 17.958 11.094 -12.403 1.00 93.88 368 ILE A O 1
ATOM 3093 N N . VAL A 1 369 ? 17.389 11.872 -14.419 1.00 96.69 369 VAL A N 1
ATOM 3094 C CA . VAL A 1 369 ? 18.759 12.210 -14.838 1.00 96.69 369 VAL A CA 1
ATOM 3095 C C . VAL A 1 369 ? 19.432 13.175 -13.857 1.00 96.69 369 VAL A C 1
ATOM 3097 O O . VAL A 1 369 ? 20.598 12.978 -13.509 1.00 96.69 369 VAL A O 1
ATOM 3100 N N . GLN A 1 370 ? 18.724 14.204 -13.381 1.00 96.12 370 GLN A N 1
ATOM 3101 C CA . GLN A 1 370 ? 19.255 15.136 -12.382 1.00 96.12 370 GLN A CA 1
ATOM 3102 C C . GLN A 1 370 ? 19.563 14.427 -11.058 1.00 96.12 370 GLN A C 1
ATOM 3104 O O . GLN A 1 370 ? 20.668 14.582 -10.532 1.00 96.12 370 GLN A O 1
ATOM 3109 N N . LYS A 1 371 ? 18.630 13.607 -10.561 1.00 94.94 371 LYS A N 1
ATOM 3110 C CA . LYS A 1 371 ? 18.797 12.822 -9.331 1.00 94.94 371 LYS A CA 1
ATOM 3111 C C . LYS A 1 371 ? 19.977 11.848 -9.446 1.00 94.94 371 LYS A C 1
ATOM 3113 O O . LYS A 1 371 ? 20.864 11.865 -8.596 1.00 94.94 371 LYS A O 1
ATOM 3118 N N . SER A 1 372 ? 20.058 11.069 -10.526 1.00 94.81 372 SER A N 1
ATOM 3119 C CA . SER A 1 372 ? 21.153 10.118 -10.763 1.00 94.81 372 SER A CA 1
ATOM 3120 C C . SER A 1 372 ? 22.512 10.811 -10.875 1.00 94.81 372 SER A C 1
ATOM 3122 O O . SER A 1 372 ? 23.513 10.289 -10.385 1.00 94.81 372 SER A O 1
ATOM 3124 N N . TYR A 1 373 ? 22.567 12.006 -11.474 1.00 96.44 373 TYR A N 1
ATOM 3125 C CA . TYR A 1 373 ? 23.795 12.799 -11.529 1.00 96.44 373 TYR A CA 1
ATOM 3126 C C . TYR A 1 373 ? 24.226 13.306 -10.147 1.00 96.44 373 TYR A C 1
ATOM 3128 O O . TYR A 1 373 ? 25.399 13.181 -9.798 1.00 96.44 373 TYR A O 1
ATOM 3136 N N . GLN A 1 374 ? 23.290 13.824 -9.343 1.00 95.19 374 GLN A N 1
ATOM 3137 C CA . GLN A 1 374 ? 23.555 14.258 -7.963 1.00 95.19 374 GLN A CA 1
ATOM 3138 C C . GLN A 1 374 ? 24.060 13.103 -7.090 1.00 95.19 374 GLN A C 1
ATOM 3140 O O . GLN A 1 374 ? 24.990 13.278 -6.307 1.00 95.19 374 GLN A O 1
ATOM 3145 N N . GLN A 1 375 ? 23.505 11.908 -7.287 1.00 94.00 375 GLN A N 1
ATOM 3146 C CA . GLN A 1 375 ? 23.921 10.676 -6.616 1.00 94.00 375 GLN A CA 1
ATOM 3147 C C . GLN A 1 375 ? 25.227 10.078 -7.170 1.00 94.00 375 GLN A C 1
ATOM 3149 O O . GLN A 1 375 ? 25.657 9.029 -6.699 1.00 94.00 375 GLN A O 1
ATOM 3154 N N . LYS A 1 376 ? 25.862 10.705 -8.175 1.00 95.19 376 LYS A N 1
ATOM 3155 C CA . LYS A 1 376 ? 27.041 10.178 -8.885 1.00 95.19 376 LYS A CA 1
ATOM 3156 C C . LYS A 1 376 ? 26.836 8.758 -9.458 1.00 95.19 376 LYS A C 1
ATOM 3158 O O . LYS A 1 376 ? 27.787 7.993 -9.597 1.00 95.19 376 LYS A O 1
ATOM 3163 N N . ASN A 1 377 ? 25.613 8.398 -9.852 1.00 95.12 377 ASN A N 1
ATOM 3164 C CA . ASN A 1 377 ? 25.303 7.076 -10.399 1.00 95.12 377 ASN A CA 1
ATOM 3165 C C . ASN A 1 377 ? 25.564 7.020 -11.919 1.00 95.12 377 ASN A C 1
ATOM 3167 O O . ASN A 1 377 ? 24.689 7.301 -12.743 1.00 95.12 377 ASN A O 1
ATOM 3171 N N . LEU A 1 378 ? 26.799 6.665 -12.300 1.00 95.31 378 LEU A N 1
ATOM 3172 C CA . LEU A 1 378 ? 27.226 6.585 -13.704 1.00 95.31 378 LEU A CA 1
ATOM 3173 C C . LEU A 1 378 ? 26.483 5.508 -14.501 1.00 95.31 378 LEU A C 1
ATOM 3175 O O . LEU A 1 378 ? 26.158 5.732 -15.670 1.00 95.31 378 LEU A O 1
ATOM 3179 N N . LEU A 1 379 ? 26.236 4.347 -13.892 1.00 94.06 379 LEU A N 1
ATOM 3180 C 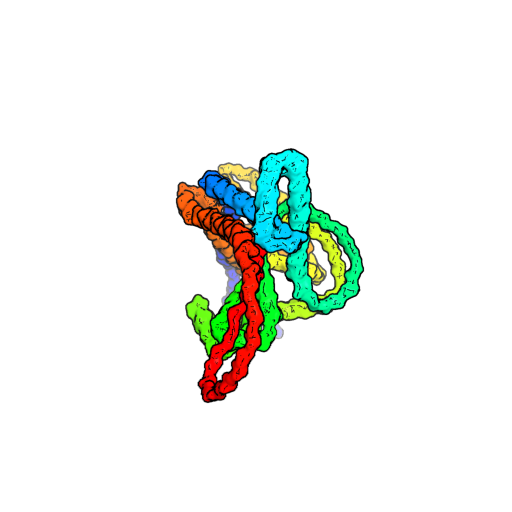CA . LEU A 1 379 ? 25.565 3.231 -14.559 1.00 94.06 379 LEU A CA 1
ATOM 3181 C C . LEU A 1 379 ? 24.138 3.618 -14.951 1.00 94.06 379 LEU A C 1
ATOM 3183 O O . LEU A 1 379 ? 23.750 3.434 -16.106 1.00 94.06 379 LEU A O 1
ATOM 3187 N N . GLU A 1 380 ? 23.409 4.247 -14.030 1.00 94.56 380 GLU A N 1
ATOM 3188 C CA . GLU A 1 380 ? 22.048 4.710 -14.286 1.00 94.56 380 GLU A CA 1
ATOM 3189 C C . GLU A 1 380 ? 22.007 5.790 -15.372 1.00 94.56 380 GLU A C 1
ATOM 3191 O O . GLU A 1 380 ? 21.196 5.717 -16.292 1.00 94.56 380 GLU A O 1
ATOM 3196 N N . LEU A 1 381 ? 22.939 6.748 -15.362 1.00 96.38 381 LEU A N 1
ATOM 3197 C CA . LEU A 1 381 ? 23.005 7.757 -16.423 1.00 96.38 381 LEU A CA 1
ATOM 3198 C C . LEU A 1 381 ? 23.293 7.157 -17.804 1.00 96.38 381 LEU A C 1
ATOM 3200 O O . LEU A 1 381 ? 22.712 7.598 -18.796 1.00 96.38 381 LEU A O 1
ATOM 3204 N N . ARG A 1 382 ? 24.164 6.146 -17.904 1.00 95.88 382 ARG A N 1
ATOM 3205 C CA . ARG A 1 382 ? 24.416 5.466 -19.189 1.00 95.88 382 ARG A CA 1
ATOM 3206 C C . ARG A 1 382 ? 23.181 4.733 -19.693 1.00 95.88 382 ARG A C 1
ATOM 3208 O O . ARG A 1 382 ? 22.850 4.841 -20.872 1.00 95.88 382 ARG A O 1
ATOM 3215 N N . ARG A 1 383 ? 22.480 4.043 -18.798 1.00 94.69 383 ARG A N 1
ATOM 3216 C CA . ARG A 1 383 ? 21.213 3.367 -19.087 1.00 94.69 383 ARG A CA 1
ATOM 3217 C C . ARG A 1 383 ? 20.169 4.366 -19.591 1.00 94.69 383 ARG A C 1
ATOM 3219 O O . ARG A 1 383 ? 19.630 4.185 -20.682 1.00 94.69 383 ARG A O 1
ATOM 3226 N N . LEU A 1 384 ? 19.964 5.473 -18.872 1.00 96.00 384 LEU A N 1
ATOM 3227 C CA . LEU A 1 384 ? 19.053 6.556 -19.270 1.00 96.00 384 LEU A CA 1
ATOM 3228 C C . LEU A 1 384 ? 19.408 7.134 -20.645 1.00 96.00 384 LEU A C 1
ATOM 3230 O O . LEU A 1 384 ? 18.508 7.423 -21.439 1.00 96.00 384 LEU A O 1
ATOM 3234 N N . LEU A 1 385 ? 20.700 7.269 -20.966 1.00 97.06 385 LEU A N 1
ATOM 3235 C CA . LEU A 1 385 ? 21.144 7.719 -22.287 1.00 97.06 385 LEU A CA 1
ATOM 3236 C C . LEU A 1 385 ? 20.741 6.726 -23.380 1.00 97.06 385 LEU A C 1
ATOM 3238 O O . LEU A 1 385 ? 20.173 7.144 -24.388 1.00 97.06 385 LEU A O 1
ATOM 3242 N N . GLN A 1 386 ? 20.973 5.429 -23.175 1.00 95.75 386 GLN A N 1
ATOM 3243 C CA . GLN A 1 386 ? 20.607 4.392 -24.144 1.00 95.75 386 GLN A CA 1
ATOM 3244 C C . GLN A 1 386 ? 19.101 4.387 -24.427 1.00 95.75 386 GLN A C 1
ATOM 3246 O O . GLN A 1 386 ? 18.687 4.431 -25.585 1.00 95.75 386 GLN A O 1
ATOM 3251 N N . ILE A 1 387 ? 18.275 4.428 -23.379 1.00 95.88 387 ILE A N 1
ATOM 3252 C CA . ILE A 1 387 ? 16.809 4.477 -23.490 1.00 95.88 387 ILE A CA 1
ATOM 3253 C C . ILE A 1 387 ? 16.357 5.732 -24.234 1.00 95.88 387 ILE A C 1
ATOM 3255 O O . ILE A 1 387 ? 15.479 5.666 -25.097 1.00 95.88 387 ILE A O 1
ATOM 3259 N N . THR A 1 388 ? 16.974 6.874 -23.922 1.00 96.50 388 THR A N 1
ATOM 3260 C CA . THR A 1 388 ? 16.675 8.147 -24.580 1.00 96.50 388 THR A CA 1
ATOM 3261 C C . THR A 1 388 ? 16.979 8.067 -26.073 1.00 96.50 388 THR A C 1
ATOM 3263 O O . THR A 1 388 ? 16.137 8.426 -26.893 1.00 96.50 388 THR A O 1
ATOM 3266 N N . LEU A 1 389 ? 18.147 7.539 -26.446 1.00 96.50 389 LEU A N 1
ATOM 3267 C CA . LEU A 1 389 ? 18.537 7.371 -27.846 1.00 96.50 389 LEU A CA 1
ATOM 3268 C C . LEU A 1 389 ? 17.629 6.375 -28.585 1.00 96.50 389 LEU A C 1
ATOM 3270 O O . LEU A 1 389 ? 17.267 6.632 -29.736 1.00 96.50 389 LEU A O 1
ATOM 3274 N N . LEU A 1 390 ? 17.208 5.286 -27.930 1.00 95.56 390 LEU A N 1
ATOM 3275 C CA . LEU A 1 390 ? 16.236 4.333 -28.477 1.00 95.56 390 LEU A CA 1
ATOM 3276 C C . LEU A 1 390 ? 14.879 5.004 -28.729 1.00 95.56 390 LEU A C 1
ATOM 3278 O O . LEU A 1 390 ? 14.363 4.932 -29.844 1.00 95.56 390 LEU A O 1
ATOM 3282 N N . ARG A 1 391 ? 14.316 5.714 -27.743 1.00 94.38 391 ARG A N 1
ATOM 3283 C CA . ARG A 1 391 ? 13.030 6.422 -27.898 1.00 94.38 391 ARG A CA 1
ATOM 3284 C C . ARG A 1 391 ? 13.086 7.501 -28.984 1.00 94.38 391 ARG A C 1
ATOM 3286 O O . ARG A 1 391 ? 12.165 7.587 -29.793 1.00 94.38 391 ARG A O 1
ATOM 3293 N N . LEU A 1 392 ? 14.194 8.239 -29.077 1.00 93.31 392 LEU A N 1
ATOM 3294 C CA . LEU A 1 392 ? 14.435 9.240 -30.126 1.00 93.31 392 LEU A CA 1
ATOM 3295 C C . LEU A 1 392 ? 14.805 8.638 -31.496 1.00 93.31 392 LEU A C 1
ATOM 3297 O O . LEU A 1 392 ? 15.014 9.385 -32.453 1.00 93.31 392 LEU A O 1
ATOM 3301 N N . LYS A 1 393 ? 14.899 7.305 -31.612 1.00 94.81 393 LYS A N 1
ATOM 3302 C CA . LYS A 1 393 ? 15.295 6.574 -32.832 1.00 94.81 393 LYS A CA 1
ATOM 3303 C C . LYS A 1 393 ? 16.677 6.967 -33.374 1.00 94.81 393 LYS A C 1
ATOM 3305 O O . LYS A 1 393 ? 16.941 6.839 -34.569 1.00 94.81 393 LYS A O 1
ATOM 3310 N N . GLN A 1 3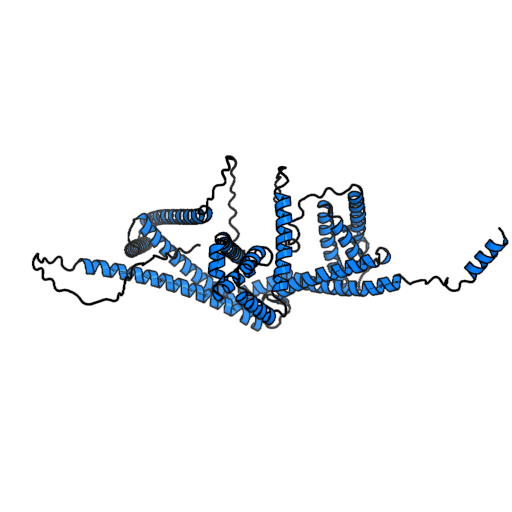94 ? 17.584 7.416 -32.510 1.00 95.06 394 GLN A N 1
ATOM 3311 C CA . GLN A 1 394 ? 18.937 7.838 -32.878 1.00 95.06 394 GLN A CA 1
ATOM 3312 C C . GLN A 1 394 ? 19.919 6.654 -32.866 1.00 95.06 394 GLN A C 1
ATOM 3314 O O . GLN A 1 394 ? 20.907 6.632 -32.135 1.00 95.06 394 GLN A O 1
ATOM 3319 N N . LEU A 1 395 ? 19.636 5.646 -33.698 1.00 93.94 395 LEU A N 1
ATOM 3320 C CA . LEU A 1 395 ? 20.332 4.348 -33.695 1.00 93.94 395 LEU A CA 1
ATOM 3321 C C . LEU A 1 395 ? 21.810 4.419 -34.103 1.00 93.94 395 LEU A C 1
ATOM 3323 O O . LEU A 1 395 ? 22.572 3.510 -33.788 1.00 93.94 395 LEU A O 1
ATOM 3327 N N . SER A 1 396 ? 22.220 5.491 -34.785 1.00 94.12 396 SER A N 1
ATOM 3328 C CA . SER A 1 396 ? 23.612 5.730 -35.185 1.00 94.12 396 SER A CA 1
ATOM 3329 C C . SER A 1 396 ? 24.553 5.977 -34.005 1.00 94.12 396 SER A C 1
ATOM 3331 O O . SER A 1 396 ? 25.764 5.877 -34.168 1.00 94.12 396 SER A O 1
ATOM 3333 N N . HIS A 1 397 ? 24.012 6.344 -32.841 1.00 94.31 397 HIS A N 1
ATOM 3334 C CA . HIS A 1 397 ? 24.792 6.632 -31.635 1.00 94.31 397 HIS A CA 1
ATOM 3335 C C . HIS A 1 397 ? 24.898 5.452 -30.674 1.00 94.31 397 HIS A C 1
ATOM 3337 O O . HIS A 1 397 ? 25.605 5.558 -29.680 1.00 94.31 397 HIS A O 1
ATOM 3343 N N . LEU A 1 398 ? 24.201 4.358 -30.963 1.00 95.31 398 LEU A N 1
ATOM 3344 C CA . LEU A 1 398 ? 24.235 3.148 -30.155 1.00 95.31 398 LEU A CA 1
ATOM 3345 C C . LEU A 1 398 ? 25.121 2.114 -30.835 1.00 95.31 398 LEU A C 1
ATOM 3347 O O . LEU A 1 398 ? 25.326 2.177 -32.042 1.00 95.31 398 LEU A O 1
ATOM 3351 N N . GLN A 1 399 ? 25.626 1.139 -30.096 1.00 95.12 399 GLN A N 1
ATOM 3352 C CA . GLN A 1 399 ? 26.156 -0.127 -30.606 1.00 95.12 399 GLN A CA 1
ATOM 3353 C C . GLN A 1 399 ? 25.065 -1.209 -30.556 1.00 95.12 399 GLN A C 1
ATOM 3355 O O . GLN A 1 399 ? 24.047 -1.038 -29.890 1.00 95.12 399 GLN A O 1
ATOM 3360 N N . LEU A 1 400 ? 25.245 -2.328 -31.266 1.00 93.12 400 LEU A N 1
ATOM 3361 C CA . LEU A 1 400 ? 24.257 -3.419 -31.258 1.00 93.12 400 LEU A CA 1
ATOM 3362 C C . LEU A 1 400 ? 24.038 -3.991 -29.851 1.00 93.12 400 LEU A C 1
ATOM 3364 O O . LEU A 1 400 ? 22.895 -4.235 -29.469 1.00 93.12 400 LEU A O 1
ATOM 3368 N N . ASP A 1 401 ? 25.109 -4.136 -29.072 1.00 94.50 401 ASP A N 1
ATOM 3369 C CA . ASP A 1 401 ? 25.028 -4.617 -27.691 1.00 94.50 401 ASP A CA 1
ATOM 3370 C C . ASP A 1 401 ? 24.280 -3.624 -26.794 1.00 94.50 401 ASP A C 1
ATOM 3372 O O . ASP A 1 401 ? 23.459 -4.031 -25.982 1.00 94.50 401 ASP A O 1
ATOM 3376 N N . GLU A 1 402 ? 24.457 -2.318 -27.006 1.00 94.44 402 GLU A N 1
ATOM 3377 C CA . GLU A 1 402 ? 23.720 -1.283 -26.267 1.00 94.44 402 GLU A CA 1
ATOM 3378 C C . GLU A 1 402 ? 22.226 -1.274 -26.611 1.00 94.44 402 GLU A C 1
ATOM 3380 O O . GLU A 1 402 ? 21.395 -1.043 -25.735 1.00 94.44 402 GLU A O 1
ATOM 3385 N N . ILE A 1 403 ? 21.863 -1.562 -27.869 1.00 95.00 403 ILE A N 1
ATOM 3386 C CA . ILE A 1 403 ? 20.456 -1.738 -28.260 1.00 95.00 403 ILE A CA 1
ATOM 3387 C C . ILE A 1 403 ? 19.864 -2.949 -27.530 1.00 95.00 403 ILE A C 1
ATOM 3389 O O . ILE A 1 403 ? 18.763 -2.845 -26.998 1.00 95.00 403 ILE A O 1
ATOM 3393 N N . ARG A 1 404 ? 20.590 -4.075 -27.468 1.00 94.19 404 ARG A N 1
ATOM 3394 C CA . ARG A 1 404 ? 20.142 -5.292 -26.765 1.00 94.19 404 ARG A CA 1
ATOM 3395 C C . ARG A 1 404 ? 20.001 -5.068 -25.264 1.00 94.19 404 ARG A C 1
ATOM 3397 O O . ARG A 1 404 ? 18.934 -5.331 -24.727 1.00 94.19 404 ARG A O 1
ATOM 3404 N N . MET A 1 405 ? 21.010 -4.485 -24.620 1.00 92.88 405 MET A N 1
ATOM 3405 C CA . MET A 1 405 ? 20.946 -4.120 -23.201 1.00 92.88 405 MET A CA 1
ATOM 3406 C C . MET A 1 405 ? 19.775 -3.170 -22.916 1.00 92.88 405 MET A C 1
ATOM 3408 O O . MET A 1 405 ? 19.061 -3.337 -21.929 1.00 92.88 405 MET A O 1
ATOM 3412 N N . GLY A 1 406 ? 19.534 -2.200 -23.804 1.00 93.81 406 GLY A N 1
ATOM 3413 C CA . GLY A 1 406 ? 18.373 -1.319 -23.720 1.00 93.81 406 GLY A CA 1
ATOM 3414 C C . GLY A 1 406 ? 17.040 -2.059 -23.874 1.00 93.81 406 GLY A C 1
ATOM 3415 O O . GLY A 1 406 ? 16.092 -1.727 -23.167 1.00 93.81 406 GLY A O 1
ATOM 3416 N N . CYS A 1 407 ? 16.955 -3.075 -24.740 1.00 94.62 407 CYS A N 1
ATOM 3417 C CA . CYS A 1 407 ? 15.783 -3.951 -24.858 1.00 94.62 407 CYS A CA 1
ATOM 3418 C C . CYS A 1 407 ? 15.551 -4.790 -23.599 1.00 94.62 407 CYS A C 1
ATOM 3420 O O . CYS A 1 407 ? 14.420 -4.849 -23.120 1.00 94.62 407 CYS A O 1
ATOM 3422 N N . ASP A 1 408 ? 16.594 -5.423 -23.062 1.00 93.88 408 ASP A N 1
ATOM 3423 C CA . ASP A 1 408 ? 16.502 -6.249 -21.853 1.00 93.88 408 ASP A CA 1
ATOM 3424 C C . ASP A 1 408 ? 16.017 -5.410 -20.676 1.00 93.88 408 ASP A C 1
ATOM 3426 O O . ASP A 1 408 ? 15.116 -5.806 -19.933 1.00 93.88 408 ASP A O 1
ATOM 3430 N N . TRP A 1 409 ? 16.537 -4.187 -20.575 1.00 93.06 409 TRP A N 1
ATOM 3431 C CA . TRP A 1 409 ? 16.038 -3.229 -19.611 1.00 93.06 409 TRP A CA 1
ATOM 3432 C C . TRP A 1 409 ? 14.580 -2.821 -19.864 1.00 93.06 409 TRP A C 1
ATOM 3434 O O . TRP A 1 409 ? 13.767 -2.861 -18.940 1.00 93.06 409 TRP A O 1
ATOM 3444 N N . LEU A 1 410 ? 14.266 -2.500 -21.125 1.00 94.75 410 LEU A N 1
ATOM 3445 C CA . LEU A 1 410 ? 12.926 -2.446 -21.718 1.00 94.75 410 LEU A CA 1
ATOM 3446 C C . LEU A 1 410 ? 11.947 -3.419 -21.052 1.00 94.75 410 LEU A C 1
ATOM 3448 O O . LEU A 1 410 ? 10.912 -3.065 -20.486 1.00 94.75 410 LEU A O 1
ATOM 3452 N N . ASN A 1 411 ? 12.308 -4.690 -21.164 1.00 95.75 411 ASN A N 1
ATOM 3453 C CA . ASN A 1 411 ? 11.496 -5.812 -20.733 1.00 95.75 411 ASN A CA 1
ATOM 3454 C C . ASN A 1 411 ? 11.400 -5.912 -19.209 1.00 95.75 411 ASN A C 1
ATOM 3456 O O . ASN A 1 411 ? 10.316 -6.198 -18.703 1.00 95.75 411 ASN A O 1
ATOM 3460 N N . GLY A 1 412 ? 12.484 -5.629 -18.480 1.00 94.81 412 GLY A N 1
ATOM 3461 C CA . GLY A 1 412 ? 12.456 -5.548 -17.018 1.00 94.81 412 GLY A CA 1
ATOM 3462 C C . GLY A 1 412 ? 11.467 -4.488 -16.523 1.00 94.81 412 GLY A C 1
ATOM 3463 O O . GLY A 1 412 ? 10.575 -4.800 -15.737 1.00 94.81 412 GLY A O 1
ATOM 3464 N N . GLN A 1 413 ? 11.545 -3.271 -17.074 1.00 93.50 413 GLN A N 1
ATOM 3465 C CA . GLN A 1 413 ? 10.616 -2.186 -16.741 1.00 93.50 413 GLN A CA 1
ATOM 3466 C C . GLN A 1 413 ? 9.166 -2.540 -17.105 1.00 93.50 413 GLN A C 1
ATOM 3468 O O . GLN A 1 413 ? 8.237 -2.252 -16.352 1.00 93.50 413 GLN A O 1
ATOM 3473 N N . LEU A 1 414 ? 8.950 -3.181 -18.258 1.00 96.50 414 LEU A N 1
ATOM 3474 C CA . LEU A 1 414 ? 7.623 -3.650 -18.649 1.00 96.50 414 LEU A CA 1
ATOM 3475 C C . LEU A 1 414 ? 7.072 -4.680 -17.651 1.00 96.50 414 LEU A C 1
ATOM 3477 O O . LEU A 1 414 ? 5.899 -4.601 -17.298 1.00 96.50 414 LEU A O 1
ATOM 3481 N N . ALA A 1 415 ? 7.893 -5.629 -17.196 1.00 96.88 415 ALA A N 1
ATOM 3482 C CA . ALA A 1 415 ? 7.478 -6.657 -16.245 1.00 96.88 415 ALA A CA 1
ATOM 3483 C C . ALA A 1 415 ? 7.107 -6.072 -14.872 1.00 96.88 415 ALA A C 1
ATOM 3485 O O . ALA A 1 415 ? 6.152 -6.537 -14.249 1.00 96.88 415 ALA A O 1
ATOM 3486 N N . GLU A 1 416 ? 7.830 -5.048 -14.414 1.00 94.38 416 GLU A N 1
ATOM 3487 C CA . GLU A 1 416 ? 7.499 -4.284 -13.204 1.00 94.38 416 GLU A CA 1
ATOM 3488 C C . GLU A 1 416 ? 6.160 -3.559 -13.362 1.00 94.38 416 GLU A C 1
ATOM 3490 O O . GLU A 1 416 ? 5.226 -3.830 -12.613 1.00 94.38 416 GLU A O 1
ATOM 3495 N N . LEU A 1 417 ? 5.997 -2.759 -14.419 1.00 95.62 417 LEU A N 1
ATOM 3496 C CA . LEU A 1 417 ? 4.743 -2.044 -14.680 1.00 95.62 417 LEU A CA 1
ATOM 3497 C C . LEU A 1 417 ? 3.548 -2.985 -14.871 1.00 95.62 417 LEU A C 1
ATOM 3499 O O . LEU A 1 417 ? 2.419 -2.657 -14.508 1.00 95.62 417 LEU A O 1
ATOM 3503 N N . GLU A 1 418 ? 3.758 -4.163 -15.459 1.00 96.75 418 GLU A N 1
ATOM 3504 C CA . GLU A 1 418 ? 2.719 -5.184 -15.555 1.00 96.75 418 GLU A CA 1
ATOM 3505 C C . GLU A 1 418 ? 2.328 -5.755 -14.193 1.00 96.75 418 GLU A C 1
ATOM 3507 O O . GLU A 1 418 ? 1.157 -6.092 -14.013 1.00 96.75 418 GLU A O 1
ATOM 3512 N N . ARG A 1 419 ? 3.273 -5.888 -13.258 1.00 96.06 419 ARG A N 1
ATOM 3513 C CA . ARG A 1 419 ? 3.013 -6.329 -11.883 1.00 96.06 419 ARG A CA 1
ATOM 3514 C C . ARG A 1 419 ? 2.185 -5.286 -11.142 1.00 96.06 419 ARG A C 1
ATOM 3516 O O . ARG A 1 419 ? 1.132 -5.637 -10.614 1.00 96.06 419 ARG A O 1
ATOM 3523 N N . ASP A 1 420 ? 2.584 -4.023 -11.221 1.00 93.44 420 ASP A N 1
ATOM 3524 C CA . ASP A 1 420 ? 1.866 -2.906 -10.601 1.00 93.44 420 ASP A CA 1
ATOM 3525 C C . ASP A 1 420 ? 0.449 -2.806 -11.179 1.00 93.44 420 ASP A C 1
ATOM 3527 O O . ASP A 1 420 ? -0.550 -2.805 -10.462 1.00 93.44 420 ASP A O 1
ATOM 3531 N N . ALA A 1 421 ? 0.324 -2.858 -12.509 1.00 95.94 421 ALA A N 1
ATOM 3532 C CA . ALA A 1 421 ? -0.977 -2.852 -13.166 1.00 95.94 421 ALA A CA 1
ATOM 3533 C C . ALA A 1 421 ? -1.833 -4.082 -12.822 1.00 95.94 421 ALA A C 1
ATOM 3535 O O . ALA A 1 421 ? -3.056 -4.003 -12.914 1.00 95.94 421 ALA A O 1
ATOM 3536 N N . ARG A 1 422 ? -1.244 -5.238 -12.480 1.00 96.50 422 ARG A N 1
ATOM 3537 C CA . ARG A 1 422 ? -2.008 -6.399 -11.990 1.00 96.50 422 ARG A CA 1
ATOM 3538 C C . ARG A 1 422 ? -2.568 -6.121 -10.602 1.00 96.50 422 ARG A C 1
ATOM 3540 O O . ARG A 1 422 ? -3.761 -6.327 -10.432 1.00 96.50 422 ARG A O 1
ATOM 3547 N N . GLN A 1 423 ? -1.764 -5.597 -9.677 1.00 94.25 423 GLN A N 1
ATOM 3548 C CA . GLN A 1 423 ? -2.223 -5.217 -8.335 1.00 94.25 423 GLN A CA 1
ATOM 3549 C C . GLN A 1 423 ? -3.379 -4.210 -8.415 1.00 94.25 423 GLN A C 1
ATOM 3551 O O . GLN A 1 423 ? -4.458 -4.459 -7.882 1.00 94.25 423 GLN A O 1
ATOM 3556 N N . LEU A 1 424 ? -3.215 -3.148 -9.210 1.00 95.94 424 LEU A N 1
ATOM 3557 C CA . LEU A 1 424 ? -4.247 -2.122 -9.379 1.00 95.94 424 LEU A CA 1
ATOM 3558 C C . LEU A 1 424 ? -5.525 -2.651 -10.048 1.00 95.94 424 LEU A C 1
ATOM 3560 O O . LEU A 1 424 ? -6.617 -2.202 -9.720 1.00 95.94 424 LEU A O 1
ATOM 3564 N N . LYS A 1 425 ? -5.434 -3.640 -10.949 1.00 96.25 425 LYS A N 1
ATOM 3565 C CA . LYS A 1 425 ? -6.613 -4.257 -11.592 1.00 96.25 425 LYS A CA 1
ATOM 3566 C C . LYS A 1 425 ? -7.551 -4.967 -10.622 1.00 96.25 425 LYS A C 1
ATOM 3568 O O . LYS A 1 425 ? -8.710 -5.189 -10.982 1.00 96.25 425 LYS A O 1
ATOM 3573 N N . HIS A 1 426 ? -7.061 -5.379 -9.455 1.00 94.12 426 HIS A N 1
ATOM 3574 C CA . HIS A 1 426 ? -7.903 -6.004 -8.439 1.00 94.12 426 HIS A CA 1
ATOM 3575 C C . HIS A 1 426 ? -8.807 -4.982 -7.745 1.00 94.12 426 HIS A C 1
ATOM 3577 O O . HIS A 1 426 ? -9.913 -5.342 -7.340 1.00 94.12 426 HIS A O 1
ATOM 3583 N N . LEU A 1 427 ? -8.392 -3.712 -7.709 1.00 95.69 427 LEU A N 1
ATOM 3584 C CA . LEU A 1 427 ? -9.149 -2.637 -7.084 1.00 95.69 427 LEU A CA 1
ATOM 3585 C C . LEU A 1 427 ? -10.457 -2.357 -7.849 1.00 95.69 427 LEU A C 1
ATOM 3587 O O . LEU A 1 427 ? -10.473 -2.343 -9.088 1.00 95.69 427 LEU A O 1
ATOM 3591 N N . PRO A 1 428 ? -11.571 -2.092 -7.142 1.00 96.69 428 PRO A N 1
ATOM 3592 C CA . PRO A 1 428 ? -12.876 -1.844 -7.761 1.00 96.69 428 PRO A CA 1
ATOM 3593 C C . PRO A 1 428 ? -12.886 -0.590 -8.649 1.00 96.69 428 PRO A C 1
ATOM 3595 O O . PRO A 1 428 ? -13.624 -0.547 -9.638 1.00 96.69 428 PRO A O 1
ATOM 3598 N N . ALA A 1 429 ? -12.018 0.380 -8.348 1.00 97.31 429 ALA A N 1
ATOM 3599 C CA . ALA A 1 429 ? -11.833 1.597 -9.125 1.00 97.31 429 ALA A CA 1
ATOM 3600 C C . ALA A 1 429 ? -11.182 1.361 -10.503 1.00 97.31 429 ALA A C 1
ATOM 3602 O O . ALA A 1 429 ? -11.258 2.226 -11.365 1.00 97.31 429 ALA A O 1
ATOM 3603 N N . TRP A 1 430 ? -10.561 0.210 -10.785 1.00 97.50 430 TRP A N 1
ATOM 3604 C CA . TRP A 1 430 ? -9.853 0.042 -12.057 1.00 97.50 430 TRP A CA 1
ATOM 3605 C C . TRP A 1 430 ? -10.778 0.099 -13.284 1.00 97.50 430 TRP A C 1
ATOM 3607 O O . TRP A 1 430 ? -11.706 -0.715 -13.447 1.00 97.50 430 TRP A O 1
ATOM 3617 N N . GLY A 1 431 ? -10.485 1.043 -14.187 1.00 97.12 431 GLY A N 1
ATOM 3618 C CA . GLY A 1 431 ? -11.252 1.297 -15.403 1.00 97.12 431 GLY A CA 1
ATOM 3619 C C . GLY A 1 431 ? -12.638 1.874 -15.129 1.00 97.12 431 GLY A C 1
ATOM 3620 O O . GLY A 1 431 ? -13.535 1.678 -15.951 1.00 97.12 431 GLY A O 1
ATOM 3621 N N . PHE A 1 432 ? -12.852 2.496 -13.967 1.00 97.81 432 PHE A N 1
ATOM 3622 C CA . PHE A 1 432 ? -14.163 2.956 -13.518 1.00 97.81 432 PHE A CA 1
ATOM 3623 C C . PHE A 1 432 ? -14.802 3.971 -14.477 1.00 97.81 432 PHE A C 1
ATOM 3625 O O . PHE A 1 432 ? -15.977 3.824 -14.821 1.00 97.81 432 PHE A O 1
ATOM 3632 N N . SER A 1 433 ? -14.029 4.931 -14.993 1.00 97.25 433 SER A N 1
ATOM 3633 C CA . SER A 1 433 ? -14.508 5.969 -15.921 1.00 97.25 433 SER A CA 1
ATOM 3634 C C . SER A 1 433 ? -15.063 5.419 -17.239 1.00 97.25 433 SER A C 1
ATOM 3636 O O . SER A 1 433 ? -15.930 6.033 -17.859 1.00 97.25 433 SER A O 1
ATOM 3638 N N . ALA A 1 434 ? -14.585 4.251 -17.676 1.00 97.00 434 ALA A N 1
ATOM 3639 C CA . ALA A 1 434 ? -14.975 3.635 -18.940 1.00 97.00 434 ALA A CA 1
ATOM 3640 C C . ALA A 1 434 ? -16.160 2.659 -18.809 1.00 97.00 434 ALA A C 1
ATOM 3642 O O . ALA A 1 434 ? -16.654 2.146 -19.821 1.00 97.00 434 ALA A O 1
ATOM 3643 N N . ARG A 1 435 ? -16.610 2.356 -17.583 1.00 96.88 435 ARG A N 1
ATOM 3644 C CA . ARG A 1 435 ? -17.709 1.410 -17.346 1.00 96.88 435 ARG A CA 1
ATOM 3645 C C . ARG A 1 435 ? -19.054 2.039 -17.694 1.00 96.88 435 ARG A C 1
ATOM 3647 O O . ARG A 1 435 ? -19.312 3.201 -17.415 1.00 96.88 435 ARG A O 1
ATOM 3654 N N . LYS A 1 436 ? -19.929 1.229 -18.291 1.00 97.12 436 LYS A N 1
ATOM 3655 C CA . LYS A 1 436 ? -21.337 1.585 -18.551 1.00 97.12 436 LYS A CA 1
ATOM 3656 C C . LYS A 1 436 ? -22.295 1.000 -17.518 1.00 97.12 436 LYS A C 1
ATOM 3658 O O . LYS A 1 436 ? -23.401 1.498 -17.365 1.00 97.12 436 LYS A O 1
ATOM 3663 N N . ASP A 1 437 ? -21.874 -0.076 -16.861 1.00 97.44 437 ASP A N 1
ATOM 3664 C CA . ASP A 1 437 ? -22.632 -0.783 -15.838 1.00 97.44 437 ASP A CA 1
ATOM 3665 C C . ASP A 1 437 ? -21.775 -0.901 -14.574 1.00 97.44 437 ASP A C 1
ATOM 3667 O O . ASP A 1 437 ? -20.635 -1.382 -14.617 1.00 97.44 437 ASP A O 1
ATOM 3671 N N . TYR A 1 438 ? -22.343 -0.447 -13.460 1.00 97.62 438 TYR A N 1
ATOM 3672 C CA . TYR A 1 438 ? -21.718 -0.441 -12.141 1.00 97.62 438 TYR A CA 1
ATOM 3673 C C . TYR A 1 438 ? -22.213 -1.588 -11.250 1.00 97.62 438 TYR A C 1
ATOM 3675 O O . TYR A 1 438 ? -21.647 -1.811 -10.184 1.00 97.62 438 TYR A O 1
ATOM 3683 N N . GLY A 1 439 ? -23.193 -2.386 -11.689 1.00 97.94 439 GLY A N 1
ATOM 3684 C CA . GLY A 1 439 ? -23.715 -3.526 -10.928 1.00 97.94 439 GLY A CA 1
ATOM 3685 C C . GLY A 1 439 ? -22.650 -4.546 -10.487 1.00 97.94 439 GLY A C 1
ATOM 3686 O O . GLY A 1 439 ? -22.718 -5.041 -9.362 1.00 97.94 439 GLY A O 1
ATOM 3687 N N . PRO A 1 440 ? -21.633 -4.886 -11.307 1.00 97.00 440 PRO A N 1
ATOM 3688 C CA . PRO A 1 440 ? -20.519 -5.723 -10.860 1.00 97.00 440 PRO A CA 1
ATOM 3689 C C . PRO A 1 440 ? -19.629 -5.068 -9.796 1.00 97.00 440 PRO A C 1
ATOM 3691 O O . PRO A 1 440 ? -19.027 -5.786 -9.008 1.00 97.00 440 PRO A O 1
ATOM 3694 N N . VAL A 1 441 ? -19.515 -3.736 -9.790 1.00 97.12 441 VAL A N 1
ATOM 3695 C CA . VAL A 1 441 ? -18.744 -2.998 -8.775 1.00 97.12 441 VAL A CA 1
ATOM 3696 C C . VAL A 1 441 ? -19.509 -3.008 -7.456 1.00 97.12 441 VAL A C 1
ATOM 3698 O O . VAL A 1 441 ? -18.936 -3.359 -6.432 1.00 97.12 441 VAL A O 1
ATOM 3701 N N . VAL A 1 442 ? -20.822 -2.755 -7.498 1.00 97.88 442 VAL A N 1
ATOM 3702 C CA . VAL A 1 442 ? -21.697 -2.840 -6.318 1.00 97.88 442 VAL A CA 1
ATOM 3703 C C . VAL A 1 442 ? -21.627 -4.221 -5.672 1.00 97.88 442 VAL A C 1
ATOM 3705 O O . VAL A 1 442 ? -21.366 -4.321 -4.483 1.00 97.88 442 VAL A O 1
ATOM 3708 N N . ARG A 1 443 ? -21.746 -5.294 -6.463 1.00 97.62 443 ARG A N 1
ATOM 3709 C CA . ARG A 1 443 ? -21.652 -6.678 -5.960 1.00 97.62 443 ARG A CA 1
ATOM 3710 C C . ARG A 1 443 ? -20.314 -7.034 -5.309 1.00 97.62 443 ARG A C 1
ATOM 3712 O O . ARG A 1 443 ? -20.268 -8.016 -4.581 1.00 97.62 443 ARG A O 1
ATOM 3719 N N . LYS A 1 444 ? -19.238 -6.303 -5.614 1.00 96.00 444 LYS A N 1
ATOM 3720 C CA . LYS A 1 444 ? -17.932 -6.499 -4.972 1.00 96.00 444 LYS A CA 1
ATOM 3721 C C . LYS A 1 444 ? -17.825 -5.744 -3.652 1.00 96.00 444 LYS A C 1
ATOM 3723 O O . LYS A 1 444 ? -17.336 -6.309 -2.694 1.00 96.00 444 LYS A O 1
ATOM 3728 N N . VAL A 1 445 ? -18.286 -4.496 -3.634 1.00 97.06 445 VAL A N 1
ATOM 3729 C CA . VAL A 1 445 ? -18.085 -3.565 -2.515 1.00 97.06 445 VAL A CA 1
ATOM 3730 C C . VAL A 1 445 ? -19.145 -3.730 -1.424 1.00 97.06 445 VAL A C 1
ATOM 3732 O O . VAL A 1 445 ? -18.847 -3.623 -0.242 1.00 97.06 445 VAL A O 1
ATOM 3735 N N . GLN A 1 446 ? -20.392 -4.019 -1.799 1.00 97.88 446 GLN A N 1
ATOM 3736 C CA . GLN A 1 446 ? -21.496 -4.130 -0.847 1.00 97.88 446 GLN A CA 1
ATOM 3737 C C . GLN A 1 446 ? -21.263 -5.196 0.245 1.00 97.88 446 GLN A C 1
ATOM 3739 O O . GLN A 1 446 ? -21.495 -4.875 1.408 1.00 97.88 446 GLN A O 1
ATOM 3744 N N . PRO A 1 447 ? -20.762 -6.412 -0.060 1.00 97.62 447 PRO A N 1
ATOM 3745 C CA . PRO A 1 447 ? -20.462 -7.398 0.978 1.00 97.62 447 PRO A CA 1
ATOM 3746 C C . PRO A 1 447 ? -19.422 -6.928 2.002 1.00 97.62 447 PRO A C 1
ATOM 3748 O O . PRO A 1 447 ? -19.515 -7.305 3.162 1.00 97.62 447 PRO A O 1
ATOM 3751 N N . GLU A 1 448 ? -18.450 -6.100 1.601 1.00 96.44 448 GLU A N 1
ATOM 3752 C CA . GLU A 1 448 ? -17.437 -5.558 2.521 1.00 96.44 448 GLU A CA 1
ATOM 3753 C C . GLU A 1 448 ? -18.074 -4.585 3.524 1.00 96.44 448 GLU A C 1
ATOM 3755 O O . GLU A 1 448 ? -17.782 -4.649 4.715 1.00 96.44 448 GLU A O 1
ATOM 3760 N N . LEU A 1 449 ? -19.001 -3.734 3.070 1.00 97.44 449 LEU A N 1
ATOM 3761 C CA . LEU A 1 449 ? -19.758 -2.831 3.947 1.00 97.44 449 LEU A CA 1
ATOM 3762 C C . LEU A 1 449 ? -20.701 -3.592 4.886 1.00 97.44 449 LEU A C 1
ATOM 3764 O O . LEU A 1 449 ? -20.795 -3.268 6.069 1.00 97.44 449 LEU A O 1
ATOM 3768 N N . GLU A 1 450 ? -21.389 -4.611 4.368 1.00 97.56 450 GLU A N 1
ATOM 3769 C CA . GLU A 1 450 ? -22.255 -5.479 5.171 1.00 97.56 450 GLU A CA 1
ATOM 3770 C C . GLU A 1 450 ? -21.454 -6.228 6.245 1.00 97.56 450 GLU A C 1
ATOM 3772 O O . GLU A 1 450 ? -21.914 -6.342 7.380 1.00 97.56 450 GLU A O 1
ATOM 3777 N N . GLU A 1 451 ? -20.245 -6.686 5.917 1.00 97.12 451 GLU A N 1
ATOM 3778 C CA . GLU A 1 451 ? -19.353 -7.346 6.868 1.00 97.12 451 GLU A CA 1
ATOM 3779 C C . GLU A 1 451 ? -18.834 -6.381 7.938 1.00 97.12 451 GLU A C 1
ATOM 3781 O O . GLU A 1 451 ? -18.909 -6.706 9.121 1.00 97.12 451 GLU A O 1
ATOM 3786 N N . GLN A 1 452 ? -18.383 -5.176 7.565 1.00 95.50 452 GLN A N 1
ATOM 3787 C CA . GLN A 1 452 ? -17.970 -4.154 8.539 1.00 95.50 452 GLN A CA 1
ATOM 3788 C C . GLN A 1 452 ? -19.090 -3.842 9.533 1.00 95.50 452 GLN A C 1
ATOM 3790 O O . GLN A 1 452 ? -18.872 -3.804 10.742 1.00 95.50 452 GLN A O 1
ATOM 3795 N N . LEU A 1 453 ? -20.308 -3.663 9.024 1.00 97.62 453 LEU A N 1
ATOM 3796 C CA . LEU A 1 453 ? -21.480 -3.435 9.852 1.00 97.62 453 LEU A CA 1
ATOM 3797 C C . LEU A 1 453 ? -21.766 -4.629 10.777 1.00 97.62 453 LEU A C 1
ATOM 3799 O O . LEU A 1 453 ? -22.047 -4.425 11.955 1.00 97.62 453 LEU A O 1
ATOM 3803 N N . ARG A 1 454 ? -21.669 -5.863 10.265 1.00 97.69 454 ARG A N 1
ATOM 3804 C CA . ARG A 1 454 ? -21.875 -7.093 11.045 1.00 97.69 454 ARG A CA 1
ATOM 3805 C C . ARG A 1 454 ? -20.868 -7.224 12.188 1.00 97.69 454 ARG A C 1
ATOM 3807 O O . ARG A 1 454 ? -21.260 -7.640 13.274 1.00 97.69 454 ARG A O 1
ATOM 3814 N N . VAL A 1 455 ? -19.599 -6.894 11.945 1.00 96.06 455 VAL A N 1
ATOM 3815 C CA . VAL A 1 455 ? -18.538 -6.924 12.965 1.00 96.06 455 VAL A CA 1
ATOM 3816 C C . VAL A 1 455 ? -18.854 -5.935 14.086 1.00 96.06 455 VAL A C 1
ATOM 3818 O O . VAL A 1 455 ? -18.909 -6.342 15.242 1.00 96.06 455 VAL A O 1
ATOM 3821 N N . ILE A 1 456 ? -19.182 -4.684 13.751 1.00 96.69 456 ILE A N 1
ATOM 3822 C CA . ILE A 1 456 ? -19.526 -3.664 14.756 1.00 96.69 456 ILE A CA 1
ATOM 3823 C C . ILE A 1 456 ? -20.790 -4.061 15.537 1.00 96.69 456 ILE A C 1
ATOM 3825 O O . ILE A 1 456 ? -20.854 -3.897 16.752 1.00 96.69 456 ILE A O 1
ATOM 3829 N N . GLU A 1 457 ? -21.810 -4.601 14.862 1.00 97.69 457 GLU A N 1
ATOM 3830 C CA . GLU A 1 457 ? -23.036 -5.067 15.526 1.00 97.69 457 GLU A CA 1
ATOM 3831 C C . GLU A 1 457 ? -22.761 -6.230 16.499 1.00 97.69 457 GLU A C 1
ATOM 3833 O O . GLU A 1 457 ? -23.391 -6.293 17.557 1.00 97.69 457 GLU A O 1
ATOM 3838 N N . LEU A 1 458 ? -21.808 -7.117 16.185 1.00 96.69 458 LEU A N 1
ATOM 3839 C CA . LEU A 1 458 ? -21.374 -8.190 17.083 1.00 96.69 458 LEU A CA 1
ATOM 3840 C C . LEU A 1 458 ? -20.628 -7.635 18.306 1.00 96.69 458 LEU A C 1
ATOM 3842 O O . LEU A 1 458 ? -20.949 -8.011 19.428 1.00 96.69 458 LEU A O 1
ATOM 3846 N N . GLU A 1 459 ? -19.696 -6.701 18.107 1.00 96.31 459 GLU A N 1
ATOM 3847 C CA . GLU A 1 459 ? -18.939 -6.069 19.198 1.00 96.31 459 GLU A CA 1
ATOM 3848 C C . GLU A 1 459 ? -19.849 -5.292 20.163 1.00 96.31 459 GLU A C 1
ATOM 3850 O O . GLU A 1 459 ? -19.695 -5.373 21.386 1.00 96.31 459 GLU A O 1
ATOM 3855 N N . ILE A 1 460 ? -20.845 -4.577 19.628 1.00 97.75 460 ILE A N 1
ATOM 3856 C CA . ILE A 1 460 ? -21.884 -3.922 20.435 1.00 97.75 460 ILE A CA 1
ATOM 3857 C C . ILE A 1 460 ? -22.651 -4.959 21.259 1.00 97.75 460 ILE A C 1
ATOM 3859 O O . ILE A 1 460 ? -22.840 -4.756 22.461 1.00 97.75 460 ILE A O 1
ATOM 3863 N N . ALA A 1 461 ? -23.088 -6.059 20.637 1.00 97.62 461 ALA A N 1
ATOM 3864 C CA . ALA A 1 461 ? -23.849 -7.105 21.315 1.00 97.62 461 ALA A CA 1
ATOM 3865 C C . ALA A 1 461 ? -23.037 -7.767 22.441 1.00 97.62 461 ALA A C 1
ATOM 3867 O O . ALA A 1 461 ? -23.562 -7.942 23.541 1.00 97.62 461 ALA A O 1
ATOM 3868 N N . ASP A 1 462 ? -21.757 -8.058 22.209 1.00 96.50 462 ASP A N 1
ATOM 3869 C CA . ASP A 1 462 ? -20.862 -8.657 23.203 1.00 96.50 462 ASP A CA 1
ATOM 3870 C C . ASP A 1 462 ? -20.652 -7.728 24.412 1.00 96.50 462 ASP A C 1
ATOM 3872 O O . ASP A 1 462 ? -20.729 -8.162 25.569 1.00 96.50 462 ASP A O 1
ATOM 3876 N N . LEU A 1 463 ? -20.437 -6.427 24.173 1.00 96.88 463 LEU A N 1
ATOM 3877 C CA . LEU A 1 463 ? -20.303 -5.441 25.248 1.00 96.88 463 LEU A CA 1
ATOM 3878 C C . LEU A 1 463 ? -21.608 -5.274 26.034 1.00 96.88 463 LEU A C 1
ATOM 3880 O O . LEU A 1 463 ? -21.577 -5.221 27.268 1.00 96.88 463 LEU A O 1
ATOM 3884 N N . GLN A 1 464 ? -22.749 -5.223 25.344 1.00 97.56 464 GLN A N 1
ATOM 3885 C CA . GLN A 1 464 ? -24.065 -5.149 25.979 1.00 97.56 464 GLN A CA 1
ATOM 3886 C C . GLN A 1 464 ? -24.349 -6.396 26.824 1.00 97.56 464 GLN A C 1
ATOM 3888 O O . GLN A 1 464 ? -24.735 -6.259 27.985 1.00 97.56 464 GLN A O 1
ATOM 3893 N N . GLU A 1 465 ? -24.072 -7.599 26.314 1.00 97.19 465 GLU A N 1
ATOM 3894 C CA . GLU A 1 465 ? -24.218 -8.843 27.077 1.00 97.19 465 GLU A CA 1
ATOM 3895 C C . GLU A 1 465 ? -23.311 -8.839 28.318 1.00 97.19 465 GLU A C 1
ATOM 3897 O O . GLU A 1 465 ? -23.728 -9.232 29.413 1.00 97.19 465 GLU A O 1
ATOM 3902 N N . CYS A 1 466 ? -22.075 -8.345 28.195 1.00 96.69 466 CYS A N 1
ATOM 3903 C CA . CYS A 1 466 ? -21.190 -8.174 29.344 1.00 96.69 466 CYS A CA 1
ATOM 3904 C C . CYS A 1 466 ? -21.795 -7.230 30.395 1.00 96.69 466 CYS A C 1
ATOM 3906 O O . CYS A 1 466 ? -21.740 -7.527 31.591 1.00 96.69 466 CYS A O 1
ATOM 3908 N N . HIS A 1 467 ? -22.397 -6.113 29.977 1.00 96.75 467 HIS A N 1
ATOM 3909 C CA . HIS A 1 467 ? -23.050 -5.159 30.882 1.00 96.75 467 HIS A CA 1
ATOM 3910 C C . HIS A 1 467 ? -24.283 -5.772 31.560 1.00 96.75 467 HIS A C 1
ATOM 3912 O O . HIS A 1 467 ? -24.447 -5.621 32.771 1.00 96.75 467 HIS A O 1
ATOM 3918 N N . GLU A 1 468 ? -25.101 -6.532 30.830 1.00 96.75 468 GLU A N 1
ATOM 3919 C CA . GLU A 1 468 ? -26.247 -7.268 31.381 1.00 96.75 468 GLU A CA 1
ATOM 3920 C C . GLU A 1 468 ? -25.813 -8.315 32.417 1.00 96.75 468 GLU A C 1
ATOM 3922 O O . GLU A 1 468 ? -26.387 -8.404 33.508 1.00 96.75 468 GLU A O 1
ATOM 3927 N N . ARG A 1 469 ? -24.749 -9.076 32.129 1.00 95.88 469 ARG A N 1
ATOM 3928 C CA . ARG A 1 469 ? -24.170 -10.039 33.080 1.00 95.88 469 ARG A CA 1
ATOM 3929 C C . ARG A 1 469 ? -23.676 -9.343 34.352 1.00 95.88 469 ARG A C 1
ATOM 3931 O O . ARG A 1 469 ? -23.921 -9.851 35.450 1.00 95.88 469 ARG A O 1
ATOM 3938 N N . LEU A 1 470 ? -23.015 -8.187 34.233 1.00 95.00 470 LEU A N 1
ATOM 3939 C CA . LEU A 1 470 ? -22.579 -7.383 35.384 1.00 95.00 470 LEU A CA 1
ATOM 3940 C C . LEU A 1 470 ? -23.769 -6.892 36.225 1.00 95.00 470 LEU A C 1
ATOM 3942 O O . LEU A 1 470 ? -23.707 -6.960 37.457 1.00 95.00 470 LEU A O 1
ATOM 3946 N N . ASP A 1 471 ? -24.862 -6.469 35.586 1.00 94.62 471 ASP A N 1
ATOM 3947 C CA . ASP A 1 471 ? -26.090 -6.046 36.271 1.00 94.62 471 ASP A CA 1
ATOM 3948 C C . ASP A 1 471 ? -26.723 -7.214 37.052 1.00 94.62 471 ASP A C 1
ATOM 3950 O O . ASP A 1 471 ? -27.016 -7.096 38.248 1.00 94.62 471 ASP A O 1
ATOM 3954 N N . HIS A 1 472 ? -26.842 -8.388 36.420 1.00 93.44 472 HIS A N 1
ATOM 3955 C CA . HIS A 1 472 ? -27.394 -9.595 37.043 1.00 93.44 472 HIS A CA 1
ATOM 3956 C C . HIS A 1 472 ? -26.565 -10.099 38.233 1.00 93.44 472 HIS A C 1
ATOM 3958 O O . HIS A 1 472 ? -27.133 -10.443 39.277 1.00 93.44 472 HIS A O 1
ATOM 3964 N N . MET A 1 473 ? -25.232 -10.111 38.117 1.00 92.00 473 MET A N 1
ATOM 3965 C CA . MET A 1 473 ? -24.344 -10.532 39.209 1.00 92.00 473 MET A CA 1
ATOM 3966 C C . MET A 1 473 ? -24.455 -9.622 40.434 1.00 92.00 473 MET A C 1
ATOM 3968 O O . MET A 1 473 ? -24.403 -10.104 41.567 1.00 92.00 473 MET A O 1
ATOM 3972 N N . GLY A 1 474 ? -24.669 -8.320 40.230 1.00 83.44 474 GLY A N 1
ATOM 3973 C CA . GLY A 1 474 ? -24.869 -7.389 41.334 1.00 83.44 474 GLY A CA 1
ATOM 3974 C C . GLY A 1 474 ? -26.107 -7.733 42.169 1.00 83.44 474 GLY A C 1
ATOM 3975 O O . GLY A 1 474 ? -26.064 -7.671 43.398 1.00 83.44 474 GLY A O 1
ATOM 3976 N N . VAL A 1 475 ? -27.230 -8.077 41.522 1.00 77.56 475 VAL A N 1
ATOM 3977 C CA . VAL A 1 475 ? -28.533 -8.2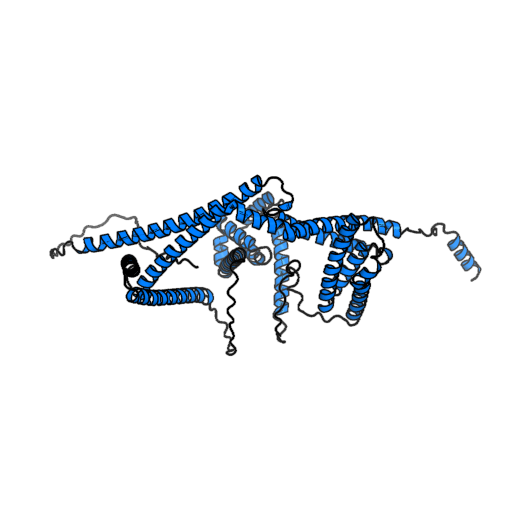59 42.199 1.00 77.56 475 VAL A CA 1
ATOM 3978 C C . VAL A 1 475 ? -28.581 -9.545 43.037 1.00 77.56 475 VAL A C 1
ATOM 3980 O O . VAL A 1 475 ? -29.208 -9.565 44.096 1.00 77.56 475 VAL A O 1
ATOM 3983 N N . GLY A 1 476 ? -27.882 -10.606 42.621 1.00 67.81 476 GLY A N 1
ATOM 3984 C CA . GLY A 1 476 ? -27.875 -11.892 43.333 1.00 67.81 476 GLY A CA 1
ATOM 3985 C C . GLY A 1 476 ? -27.039 -11.921 44.623 1.00 67.81 476 GLY A C 1
ATOM 3986 O O . GLY A 1 476 ? -27.394 -12.627 45.570 1.00 67.81 476 GLY A O 1
ATOM 3987 N N . GLY A 1 477 ? -25.953 -11.144 44.696 1.00 60.22 477 GLY A N 1
ATOM 3988 C CA . GLY A 1 477 ? -25.017 -11.168 45.833 1.00 60.22 477 GLY A CA 1
ATOM 3989 C C . GLY A 1 477 ? -25.565 -10.555 47.130 1.00 60.22 477 GLY A C 1
ATOM 3990 O O . GLY A 1 477 ? -25.228 -11.001 48.231 1.00 60.22 477 GLY A O 1
ATOM 3991 N N . GLU A 1 478 ? -26.463 -9.574 47.025 1.00 56.69 478 GLU A N 1
ATOM 3992 C CA . GLU A 1 478 ? -27.065 -8.909 48.192 1.00 56.69 478 GLU A CA 1
ATOM 3993 C C . GLU A 1 478 ? -28.207 -9.729 48.812 1.00 56.69 478 GLU A C 1
ATOM 3995 O O . GLU A 1 478 ? -28.427 -9.666 50.020 1.00 56.69 478 GLU A O 1
ATOM 4000 N N . ALA A 1 479 ? -28.888 -10.572 48.027 1.00 55.44 479 ALA A N 1
ATOM 4001 C CA . ALA A 1 479 ? -29.937 -11.456 48.538 1.00 55.44 479 ALA A CA 1
ATOM 4002 C C . ALA A 1 479 ? -29.376 -12.721 49.225 1.00 55.44 479 ALA A C 1
ATOM 4004 O O . ALA A 1 479 ? -29.964 -13.215 50.188 1.00 55.44 479 ALA A O 1
ATOM 4005 N N . ALA A 1 480 ? -28.223 -13.234 48.779 1.00 53.03 480 ALA A N 1
ATOM 4006 C CA . ALA A 1 480 ? -27.631 -14.466 49.313 1.00 53.03 480 ALA A CA 1
ATOM 4007 C C . ALA A 1 480 ? -26.871 -14.279 50.643 1.00 53.03 480 ALA A C 1
ATOM 4009 O O . ALA A 1 480 ? -26.697 -15.237 51.394 1.00 53.03 480 ALA A O 1
ATOM 4010 N N . THR A 1 481 ? -26.458 -13.057 50.988 1.00 52.84 481 THR A N 1
ATOM 4011 C CA . THR A 1 481 ? -25.751 -12.770 52.254 1.00 52.84 481 THR A CA 1
ATOM 4012 C C . THR A 1 481 ? -26.690 -12.525 53.447 1.00 52.84 481 THR A C 1
ATOM 4014 O O . THR A 1 481 ? -26.230 -12.421 54.585 1.00 52.84 481 THR A O 1
ATOM 4017 N N . GLY A 1 482 ? -28.010 -12.509 53.217 1.00 47.81 482 GLY A N 1
ATOM 4018 C CA . GLY A 1 482 ? -29.042 -12.341 54.249 1.00 47.81 482 GLY A CA 1
ATOM 4019 C C . GLY A 1 482 ? -29.573 -13.635 54.885 1.00 47.81 482 GLY A C 1
ATOM 4020 O O . GLY A 1 482 ? -30.363 -13.558 55.827 1.00 47.81 482 GLY A O 1
ATOM 4021 N N . ILE A 1 483 ? -29.164 -14.822 54.416 1.00 46.88 483 ILE A N 1
ATOM 4022 C CA . ILE A 1 483 ? -29.699 -16.105 54.902 1.00 46.88 483 ILE A CA 1
ATOM 4023 C C . ILE A 1 483 ? -28.717 -16.781 55.875 1.00 46.88 483 ILE A C 1
ATOM 4025 O O . ILE A 1 483 ? -27.745 -17.425 55.500 1.00 46.88 483 ILE A O 1
ATOM 4029 N N . GLU A 1 484 ? -29.043 -16.620 57.159 1.00 46.22 484 GLU A N 1
ATOM 4030 C CA . GLU A 1 484 ? -28.778 -17.531 58.282 1.00 46.22 484 GLU A CA 1
ATOM 4031 C C . GLU A 1 484 ? -27.319 -17.870 58.654 1.00 46.22 484 GLU A C 1
ATOM 4033 O O . GLU A 1 484 ? -26.823 -18.982 58.482 1.00 46.22 484 GLU A O 1
ATOM 4038 N N . LYS A 1 485 ? -26.727 -16.988 59.472 1.00 43.69 485 LYS A N 1
ATOM 4039 C CA . LYS A 1 485 ? -25.949 -17.438 60.641 1.00 43.69 485 LYS A CA 1
ATOM 4040 C C . LYS A 1 485 ? -26.894 -18.137 61.631 1.00 43.69 485 LYS A C 1
ATOM 4042 O O . LYS A 1 485 ? -27.309 -17.538 62.622 1.00 43.69 485 LYS A O 1
ATOM 4047 N N . ARG A 1 486 ? -27.251 -19.401 61.381 1.00 44.19 486 ARG A N 1
ATOM 4048 C CA . ARG A 1 486 ? -27.813 -20.283 62.414 1.00 44.19 486 ARG A CA 1
ATOM 4049 C C . ARG A 1 486 ? -26.766 -21.289 62.872 1.00 44.19 486 ARG A C 1
ATOM 4051 O O . ARG A 1 486 ? -26.248 -22.108 62.126 1.00 44.19 486 ARG A O 1
ATOM 4058 N N . SER A 1 487 ? -26.461 -21.144 64.151 1.00 50.91 487 SER A N 1
ATOM 4059 C CA . SER A 1 487 ? -25.661 -21.997 65.013 1.00 50.91 487 SER A CA 1
ATOM 4060 C C . SER A 1 487 ? -25.978 -23.488 64.884 1.00 50.91 487 SER A C 1
ATOM 4062 O O . SER A 1 487 ? -27.120 -23.871 65.101 1.00 50.91 487 SER A O 1
ATOM 4064 N N . HIS A 1 488 ? -24.954 -24.316 64.697 1.00 40.69 488 HIS A N 1
ATOM 4065 C CA . HIS A 1 488 ? -24.770 -25.636 65.320 1.00 40.69 488 HIS A CA 1
ATOM 4066 C C . HIS A 1 488 ? -23.290 -25.990 65.098 1.00 40.69 488 HIS A C 1
ATOM 4068 O O . HIS A 1 488 ? -22.784 -25.861 63.996 1.00 40.69 488 HIS A O 1
ATOM 4074 N N . GLY A 1 489 ? -22.472 -26.320 66.088 1.00 37.25 489 GLY A N 1
ATOM 4075 C CA . GLY A 1 489 ? -22.731 -27.171 67.238 1.00 37.25 489 GLY A CA 1
ATOM 4076 C C . GLY A 1 489 ? -21.640 -28.237 67.195 1.00 37.25 489 GLY A C 1
ATOM 4077 O O . GLY A 1 489 ? -21.655 -29.110 66.334 1.00 37.25 489 GLY A O 1
ATOM 4078 N N . SER A 1 490 ? -20.648 -28.106 68.070 1.00 45.12 490 SER A N 1
ATOM 4079 C CA . SER A 1 490 ? -19.533 -29.038 68.187 1.00 45.12 490 SER A CA 1
ATOM 4080 C C . SER A 1 490 ? -20.023 -30.453 68.505 1.00 45.12 490 SER A C 1
ATOM 4082 O O . SER A 1 490 ? -20.916 -30.641 69.331 1.00 45.12 490 SER A O 1
ATOM 4084 N N . ARG A 1 491 ? -19.385 -31.466 67.910 1.00 36.78 491 ARG A N 1
ATOM 4085 C CA . ARG A 1 491 ? -19.209 -32.765 68.569 1.00 36.78 491 ARG A CA 1
ATOM 4086 C C . ARG A 1 491 ? -18.057 -33.550 67.958 1.00 36.78 491 ARG A C 1
ATOM 4088 O O . ARG A 1 491 ? -18.083 -33.959 66.803 1.00 36.78 491 ARG A O 1
ATOM 4095 N N . SER A 1 492 ? -17.047 -33.744 68.795 1.00 38.78 492 SER A N 1
ATOM 4096 C CA . SER A 1 492 ? -15.991 -34.728 68.643 1.00 38.78 492 SER A CA 1
ATOM 4097 C C . SER A 1 492 ? -16.529 -36.132 68.940 1.00 38.78 492 SER A C 1
ATOM 4099 O O . SER A 1 492 ? -17.325 -36.312 69.858 1.00 38.78 492 SER A O 1
ATOM 4101 N N . HIS A 1 493 ? -16.090 -37.120 68.157 1.00 35.91 493 HIS A N 1
ATOM 4102 C CA . HIS A 1 493 ? -15.476 -38.388 68.586 1.00 35.91 493 HIS A CA 1
ATOM 4103 C C . HIS A 1 493 ? -15.607 -39.462 67.500 1.00 35.91 493 HIS A C 1
ATOM 4105 O O . HIS A 1 493 ? -16.655 -39.610 66.885 1.00 35.91 493 HIS A O 1
ATOM 4111 N N . GLY A 1 494 ? -14.573 -40.304 67.378 1.00 32.72 494 GLY A N 1
ATOM 4112 C CA . GLY A 1 494 ? -14.794 -41.709 67.022 1.00 32.72 494 GLY A CA 1
ATOM 4113 C C . GLY A 1 494 ? -13.971 -42.262 65.869 1.00 32.72 494 GLY A C 1
ATOM 4114 O O . GLY A 1 494 ? -14.495 -42.568 64.808 1.00 32.72 494 GLY A O 1
ATOM 4115 N N . SER A 1 495 ? -12.688 -42.490 66.135 1.00 37.16 495 SER A N 1
ATOM 4116 C CA . SER A 1 495 ? -11.822 -43.417 65.404 1.00 37.16 495 SER A CA 1
ATOM 4117 C C . SER A 1 495 ? -12.468 -44.798 65.195 1.00 37.16 495 SER A C 1
ATOM 4119 O O . SER A 1 495 ? -12.874 -45.442 66.165 1.00 37.16 495 SER A O 1
ATOM 4121 N N . ARG A 1 496 ? -12.448 -45.320 63.959 1.00 37.34 496 ARG A N 1
ATOM 4122 C CA . ARG A 1 496 ? -12.258 -46.762 63.724 1.00 37.34 496 ARG A CA 1
ATOM 4123 C C . ARG A 1 496 ? -11.642 -47.056 62.354 1.00 37.34 496 ARG A C 1
ATOM 4125 O O . ARG A 1 496 ? -12.289 -47.007 61.316 1.00 37.34 496 ARG A O 1
ATOM 4132 N N . ARG A 1 497 ? -10.360 -47.428 62.415 1.00 39.81 497 ARG A N 1
ATOM 4133 C CA . ARG A 1 497 ? -9.604 -48.219 61.432 1.00 39.81 497 ARG A CA 1
ATOM 4134 C C . ARG A 1 497 ? -10.454 -49.346 60.828 1.00 39.81 497 ARG A C 1
ATOM 4136 O O . ARG A 1 497 ? -10.941 -50.193 61.576 1.00 39.81 497 ARG A O 1
ATOM 4143 N N . ARG A 1 498 ? -10.426 -49.485 59.501 1.00 38.91 498 ARG A N 1
ATOM 4144 C CA . ARG A 1 498 ? -10.211 -50.787 58.854 1.00 38.91 498 ARG A CA 1
ATOM 4145 C C . ARG A 1 498 ? -9.553 -50.630 57.490 1.00 38.91 498 ARG A C 1
ATOM 4147 O O . ARG A 1 498 ? -9.718 -49.646 56.784 1.00 38.91 498 ARG A O 1
ATOM 4154 N N . SER A 1 499 ? -8.721 -51.616 57.230 1.00 35.09 499 SER A N 1
ATOM 4155 C CA . SER A 1 499 ? -7.630 -51.646 56.283 1.00 35.09 499 SER A CA 1
ATOM 4156 C C . SER A 1 499 ? -8.075 -52.189 54.922 1.00 35.09 499 SER A C 1
ATOM 4158 O O . SER A 1 499 ? -8.805 -53.171 54.870 1.00 35.09 499 SER A O 1
ATOM 4160 N N . ARG A 1 500 ? -7.443 -51.657 53.869 1.00 35.94 500 ARG A N 1
ATOM 4161 C CA . ARG A 1 500 ? -6.774 -52.426 52.801 1.00 35.94 500 ARG A CA 1
ATOM 4162 C C . ARG A 1 500 ? -7.662 -53.153 51.771 1.00 35.94 500 ARG A C 1
ATOM 4164 O O . ARG A 1 500 ? -7.985 -54.321 51.931 1.00 35.94 500 ARG A O 1
ATOM 4171 N N . SER A 1 501 ? -7.852 -52.519 50.614 1.00 33.97 501 SER A N 1
ATOM 4172 C CA . SER A 1 501 ? -7.569 -53.138 49.306 1.00 33.97 501 SER A CA 1
ATOM 4173 C C . SER A 1 501 ? -7.299 -52.058 48.242 1.00 33.97 501 SER A C 1
ATOM 4175 O O . SER A 1 501 ? -7.689 -50.904 48.385 1.00 33.97 501 SER A O 1
ATOM 4177 N N . GLN A 1 502 ? -6.477 -52.439 47.269 1.00 35.94 502 GLN A N 1
ATOM 4178 C CA . GLN A 1 502 ? -5.767 -51.656 46.249 1.00 35.94 502 GLN A CA 1
ATOM 4179 C C . GLN A 1 502 ? -6.726 -50.910 45.295 1.00 35.94 502 GLN A C 1
ATOM 4181 O O . GLN A 1 502 ? -7.747 -51.454 44.909 1.00 35.94 502 GLN A O 1
ATOM 4186 N N . ALA A 1 503 ? -6.548 -49.611 45.036 1.00 32.53 503 ALA A N 1
ATOM 4187 C CA . ALA A 1 503 ? -5.578 -48.956 44.140 1.00 32.53 503 ALA A CA 1
ATOM 4188 C C . ALA A 1 503 ? -5.978 -48.962 42.648 1.00 32.53 503 ALA A C 1
ATOM 4190 O O . ALA A 1 503 ? -5.715 -49.927 41.940 1.00 32.53 503 ALA A O 1
ATOM 4191 N N . ARG A 1 504 ? -6.481 -47.821 42.152 1.00 35.78 504 ARG A N 1
ATOM 4192 C CA . ARG A 1 504 ? -5.833 -46.999 41.105 1.00 35.78 504 ARG A CA 1
ATOM 4193 C C . ARG A 1 504 ? -6.533 -45.636 40.988 1.00 35.78 504 ARG A C 1
ATOM 4195 O O . ARG A 1 504 ? -7.739 -45.523 41.151 1.00 35.78 504 ARG A O 1
ATOM 4202 N N . ARG A 1 505 ? -5.699 -44.610 40.827 1.00 34.09 505 ARG A N 1
ATOM 4203 C CA . ARG A 1 505 ? -5.947 -43.174 41.011 1.00 34.09 505 ARG A CA 1
ATOM 4204 C C . ARG A 1 505 ? -6.816 -42.552 39.908 1.00 34.09 505 ARG A C 1
ATOM 4206 O O . ARG A 1 505 ? -6.512 -42.772 38.740 1.00 34.09 505 ARG A O 1
ATOM 4213 N N . PRO A 1 506 ? -7.732 -41.646 40.277 1.00 33.78 506 PRO A N 1
ATOM 4214 C CA . PRO A 1 506 ? -7.940 -40.362 39.622 1.00 33.78 506 PRO A CA 1
ATOM 4215 C C . PRO A 1 506 ? -7.278 -39.253 40.470 1.00 33.78 506 PRO A C 1
ATOM 4217 O O . PRO A 1 506 ? -7.386 -39.249 41.696 1.00 33.78 506 PRO A O 1
ATOM 4220 N N . SER A 1 507 ? -6.556 -38.331 39.841 1.00 33.31 507 SER A N 1
ATOM 4221 C CA . SER A 1 507 ? -6.060 -37.086 40.456 1.00 33.31 507 SER A CA 1
ATOM 4222 C C . SER A 1 507 ? -6.387 -35.966 39.471 1.00 33.31 507 SER A C 1
ATOM 4224 O O . SER A 1 507 ? -5.974 -36.077 38.320 1.00 33.31 507 SER A O 1
ATOM 4226 N N . ALA A 1 508 ? -7.335 -35.088 39.816 1.00 31.14 508 ALA A N 1
ATOM 4227 C CA . ALA A 1 508 ? -7.126 -33.794 40.497 1.00 31.14 508 ALA A CA 1
ATOM 4228 C C . ALA A 1 508 ? -6.795 -32.716 39.454 1.00 31.14 508 ALA A C 1
ATOM 4230 O O . ALA A 1 508 ? -5.945 -32.960 38.612 1.00 31.14 508 ALA A O 1
ATOM 4231 N N . SER A 1 509 ? -7.377 -31.526 39.398 1.00 32.50 509 SER A N 1
ATOM 4232 C CA . SER A 1 509 ? -8.510 -30.847 40.038 1.00 32.50 509 SER A CA 1
ATOM 4233 C C . SER A 1 509 ? -8.904 -29.720 39.059 1.00 32.50 509 SER A C 1
ATOM 4235 O O . SER A 1 509 ? -8.067 -29.337 38.238 1.00 32.50 509 SER A O 1
ATOM 4237 N N . PRO A 1 510 ? -10.126 -29.174 39.124 1.00 43.66 510 PRO A N 1
ATOM 4238 C CA . PRO A 1 510 ? -10.481 -27.939 38.438 1.00 43.66 510 PRO A CA 1
ATOM 4239 C C . PRO A 1 510 ? -10.070 -26.765 39.331 1.00 43.66 510 PRO A C 1
ATOM 4241 O O . PRO A 1 510 ? -10.505 -26.723 40.470 1.00 43.66 510 PRO A O 1
ATOM 4244 N N . ASP A 1 511 ? -9.189 -25.890 38.853 1.00 36.88 511 ASP A N 1
ATOM 4245 C CA . ASP A 1 511 ? -9.005 -24.521 39.360 1.00 36.88 511 ASP A CA 1
ATOM 4246 C C . ASP A 1 511 ? -7.978 -23.812 38.470 1.00 36.88 511 ASP A C 1
ATOM 4248 O O . ASP A 1 511 ? -6.771 -24.041 38.573 1.00 36.88 511 ASP A O 1
ATOM 4252 N N . ARG A 1 512 ? -8.489 -22.992 37.550 1.00 32.06 512 ARG A N 1
ATOM 4253 C CA . ARG A 1 512 ? -7.848 -21.807 36.963 1.00 32.06 512 ARG A CA 1
ATOM 4254 C C . ARG A 1 512 ? -8.891 -21.119 36.086 1.00 32.06 512 ARG A C 1
ATOM 4256 O O . ARG A 1 512 ? -8.888 -21.235 34.866 1.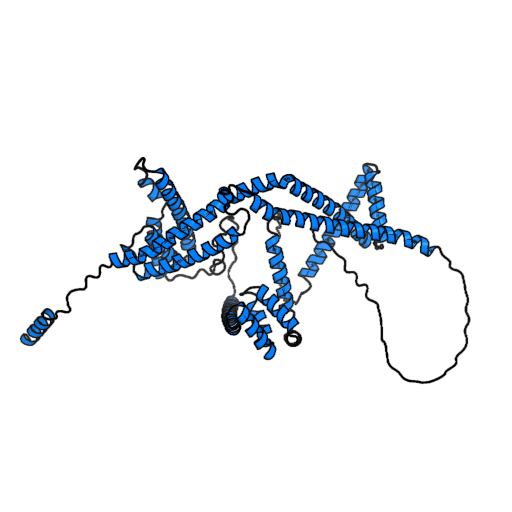00 32.06 512 ARG A O 1
ATOM 4263 N N . GLU A 1 513 ? -9.805 -20.414 36.745 1.00 37.34 513 GLU A N 1
ATOM 4264 C CA . GLU A 1 513 ? -10.320 -19.166 36.191 1.00 37.34 513 GLU A CA 1
ATOM 4265 C C . GLU A 1 513 ? -9.115 -18.229 36.068 1.00 37.34 513 GLU A C 1
ATOM 4267 O O . GLU A 1 513 ? -8.584 -17.730 37.058 1.00 37.34 513 GLU A O 1
ATOM 4272 N N . ALA A 1 514 ? -8.605 -18.095 34.849 1.00 31.83 514 ALA A N 1
ATOM 4273 C CA . ALA A 1 514 ? -7.674 -17.045 34.496 1.00 31.83 514 ALA A CA 1
ATOM 4274 C C . ALA A 1 514 ? -8.474 -16.004 33.721 1.00 31.83 514 ALA A C 1
ATOM 4276 O O . ALA A 1 514 ? -8.944 -16.261 32.614 1.00 31.83 514 ALA A O 1
ATOM 4277 N N . SER A 1 515 ? -8.652 -14.856 34.367 1.00 36.59 515 SER A N 1
ATOM 4278 C CA . SER A 1 515 ? -9.105 -13.601 33.794 1.00 36.59 515 SER A CA 1
ATOM 4279 C C . SER A 1 515 ? -8.372 -13.314 32.486 1.00 36.59 515 SER A C 1
ATOM 4281 O O . SER A 1 515 ? -7.248 -12.821 32.498 1.00 36.59 515 SER A O 1
ATOM 4283 N N . SER A 1 516 ? -9.017 -13.595 31.359 1.00 31.86 516 SER A N 1
ATOM 4284 C CA . SER A 1 516 ? -8.670 -12.959 30.095 1.00 31.86 516 SER A CA 1
ATOM 4285 C C . SER A 1 516 ? -9.412 -11.626 30.079 1.00 31.86 516 SER A C 1
ATOM 4287 O O . SER A 1 516 ? -10.581 -11.559 29.705 1.00 31.86 516 SER A O 1
ATOM 4289 N N . GLN A 1 517 ? -8.775 -10.580 30.609 1.00 37.00 517 GLN A N 1
ATOM 4290 C CA . GLN A 1 517 ? -9.254 -9.211 30.439 1.00 37.00 517 GLN A CA 1
ATOM 4291 C C . GLN A 1 517 ? -9.115 -8.869 28.953 1.00 37.00 517 GLN A C 1
ATOM 4293 O O . GLN A 1 517 ? -8.003 -8.683 28.472 1.00 37.00 517 GLN A O 1
ATOM 4298 N N . MET A 1 518 ? -10.233 -8.814 28.226 1.00 34.00 518 MET A N 1
ATOM 4299 C CA . MET A 1 518 ? -10.290 -8.067 26.971 1.00 34.00 518 MET A CA 1
ATOM 4300 C C . MET A 1 518 ? -10.108 -6.591 27.334 1.00 34.00 518 MET A C 1
ATOM 4302 O O . MET A 1 518 ? -11.047 -5.932 27.777 1.00 34.00 518 MET A O 1
ATOM 4306 N N . LYS A 1 519 ? -8.872 -6.099 27.243 1.00 42.41 519 LYS A N 1
ATOM 4307 C CA . LYS A 1 519 ? -8.608 -4.669 27.112 1.00 42.41 519 LYS A CA 1
ATOM 4308 C C . LYS A 1 519 ? -8.710 -4.366 25.619 1.00 42.41 519 LYS A C 1
ATOM 4310 O O . LYS A 1 519 ? -8.042 -5.019 24.824 1.00 42.41 519 LYS A O 1
ATOM 4315 N N . PHE A 1 520 ? -9.598 -3.452 25.252 1.00 42.06 520 PHE A N 1
ATOM 4316 C CA . PHE A 1 520 ? -9.723 -2.989 23.876 1.00 42.06 520 PHE A CA 1
ATOM 4317 C C . PHE A 1 520 ? -8.749 -1.825 23.691 1.00 42.06 520 PHE A C 1
ATOM 4319 O O . PHE A 1 520 ? -8.874 -0.809 24.376 1.00 42.06 520 PHE A O 1
ATOM 4326 N N . GLU A 1 521 ? -7.752 -2.019 22.829 1.00 35.03 521 GLU A N 1
ATOM 4327 C CA . GLU A 1 521 ? -6.882 -0.949 22.334 1.00 35.03 521 GLU A CA 1
ATOM 4328 C C . GLU A 1 521 ? -7.709 -0.052 21.397 1.00 35.03 521 GLU A C 1
ATOM 4330 O O . GLU A 1 521 ? -8.498 -0.564 20.597 1.00 35.03 521 GLU A O 1
ATOM 4335 N N . PHE A 1 522 ? -7.592 1.268 21.573 1.00 39.16 522 PHE A N 1
ATOM 4336 C CA . PHE A 1 522 ? -8.230 2.281 20.724 1.00 39.16 522 PHE A CA 1
ATOM 4337 C C . PHE A 1 522 ? -7.394 2.575 19.487 1.00 39.16 522 PHE A C 1
ATOM 4339 O O . PHE A 1 522 ? -6.152 2.634 19.637 1.00 39.16 522 PHE A O 1
#

Mean predicted aligned error: 16.39 Å

Sequence (522 aa):
MGKKYRELKAALRANPVRDLLIVDDQAIRLAHFKEAAAVIKKIDRIETKIADFHGQDQRLFTEWFNLTFRKDLERIEERKKEYLEIAKFHNWIVAISKMLNVDLPKAFRLARDEQNRFEKGSEEERARITQEREKREEFIRQDMERDSADDMWGDEWGYDDDEAEDGADKAEDDNDEADNEFDLSLNEMRRVRKIFDGLSDRELQRICRDRDEASELLSLAVGLGPVEGAPYVLRIWKFLPKNHRSYFDKEFRESTGESMHHLIEALQEIAAAFDLADDAVNGEESVDKRTSKDYQNDDYFRISDRRHKRSQQLSARDEELLKITYRQLVRHLHPDKRVQNGKEKEKEKEKEKEKEKEAQWMQKTWHIVQKSYQQKNLLELRRLLQITLLRLKQLSHLQLDEIRMGCDWLNGQLAELERDARQLKHLPAWGFSARKDYGPVVRKVQPELEEQLRVIELEIADLQECHERLDHMGVGGEAATGIEKRSHGSRSHGSRRRSRSQARRPSASPDREASSQMKFEF

pLDDT: mean 80.7, std 21.93, range [31.14, 98.44]

Secondary structure (DSSP, 8-state):
-HHHHHHHHHHHHS-GGGS-----HHHHHHHHHHHHHHHHHHHHHHHHHHHHIIIIIHHHHHHHHHHHSHHHHHHHHHHHHHHHHHHHHHHHHHHHHHHHT--HHHHHHHHHHHHHHHHHS-HHHHHHHHHHHHHHHHHHHHHHHHHHHHHHHTT----------------------S-HHHHHHHHHHHHHHHHHHH--HHHHHHHTTSHHHHHHHHHHHHHTHHHHSHHHHHHHHHHS-HHHHHHHHHHHHHHHSS-HHHHHHHHHHHHHHHHHHHTTTTT-------------S-GGG-TTGGG--S-----HHHHHHHHHHHHHHHHHH-GGGGGGGTT--SS-HHHHHHHHHHHHHHHHHHHHHHHHHHTT-HHHHHHHHHHHHHHTT-GGGS-HHHHHHHHHHHHHHHHHHHHHHHHHHHSTTTTGGG-S--HHHHHHHHHHHHHHHHHHHHHHHHHHHHHHHHHHHHHHHHHHTTS---------------------------------------

Foldseek 3Di:
DPPVVVVVVVVVVPPPVPPPPPPPQVVVLVVLLVLLVVLVVLLLVLVVLVCCLVPPLVVVCVVCCCVVCVVLVVLLVVLVVLLVVLLLLQLQLVLQCVVVVHDSLVSLVVSVVLVVCCVPHDPVSVVVSVVVSVVSVVVSVVVVVVVVVCVVCVPPPDDPDPDDDDDDDDDDDPDPPPCVVVVVLVVLLVVLLVVQVPDDLVNLLVLLVDLVSLVVQLVSLCSNPLQRSLVSNLSSVVSHDPVSQVVVQVVCCVVPVDGVVVVNVVSVVSVVVVVVVVVVVVPDDDDDDDDDDDDDDDPPPPPPPPPQPPLPPDDPVLLVLLVVLLVLLCVQLPPVVVVPPPPDDDPPPVVVVVVVSVVVVSVVLNVVSVVCSVSSPSVVSLLSSLLSCSVVVVSVPDDPVSSVVNSVVSVVSSVVSVVVSVVSVVDLSRVNVVDPDCVVSCVVVVVVSVVSSVVSVVSSVVSVVVSVVSNVVNVVVVVVVPDDPDDDDDDDDDDDDDDDDDDDDDDDDDDDPDDPPPDDDD

Nearest PDB structures (foldseek):
  5i6r-assembly1_A-2  TM=1.226E-01  e=3.446E+00  Homo sapiens
  8soi-assembly1_A  TM=1.481E-01  e=5.412E+00  Homo sapiens
  7ogt-assembly1_B  TM=1.072E-01  e=4.128E+00  Saccharomyces cerevisiae S288C

Radius of gyration: 37.15 Å; Cα contacts (8 Å, |Δi|>4): 252; chains: 1; bounding box: 95×79×126 Å

Solvent-accessible surface area (backbone atoms only — not comparable to full-atom values): 31231 Å² total; per-residue (Å²): 119,75,63,67,54,50,52,52,54,48,51,67,67,68,46,83,85,67,69,74,80,78,70,64,61,66,62,54,49,52,58,58,44,53,54,40,55,54,45,51,56,50,40,56,54,50,53,49,52,55,48,45,28,71,72,45,10,42,56,54,35,54,57,47,47,57,65,73,42,38,69,59,51,52,49,40,51,54,48,51,51,52,36,52,55,53,51,52,52,50,51,50,21,54,43,44,12,64,78,68,71,42,58,60,33,59,18,42,53,53,49,50,54,46,50,54,42,47,73,74,43,54,74,67,52,32,53,52,50,50,56,56,48,52,54,42,52,53,50,50,50,54,52,50,51,48,54,55,43,46,76,72,52,73,77,76,72,82,74,90,71,97,76,81,89,85,85,90,84,89,78,89,78,94,80,81,85,86,59,59,80,62,51,54,56,50,52,49,45,49,52,56,48,52,55,59,72,68,49,47,75,68,55,49,42,55,45,29,70,40,66,66,58,34,49,51,52,46,50,55,22,54,70,50,34,76,74,74,10,24,63,50,41,53,54,51,57,71,47,39,44,71,72,52,50,56,49,52,31,48,55,41,25,74,74,70,73,43,59,46,65,59,54,52,52,55,32,48,54,51,46,54,58,47,56,61,48,53,61,65,56,79,71,67,87,87,85,84,90,79,90,80,91,87,84,86,90,76,78,90,75,53,92,75,59,85,80,62,82,70,77,72,82,65,52,75,69,52,50,50,49,36,53,52,47,49,54,51,42,46,76,73,42,44,72,77,68,57,74,77,71,78,81,80,83,86,82,45,73,71,57,47,56,52,50,48,52,54,47,52,50,36,53,56,50,40,52,51,50,53,51,33,57,75,68,67,38,49,68,60,43,51,52,53,41,46,47,49,33,58,76,71,66,45,64,89,80,51,53,73,67,51,51,48,54,40,32,55,48,45,51,53,55,39,54,51,54,50,50,53,53,51,62,50,58,71,43,78,33,49,65,40,78,78,54,90,70,60,67,71,48,49,69,61,52,50,60,57,55,54,47,54,41,50,52,52,53,48,55,40,48,54,53,49,52,52,52,51,51,31,54,54,56,44,63,54,57,67,64,64,76,72,70,71,98,70,89,80,79,91,80,91,86,82,91,77,91,83,81,90,81,88,86,84,87,86,81,89,80,92,85,78,90,69,86,78,75,84,74,80,84,132